Protein AF-0000000085036949 (afdb_homodimer)

Structure (mmCIF, N/CA/C/O backbone):
data_AF-0000000085036949-model_v1
#
loop_
_entity.id
_entity.type
_entity.pdbx_description
1 polymer 'Farnesyl diphosphate synthase'
#
loop_
_atom_site.group_PDB
_atom_site.id
_atom_site.type_symbol
_atom_site.label_atom_id
_atom_site.label_alt_id
_atom_site.label_comp_id
_atom_site.label_asym_id
_atom_site.label_entity_id
_atom_site.label_seq_id
_atom_site.pdbx_PDB_ins_code
_atom_site.Cartn_x
_atom_site.Cartn_y
_atom_site.Cartn_z
_atom_site.occupancy
_atom_site.B_iso_or_equiv
_atom_site.auth_seq_id
_atom_site.auth_comp_id
_atom_site.auth_asym_id
_atom_site.auth_atom_id
_atom_site.pdbx_PDB_model_num
ATOM 1 N N . MET A 1 1 ? 15.297 -38.469 -2.959 1 65.06 1 MET A N 1
ATOM 2 C CA . MET A 1 1 ? 14 -38.188 -2.348 1 65.06 1 MET A CA 1
ATOM 3 C C . MET A 1 1 ? 12.961 -37.844 -3.408 1 65.06 1 MET A C 1
ATOM 5 O O . MET A 1 1 ? 13.273 -37.156 -4.383 1 65.06 1 MET A O 1
ATOM 9 N N . PRO A 1 2 ? 11.773 -38.469 -3.27 1 75 2 PRO A N 1
ATOM 10 C CA . PRO A 1 2 ? 10.734 -38.062 -4.219 1 75 2 PRO A CA 1
ATOM 11 C C . PRO A 1 2 ? 10.453 -36.562 -4.18 1 75 2 PRO A C 1
ATOM 13 O O . PRO A 1 2 ? 10.586 -35.938 -3.125 1 75 2 PRO A O 1
ATOM 16 N N . ILE A 1 3 ? 10.234 -36.062 -5.277 1 79.31 3 ILE A N 1
ATOM 17 C CA . ILE A 1 3 ? 10.102 -34.625 -5.449 1 79.31 3 ILE A CA 1
ATOM 18 C C . ILE A 1 3 ? 9.047 -34.062 -4.496 1 79.31 3 ILE A C 1
ATOM 20 O O . ILE A 1 3 ? 9.195 -32.969 -3.945 1 79.31 3 ILE A O 1
ATOM 24 N N . ASN A 1 4 ? 8.07 -34.844 -4.258 1 82.75 4 ASN A N 1
ATOM 25 C CA . ASN A 1 4 ? 7.016 -34.406 -3.34 1 82.75 4 ASN A CA 1
ATOM 26 C C . ASN A 1 4 ? 7.512 -34.375 -1.898 1 82.75 4 ASN A C 1
ATOM 28 O O . ASN A 1 4 ? 7.133 -33.469 -1.136 1 82.75 4 ASN A O 1
ATOM 32 N N . ALA A 1 5 ? 8.344 -35.25 -1.597 1 88.38 5 ALA A N 1
ATOM 33 C CA . ALA A 1 5 ? 8.906 -35.281 -0.248 1 88.38 5 ALA A CA 1
ATOM 34 C C . ALA A 1 5 ? 9.82 -34.094 0.008 1 88.38 5 ALA A C 1
ATOM 36 O O . ALA A 1 5 ? 9.922 -33.625 1.138 1 88.38 5 ALA A O 1
ATOM 37 N N . ARG A 1 6 ? 10.383 -33.656 -1.022 1 92.06 6 ARG A N 1
ATOM 38 C CA . ARG A 1 6 ? 11.297 -32.5 -0.9 1 92.06 6 ARG A CA 1
ATOM 39 C C . ARG A 1 6 ? 10.547 -31.234 -0.545 1 92.06 6 ARG A C 1
ATOM 41 O O . ARG A 1 6 ? 10.977 -30.469 0.322 1 92.06 6 ARG A O 1
ATOM 48 N N . LEU A 1 7 ? 9.438 -30.984 -1.176 1 94.56 7 LEU A N 1
ATOM 49 C CA . LEU A 1 7 ? 8.641 -29.812 -0.872 1 94.56 7 LEU A CA 1
ATOM 50 C C . LEU A 1 7 ? 8.102 -29.859 0.552 1 94.56 7 LEU A C 1
ATOM 52 O O . LEU A 1 7 ? 8.125 -28.859 1.273 1 94.56 7 LEU A O 1
ATOM 56 N N . ILE A 1 8 ? 7.656 -31.047 0.959 1 95.06 8 ILE A N 1
ATOM 57 C CA . ILE A 1 8 ? 7.105 -31.219 2.297 1 95.06 8 ILE A CA 1
ATOM 58 C C . ILE A 1 8 ? 8.18 -30.938 3.344 1 95.06 8 ILE A C 1
ATOM 60 O O . ILE A 1 8 ? 7.926 -30.25 4.332 1 95.06 8 ILE A O 1
ATOM 64 N N . ALA A 1 9 ? 9.367 -31.484 3.107 1 95.31 9 ALA A N 1
ATOM 65 C CA . ALA A 1 9 ? 10.477 -31.25 4.027 1 95.31 9 ALA A CA 1
ATOM 66 C C . ALA A 1 9 ? 10.836 -29.766 4.098 1 95.31 9 ALA A C 1
ATOM 68 O O . ALA A 1 9 ? 11.156 -29.25 5.168 1 95.31 9 ALA A O 1
ATOM 69 N N . PHE A 1 10 ? 10.805 -29.172 2.932 1 95.75 10 PHE A N 1
ATOM 70 C CA . PHE A 1 10 ? 11.086 -27.75 2.861 1 95.75 10 PHE A CA 1
ATOM 71 C C . PHE A 1 10 ? 10.055 -26.953 3.646 1 95.75 10 PHE A C 1
ATOM 73 O O . PHE A 1 10 ? 10.406 -26.062 4.426 1 95.75 10 PHE A O 1
ATOM 80 N N . GLU A 1 11 ? 8.82 -27.234 3.477 1 96.56 11 GLU A N 1
ATOM 81 C CA . GLU A 1 11 ? 7.727 -26.594 4.199 1 96.56 11 GLU A CA 1
ATOM 82 C C . GLU A 1 11 ? 7.855 -26.812 5.703 1 96.56 11 GLU A C 1
ATOM 84 O O . GLU A 1 11 ? 7.688 -25.875 6.488 1 96.56 11 GLU A O 1
ATOM 89 N N . ASP A 1 12 ? 8.117 -28.016 6.066 1 96.5 12 ASP A N 1
ATOM 90 C CA . ASP A 1 12 ? 8.234 -28.375 7.477 1 96.5 12 ASP A CA 1
ATOM 91 C C . ASP A 1 12 ? 9.336 -27.578 8.156 1 96.5 12 ASP A C 1
ATOM 93 O O . ASP A 1 12 ? 9.234 -27.234 9.344 1 96.5 12 ASP A O 1
ATOM 97 N N . GLN A 1 13 ? 10.336 -27.297 7.406 1 95.88 13 GLN A N 1
ATOM 98 C CA . GLN A 1 13 ? 11.477 -26.562 7.953 1 95.88 13 GLN A CA 1
ATOM 99 C C . GLN A 1 13 ? 11.18 -25.062 8.016 1 95.88 13 GLN A C 1
ATOM 101 O O . GLN A 1 13 ? 11.414 -24.438 9.039 1 95.88 13 GLN A O 1
ATOM 106 N N . TRP A 1 14 ? 10.625 -24.547 7.004 1 96.88 14 TRP A N 1
ATOM 107 C CA . TRP A 1 14 ? 10.688 -23.094 6.836 1 96.88 14 TRP A CA 1
ATOM 108 C C . TRP A 1 14 ? 9.375 -22.453 7.273 1 96.88 14 TRP A C 1
ATOM 110 O O . TRP A 1 14 ? 9.375 -21.297 7.73 1 96.88 14 TRP A O 1
ATOM 120 N N . VAL A 1 15 ? 8.227 -23.109 7.148 1 97.56 15 VAL A N 1
ATOM 121 C CA . VAL A 1 15 ? 6.949 -22.484 7.453 1 97.56 15 VAL A CA 1
ATOM 122 C C . VAL A 1 15 ? 6.906 -22.078 8.922 1 97.56 15 VAL A C 1
ATOM 124 O O . VAL A 1 15 ? 6.609 -20.922 9.25 1 97.56 15 VAL A O 1
ATOM 127 N N . PRO A 1 16 ? 7.258 -23.031 9.867 1 97.19 16 PRO A N 1
ATOM 128 C CA . PRO A 1 16 ? 7.25 -22.609 11.273 1 97.19 16 PRO A CA 1
ATOM 129 C C . PRO A 1 16 ? 8.234 -21.484 11.555 1 97.19 16 PRO A C 1
ATOM 131 O O . PRO A 1 16 ? 7.926 -20.562 12.32 1 97.19 16 PRO A O 1
ATOM 134 N N . ALA A 1 17 ? 9.391 -21.531 10.938 1 96.94 17 ALA A N 1
ATOM 135 C CA . ALA A 1 17 ? 10.422 -20.516 11.156 1 96.94 17 ALA A CA 1
ATOM 136 C C . ALA A 1 17 ? 9.961 -19.156 10.648 1 96.94 17 ALA A C 1
ATOM 138 O O . ALA A 1 17 ? 10.25 -18.125 11.273 1 96.94 17 ALA A O 1
ATOM 139 N N . LEU A 1 18 ? 9.281 -19.125 9.555 1 97.75 18 LEU A N 1
ATOM 140 C CA . LEU A 1 18 ? 8.797 -17.875 8.961 1 97.75 18 LEU A CA 1
ATOM 141 C C . LEU A 1 18 ? 7.598 -17.344 9.734 1 97.75 18 LEU A C 1
ATOM 143 O O . LEU A 1 18 ? 7.426 -16.125 9.844 1 97.75 18 LEU A O 1
ATOM 147 N N . ASN A 1 19 ? 6.773 -18.203 10.312 1 97.69 19 ASN A N 1
ATOM 148 C CA . ASN A 1 19 ? 5.539 -17.812 10.984 1 97.69 19 ASN A CA 1
ATOM 149 C C . ASN A 1 19 ? 5.809 -17.312 12.406 1 97.69 19 ASN A C 1
ATOM 151 O O . ASN A 1 19 ? 5.07 -16.469 12.922 1 97.69 19 ASN A O 1
ATOM 155 N N . ALA A 1 20 ? 6.809 -17.812 12.992 1 97 20 ALA A N 1
ATOM 156 C CA . ALA A 1 20 ? 7.043 -17.641 14.422 1 97 20 ALA A CA 1
ATOM 157 C C . ALA A 1 20 ? 7.074 -16.172 14.805 1 97 20 ALA A C 1
ATOM 159 O O . ALA A 1 20 ? 6.41 -15.758 15.758 1 97 20 ALA A O 1
ATOM 160 N N . PRO A 1 21 ? 7.738 -15.32 14.078 1 97.56 21 PRO A N 1
ATOM 161 C CA . PRO A 1 21 ? 7.836 -13.93 14.523 1 97.56 21 PRO A CA 1
ATOM 162 C C . PRO A 1 21 ? 6.66 -13.07 14.055 1 97.56 21 PRO A C 1
ATOM 164 O O . PRO A 1 21 ? 6.562 -11.898 14.422 1 97.56 21 PRO A O 1
ATOM 167 N N . LEU A 1 22 ? 5.812 -13.578 13.25 1 97.19 22 LEU A N 1
ATOM 168 C CA . LEU A 1 22 ? 4.871 -12.805 12.445 1 97.19 22 LEU A CA 1
ATOM 169 C C . LEU A 1 22 ? 3.953 -11.977 13.336 1 97.19 22 LEU A C 1
ATOM 171 O O . LEU A 1 22 ? 3.852 -10.758 13.172 1 97.19 22 LEU A O 1
ATOM 175 N N . LYS A 1 23 ? 3.312 -12.633 14.297 1 96.31 23 LYS A N 1
ATOM 176 C CA . LYS A 1 23 ? 2.352 -11.953 15.156 1 96.31 23 LYS A CA 1
ATOM 177 C C . LYS A 1 23 ? 3.012 -10.805 15.914 1 96.31 23 LYS A C 1
ATOM 179 O O . LYS A 1 23 ? 2.525 -9.672 15.883 1 96.31 23 LYS A O 1
ATOM 184 N N . GLN A 1 24 ? 4.102 -11.055 16.531 1 97.81 24 GLN A N 1
ATOM 185 C CA . GLN A 1 24 ? 4.789 -10.055 17.328 1 97.81 24 GLN A CA 1
ATOM 186 C C . GLN A 1 24 ? 5.301 -8.906 16.469 1 97.81 24 GLN A C 1
ATOM 188 O O . GLN A 1 24 ? 5.285 -7.746 16.891 1 97.81 24 GLN A O 1
ATOM 193 N N . ALA A 1 25 ? 5.758 -9.234 15.328 1 98.06 25 ALA A N 1
ATOM 194 C CA . ALA A 1 25 ? 6.297 -8.219 14.43 1 98.06 25 ALA A CA 1
ATOM 195 C C . ALA A 1 25 ? 5.199 -7.262 13.969 1 98.06 25 ALA A C 1
ATOM 197 O O . ALA A 1 25 ? 5.414 -6.051 13.898 1 98.06 25 ALA A O 1
ATOM 198 N N . ILE A 1 26 ? 4.012 -7.785 13.641 1 98.44 26 ILE A N 1
ATOM 199 C CA . ILE A 1 26 ? 2.896 -6.953 13.211 1 98.44 26 ILE A CA 1
ATOM 200 C C . ILE A 1 26 ? 2.426 -6.078 14.367 1 98.44 26 ILE A C 1
ATOM 202 O O . ILE A 1 26 ? 2.182 -4.883 14.188 1 98.44 26 ILE A O 1
ATOM 206 N N . LEU A 1 27 ? 2.324 -6.637 15.547 1 97.94 27 LEU A N 1
ATOM 207 C CA . LEU A 1 27 ? 1.902 -5.891 16.734 1 97.94 27 LEU A CA 1
ATOM 208 C C . LEU A 1 27 ? 2.865 -4.746 17.031 1 97.94 27 LEU A C 1
ATOM 210 O O . LEU A 1 27 ? 2.438 -3.646 17.391 1 97.94 27 LEU A O 1
ATOM 214 N N . ALA A 1 28 ? 4.145 -5.008 16.812 1 97.69 28 ALA A N 1
ATOM 215 C CA . ALA A 1 28 ? 5.176 -4.02 17.125 1 97.69 28 ALA A CA 1
ATOM 216 C C . ALA A 1 28 ? 5.074 -2.812 16.203 1 97.69 28 ALA A C 1
ATOM 218 O O . ALA A 1 28 ? 5.48 -1.707 16.562 1 97.69 28 ALA A O 1
ATOM 219 N N . ASP A 1 29 ? 4.48 -3.021 15.039 1 97.81 29 ASP A N 1
ATOM 220 C CA . ASP A 1 29 ? 4.402 -1.956 14.047 1 97.81 29 ASP A CA 1
ATOM 221 C C . ASP A 1 29 ? 2.975 -1.429 13.922 1 97.81 29 ASP A C 1
ATOM 223 O O . ASP A 1 29 ? 2.611 -0.843 12.898 1 97.81 29 ASP A O 1
ATOM 227 N N . SER A 1 30 ? 2.143 -1.69 14.93 1 97.81 30 SER A N 1
ATOM 228 C CA . SER A 1 30 ? 0.748 -1.263 14.906 1 97.81 30 SER A CA 1
ATOM 229 C C . SER A 1 30 ? 0.392 -0.471 16.156 1 97.81 30 SER A C 1
ATOM 231 O O . SER A 1 30 ? 0.687 -0.902 17.281 1 97.81 30 SER A O 1
ATOM 233 N N . HIS A 1 31 ? -0.265 0.685 16.016 1 97 31 HIS A N 1
ATOM 234 C CA . HIS A 1 31 ? -0.547 1.559 17.141 1 97 31 HIS A CA 1
ATOM 235 C C . HIS A 1 31 ? -2.006 1.449 17.578 1 97 31 HIS A C 1
ATOM 237 O O . HIS A 1 31 ? -2.459 2.195 18.453 1 97 31 HIS A O 1
ATOM 243 N N . ASP A 1 32 ? -2.803 0.604 16.969 1 97.38 32 ASP A N 1
ATOM 244 C CA . ASP A 1 32 ? -4.191 0.357 17.344 1 97.38 32 ASP A CA 1
ATOM 245 C C . ASP A 1 32 ? -4.457 -1.138 17.516 1 97.38 32 ASP A C 1
ATOM 247 O O . ASP A 1 32 ? -4.191 -1.927 16.594 1 97.38 32 ASP A O 1
ATOM 251 N N . ALA A 1 33 ? -4.969 -1.496 18.609 1 97.31 33 ALA A N 1
ATOM 252 C CA . ALA A 1 33 ? -5.102 -2.9 18.984 1 97.31 33 ALA A CA 1
ATOM 253 C C . ALA A 1 33 ? -6.102 -3.619 18.094 1 97.31 33 ALA A C 1
ATOM 255 O O . ALA A 1 33 ? -5.898 -4.777 17.719 1 97.31 33 ALA A O 1
ATOM 256 N N . GLN A 1 34 ? -7.199 -2.975 17.781 1 98 34 GLN A N 1
ATOM 257 C CA . GLN A 1 34 ? -8.211 -3.617 16.938 1 98 34 GLN A CA 1
ATOM 258 C C . GLN A 1 34 ? -7.707 -3.799 15.508 1 98 34 GLN A C 1
ATOM 260 O O . GLN A 1 34 ? -7.965 -4.828 14.883 1 98 34 GLN A O 1
ATOM 265 N N . LEU A 1 35 ? -7.035 -2.783 15.016 1 98.62 35 LEU A N 1
ATOM 266 C CA . LEU A 1 35 ? -6.422 -2.896 13.703 1 98.62 35 LEU A CA 1
ATOM 267 C C . LEU A 1 35 ? -5.406 -4.031 13.664 1 98.62 35 LEU A C 1
ATOM 269 O O . LEU A 1 35 ? -5.391 -4.832 12.727 1 98.62 35 LEU A O 1
ATOM 273 N N . ALA A 1 36 ? -4.578 -4.133 14.703 1 98.75 36 ALA A N 1
ATOM 274 C CA . ALA A 1 36 ? -3.58 -5.195 14.797 1 98.75 36 ALA A CA 1
ATOM 275 C C . ALA A 1 36 ? -4.242 -6.57 14.828 1 98.75 36 ALA A C 1
ATOM 277 O O . ALA A 1 36 ? -3.758 -7.512 14.195 1 98.75 36 ALA A O 1
ATOM 278 N N . ALA A 1 37 ? -5.309 -6.637 15.523 1 98.62 37 ALA A N 1
ATOM 279 C CA . ALA A 1 37 ? -6.039 -7.895 15.625 1 98.62 37 ALA A CA 1
ATOM 280 C C . ALA A 1 37 ? -6.602 -8.312 14.266 1 98.62 37 ALA A C 1
ATOM 282 O O . ALA A 1 37 ? -6.52 -9.484 13.883 1 98.62 37 ALA A O 1
ATOM 283 N N . ALA A 1 38 ? -7.164 -7.367 13.578 1 98.75 38 ALA A N 1
ATOM 284 C CA . ALA A 1 38 ? -7.73 -7.648 12.266 1 98.75 38 ALA A CA 1
ATOM 285 C C . ALA A 1 38 ? -6.648 -8.086 11.281 1 98.75 38 ALA A C 1
ATOM 287 O O . ALA A 1 38 ? -6.84 -9.031 10.516 1 98.75 38 ALA A O 1
ATOM 288 N N . MET A 1 39 ? -5.504 -7.391 11.328 1 98.81 39 MET A N 1
ATOM 289 C CA . MET A 1 39 ? -4.391 -7.719 10.445 1 98.81 39 MET A CA 1
ATOM 290 C C . MET A 1 39 ? -3.83 -9.102 10.766 1 98.81 39 MET A C 1
ATOM 292 O O . MET A 1 39 ? -3.691 -9.938 9.875 1 98.81 39 MET A O 1
ATOM 296 N N . THR A 1 40 ? -3.586 -9.375 12.023 1 98.5 40 THR A N 1
ATOM 297 C CA . THR A 1 40 ? -2.965 -10.633 12.422 1 98.5 40 THR A CA 1
ATOM 298 C C . THR A 1 40 ? -3.918 -11.805 12.203 1 98.5 40 THR A C 1
ATOM 300 O O . THR A 1 40 ? -3.482 -12.914 11.883 1 98.5 40 THR A O 1
ATOM 303 N N . TYR A 1 41 ? -5.215 -11.547 12.367 1 98.44 41 TYR A N 1
ATOM 304 C CA . TYR A 1 41 ? -6.223 -12.586 12.18 1 98.44 41 TYR A CA 1
ATOM 305 C C . TYR A 1 41 ? -6.082 -13.234 10.812 1 98.44 41 TYR A C 1
ATOM 307 O O . TYR A 1 41 ? -5.98 -14.461 10.703 1 98.44 41 TYR A O 1
ATOM 315 N N . SER A 1 42 ? -5.988 -12.438 9.789 1 98.12 42 SER A N 1
ATOM 316 C CA . SER A 1 42 ? -5.941 -12.961 8.43 1 98.12 42 SER A CA 1
ATOM 317 C C . SER A 1 42 ? -4.562 -13.516 8.094 1 98.12 42 SER A C 1
ATOM 319 O O . SER A 1 42 ? -4.445 -14.531 7.402 1 98.12 42 SER A O 1
ATOM 321 N N . VAL A 1 43 ? -3.506 -12.867 8.594 1 98.06 43 VAL A N 1
ATOM 322 C CA . VAL A 1 43 ? -2.145 -13.289 8.281 1 98.06 43 VAL A CA 1
ATOM 323 C C . VAL A 1 43 ? -1.867 -14.656 8.898 1 98.06 43 VAL A C 1
ATOM 325 O O . VAL A 1 43 ? -1.167 -15.484 8.305 1 98.06 43 VAL A O 1
ATOM 328 N N . LEU A 1 44 ? -2.453 -14.914 10.055 1 96.75 44 LEU A N 1
ATOM 329 C CA . LEU A 1 44 ? -2.143 -16.125 10.812 1 96.75 44 LEU A CA 1
ATOM 330 C C . LEU A 1 44 ? -3.174 -17.219 10.539 1 96.75 44 LEU A C 1
ATOM 332 O O . LEU A 1 44 ? -3.082 -18.312 11.094 1 96.75 44 LEU A O 1
ATOM 336 N N . ALA A 1 45 ? -4.199 -16.938 9.719 1 92.56 45 ALA A N 1
ATOM 337 C CA . ALA A 1 45 ? -5.273 -17.891 9.43 1 92.56 45 ALA A CA 1
ATOM 338 C C . ALA A 1 45 ? -4.77 -19.062 8.594 1 92.56 45 ALA A C 1
ATOM 340 O O . ALA A 1 45 ? -5.562 -19.875 8.125 1 92.56 45 ALA A O 1
ATOM 341 N N . GLY A 1 46 ? -3.449 -19.172 8.453 1 87.69 46 GLY A N 1
ATOM 342 C CA . GLY A 1 46 ? -2.906 -20.312 7.719 1 87.69 46 GLY A CA 1
ATOM 343 C C . GLY A 1 46 ? -2.395 -19.938 6.34 1 87.69 46 GLY A C 1
ATOM 344 O O . GLY A 1 46 ? -1.879 -18.828 6.141 1 87.69 46 GLY A O 1
ATOM 345 N N . GLY A 1 47 ? -2.482 -20.906 5.492 1 87 47 GLY A N 1
ATOM 346 C CA . GLY A 1 47 ? -1.907 -20.766 4.164 1 87 47 GLY A CA 1
ATOM 347 C C . GLY A 1 47 ? -0.605 -21.516 3.99 1 87 47 GLY A C 1
ATOM 348 O O . GLY A 1 47 ? 0.14 -21.719 4.953 1 87 47 GLY A O 1
ATOM 349 N N . LYS A 1 48 ? -0.356 -21.844 2.828 1 88.62 48 LYS A N 1
ATOM 350 C CA . LYS A 1 48 ? 0.768 -22.734 2.518 1 88.62 48 LYS A CA 1
ATOM 351 C C . LYS A 1 48 ? 2.076 -21.953 2.455 1 88.62 48 LYS A C 1
ATOM 353 O O . LYS A 1 48 ? 3.16 -22.531 2.467 1 88.62 48 LYS A O 1
ATOM 358 N N . ARG A 1 49 ? 2.035 -20.641 2.502 1 96.94 49 ARG A N 1
ATOM 359 C CA . ARG A 1 49 ? 3.197 -19.766 2.488 1 96.94 49 ARG A CA 1
ATOM 360 C C . ARG A 1 49 ? 4.078 -20.031 1.273 1 96.94 49 ARG A C 1
ATOM 362 O O . ARG A 1 49 ? 5.305 -20 1.37 1 96.94 49 ARG A O 1
ATOM 369 N N . LEU A 1 50 ? 3.469 -20.359 0.154 1 97.06 50 LEU A N 1
ATOM 370 C CA . LEU A 1 50 ? 4.215 -20.719 -1.046 1 97.06 50 LEU A CA 1
ATOM 371 C C . LEU A 1 50 ? 5.078 -19.562 -1.52 1 97.06 50 LEU A C 1
ATOM 373 O O . LEU A 1 50 ? 6.219 -19.766 -1.949 1 97.06 50 LEU A O 1
ATOM 377 N N . ARG A 1 51 ? 4.586 -18.375 -1.376 1 98.25 51 ARG A N 1
ATOM 378 C CA . ARG A 1 51 ? 5.281 -17.219 -1.915 1 98.25 51 ARG A CA 1
ATOM 379 C C . ARG A 1 51 ? 6.562 -16.938 -1.141 1 98.25 51 ARG A C 1
ATOM 381 O O . ARG A 1 51 ? 7.652 -16.922 -1.717 1 98.25 51 ARG A O 1
ATOM 388 N N . PRO A 1 52 ? 6.527 -16.797 0.172 1 98.5 52 PRO A N 1
ATOM 389 C CA . PRO A 1 52 ? 7.805 -16.625 0.869 1 98.5 52 PRO A CA 1
ATOM 390 C C . PRO A 1 52 ? 8.711 -17.844 0.754 1 98.5 52 PRO A C 1
ATOM 392 O O . PRO A 1 52 ? 9.938 -17.703 0.724 1 98.5 52 PRO A O 1
ATOM 395 N N . LEU A 1 53 ? 8.156 -19.047 0.682 1 98.31 53 LEU A N 1
ATOM 396 C CA . LEU A 1 53 ? 8.961 -20.25 0.511 1 98.31 53 LEU A CA 1
ATOM 397 C C . LEU A 1 53 ? 9.711 -20.219 -0.813 1 98.31 53 LEU A C 1
ATOM 399 O O . LEU A 1 53 ? 10.875 -20.641 -0.881 1 98.31 53 LEU A O 1
ATOM 403 N N . LEU A 1 54 ? 9.055 -19.75 -1.86 1 98.56 54 LEU A N 1
ATOM 404 C CA . LEU A 1 54 ? 9.719 -19.609 -3.154 1 98.56 54 LEU A CA 1
ATOM 405 C C . LEU A 1 54 ? 10.898 -18.656 -3.066 1 98.56 54 LEU A C 1
ATOM 407 O O . LEU A 1 54 ? 11.945 -18.891 -3.674 1 98.56 54 LEU A O 1
ATOM 411 N N . THR A 1 55 ? 10.719 -17.531 -2.348 1 98.75 55 THR A N 1
ATOM 412 C CA . THR A 1 55 ? 11.797 -16.578 -2.168 1 98.75 55 THR A CA 1
ATOM 413 C C . THR A 1 55 ? 12.992 -17.234 -1.474 1 98.75 55 THR A C 1
ATOM 415 O O . THR A 1 55 ? 14.125 -17.109 -1.94 1 98.75 55 THR A O 1
ATOM 418 N N . VAL A 1 56 ? 12.727 -17.969 -0.394 1 98.31 56 VAL A N 1
ATOM 419 C CA . VAL A 1 56 ? 13.781 -18.625 0.375 1 98.31 56 VAL A CA 1
ATOM 420 C C . VAL A 1 56 ? 14.469 -19.672 -0.489 1 98.31 56 VAL A C 1
ATOM 422 O O . VAL A 1 56 ? 15.703 -19.766 -0.506 1 98.31 56 VAL A O 1
ATOM 425 N N . ALA A 1 57 ? 13.664 -20.484 -1.188 1 97.81 57 ALA A N 1
ATOM 426 C CA . ALA A 1 57 ? 14.219 -21.531 -2.035 1 97.81 57 ALA A CA 1
ATOM 427 C C . ALA A 1 57 ? 15.125 -20.938 -3.117 1 97.81 57 ALA A C 1
ATOM 429 O O . ALA A 1 57 ? 16.172 -21.5 -3.434 1 97.81 57 ALA A O 1
ATOM 430 N N . THR A 1 58 ? 14.68 -19.828 -3.699 1 98.19 58 THR A N 1
ATOM 431 C CA . THR A 1 58 ? 15.492 -19.172 -4.719 1 98.19 58 THR A CA 1
ATOM 432 C C . THR A 1 58 ? 16.812 -18.672 -4.129 1 98.19 58 THR A C 1
ATOM 434 O O . THR A 1 58 ? 17.875 -18.906 -4.703 1 98.19 58 THR A O 1
ATOM 437 N N . MET A 1 59 ? 16.781 -18.047 -2.975 1 97.69 59 MET A N 1
ATOM 438 C CA . MET A 1 59 ? 18 -17.609 -2.287 1 97.69 59 MET A CA 1
ATOM 439 C C . MET A 1 59 ? 18.953 -18.781 -2.047 1 97.69 59 MET A C 1
ATOM 441 O O . MET A 1 59 ? 20.141 -18.688 -2.334 1 97.69 59 MET A O 1
ATOM 445 N N . ARG A 1 60 ? 18.391 -19.828 -1.599 1 96.19 60 ARG A N 1
ATOM 446 C CA . ARG A 1 60 ? 19.188 -21 -1.266 1 96.19 60 ARG A CA 1
ATOM 447 C C . ARG A 1 60 ? 19.828 -21.594 -2.516 1 96.19 60 ARG A C 1
ATOM 449 O O . ARG A 1 60 ? 20.969 -22.062 -2.475 1 96.19 60 ARG A O 1
ATOM 456 N N . SER A 1 61 ? 19.094 -21.625 -3.562 1 96.12 61 SER A N 1
ATOM 457 C CA . SER A 1 61 ? 19.609 -22.172 -4.812 1 96.12 61 SER A CA 1
ATOM 458 C C . SER A 1 61 ? 20.797 -21.359 -5.316 1 96.12 61 SER A C 1
ATOM 460 O O . SER A 1 61 ? 21.594 -21.844 -6.129 1 96.12 61 SER A O 1
ATOM 462 N N . LEU A 1 62 ? 20.922 -20.125 -4.824 1 95.94 62 LEU A N 1
ATOM 463 C CA . LEU A 1 62 ? 22.016 -19.25 -5.203 1 95.94 62 LEU A CA 1
ATOM 464 C C . LEU A 1 62 ? 23.156 -19.328 -4.195 1 95.94 62 LEU A C 1
ATOM 466 O O . LEU A 1 62 ? 24.141 -18.594 -4.289 1 95.94 62 LEU A O 1
ATOM 470 N N . GLY A 1 63 ? 22.969 -20.125 -3.182 1 94.56 63 GLY A N 1
ATOM 471 C CA . GLY A 1 63 ? 24.016 -20.328 -2.189 1 94.56 63 GLY A CA 1
ATOM 472 C C . GLY A 1 63 ? 23.953 -19.344 -1.045 1 94.56 63 GLY A C 1
ATOM 473 O O . GLY A 1 63 ? 24.891 -19.234 -0.253 1 94.56 63 GLY A O 1
ATOM 474 N N . VAL A 1 64 ? 22.875 -18.656 -0.918 1 95.06 64 VAL A N 1
ATOM 475 C CA . VAL A 1 64 ? 22.734 -17.641 0.128 1 95.06 64 VAL A CA 1
ATOM 476 C C . VAL A 1 64 ? 22.219 -18.297 1.409 1 95.06 64 VAL A C 1
ATOM 478 O O . VAL A 1 64 ? 21.25 -19.047 1.381 1 95.06 64 VAL A O 1
ATOM 481 N N . THR A 1 65 ? 22.875 -18.031 2.473 1 95.44 65 THR A N 1
ATOM 482 C CA . THR A 1 65 ? 22.406 -18.453 3.783 1 95.44 65 THR A CA 1
ATOM 483 C C . THR A 1 65 ? 21.344 -17.5 4.324 1 95.44 65 THR A C 1
ATOM 485 O O . THR A 1 65 ? 21.562 -16.281 4.344 1 95.44 65 THR A O 1
ATOM 488 N N . PHE A 1 66 ? 20.297 -18.078 4.723 1 96.44 66 PHE A N 1
ATOM 489 C CA . PHE A 1 66 ? 19.203 -17.281 5.293 1 96.44 66 PHE A CA 1
ATOM 490 C C . PHE A 1 66 ? 19.578 -16.781 6.684 1 96.44 66 PHE A C 1
ATOM 492 O O . PHE A 1 66 ? 19.844 -17.578 7.586 1 96.44 66 PHE A O 1
ATOM 499 N N . VAL A 1 67 ? 19.672 -15.539 6.859 1 96.88 67 VAL A N 1
ATOM 500 C CA . VAL A 1 67 ? 19.891 -14.883 8.141 1 96.88 67 VAL A CA 1
ATOM 501 C C . VAL A 1 67 ? 18.609 -14.203 8.609 1 96.88 67 VAL A C 1
ATOM 503 O O . VAL A 1 67 ? 18.203 -13.18 8.062 1 96.88 67 VAL A O 1
ATOM 506 N N . PRO A 1 68 ? 17.953 -14.742 9.602 1 95.94 68 PRO A N 1
ATOM 507 C CA . PRO A 1 68 ? 16.625 -14.273 10 1 95.94 68 PRO A CA 1
ATOM 508 C C . PRO A 1 68 ? 16.594 -12.766 10.234 1 95.94 68 PRO A C 1
ATOM 510 O O . PRO A 1 68 ? 15.688 -12.078 9.734 1 95.94 68 PRO A O 1
ATOM 513 N N . GLU A 1 69 ? 17.562 -12.164 10.93 1 94 69 GLU A N 1
ATOM 514 C CA . GLU A 1 69 ? 17.578 -10.742 11.281 1 94 69 GLU A CA 1
ATOM 515 C C . GLU A 1 69 ? 17.594 -9.867 10.031 1 94 69 GLU A C 1
ATOM 517 O O . GLU A 1 69 ? 17.094 -8.742 10.055 1 94 69 GLU A O 1
ATOM 522 N N . ARG A 1 70 ? 18.094 -10.477 8.977 1 95.31 70 ARG A N 1
ATOM 523 C CA . ARG A 1 70 ? 18.312 -9.727 7.746 1 95.31 70 ARG A CA 1
ATOM 524 C C . ARG A 1 70 ? 17.25 -10.047 6.707 1 95.31 70 ARG A C 1
ATOM 526 O O . ARG A 1 70 ? 16.781 -9.156 5.988 1 95.31 70 ARG A O 1
ATOM 533 N N . HIS A 1 71 ? 16.844 -11.289 6.645 1 98 71 HIS A N 1
ATOM 534 C CA . HIS A 1 71 ? 16.125 -11.75 5.469 1 98 71 HIS A CA 1
ATOM 535 C C . HIS A 1 71 ? 14.641 -11.945 5.781 1 98 71 HIS A C 1
ATOM 537 O O . HIS A 1 71 ? 13.805 -11.953 4.875 1 98 71 HIS A O 1
ATOM 543 N N . TRP A 1 72 ? 14.281 -12.078 7.09 1 98.5 72 TRP A N 1
ATOM 544 C CA . TRP A 1 72 ? 12.93 -12.5 7.434 1 98.5 72 TRP A CA 1
ATOM 545 C C . TRP A 1 72 ? 11.906 -11.445 7.004 1 98.5 72 TRP A C 1
ATOM 547 O O . TRP A 1 72 ? 10.93 -11.766 6.316 1 98.5 72 TRP A O 1
ATOM 557 N N . ARG A 1 73 ? 12.164 -10.18 7.305 1 98.25 73 ARG A N 1
ATOM 558 C CA . ARG A 1 73 ? 11.18 -9.141 7.016 1 98.25 73 ARG A CA 1
ATOM 559 C C . ARG A 1 73 ? 10.992 -8.977 5.512 1 98.25 73 ARG A C 1
ATOM 561 O O . ARG A 1 73 ? 9.859 -8.992 5.02 1 98.25 73 ARG A O 1
ATOM 568 N N . PRO A 1 74 ? 12.094 -8.859 4.75 1 98.5 74 PRO A N 1
ATOM 569 C CA . PRO A 1 74 ? 11.906 -8.727 3.303 1 98.5 74 PRO A CA 1
ATOM 570 C C . PRO A 1 74 ? 11.203 -9.93 2.684 1 98.5 74 PRO A C 1
ATOM 572 O O . PRO A 1 74 ? 10.422 -9.773 1.74 1 98.5 74 PRO A O 1
ATOM 575 N N . VAL A 1 75 ? 11.438 -11.102 3.193 1 98.62 75 VAL A N 1
ATOM 576 C CA . VAL A 1 75 ? 10.828 -12.32 2.672 1 98.62 75 VAL A CA 1
ATOM 577 C C . VAL A 1 75 ? 9.344 -12.352 3.021 1 98.62 75 VAL A C 1
ATOM 579 O O . VAL A 1 75 ? 8.508 -12.664 2.176 1 98.62 75 VAL A O 1
ATOM 582 N N . MET A 1 76 ? 9.016 -11.891 4.246 1 98.56 76 MET A N 1
ATOM 583 C CA . MET A 1 76 ? 7.641 -12.023 4.734 1 98.56 76 MET A CA 1
ATOM 584 C C . MET A 1 76 ? 6.805 -10.812 4.328 1 98.56 76 MET A C 1
ATOM 586 O O . MET A 1 76 ? 5.578 -10.844 4.418 1 98.56 76 MET A O 1
ATOM 590 N N . ALA A 1 77 ? 7.453 -9.75 3.838 1 98.81 77 ALA A N 1
ATOM 591 C CA . ALA A 1 77 ? 6.723 -8.609 3.299 1 98.81 77 ALA A CA 1
ATOM 592 C C . ALA A 1 77 ? 5.734 -9.047 2.223 1 98.81 77 ALA A C 1
ATOM 594 O O . ALA A 1 77 ? 4.617 -8.531 2.146 1 98.81 77 ALA A O 1
ATOM 595 N N . LEU A 1 78 ? 6.109 -9.984 1.464 1 98.5 78 LEU A N 1
ATOM 596 C CA . LEU A 1 78 ? 5.273 -10.516 0.391 1 98.5 78 LEU A CA 1
ATOM 597 C C . LEU A 1 78 ? 4.008 -11.156 0.953 1 98.5 78 LEU A C 1
ATOM 599 O O . LEU A 1 78 ? 2.934 -11.047 0.361 1 98.5 78 LEU A O 1
ATOM 603 N N . GLU A 1 79 ? 4.145 -11.82 2.057 1 98.25 79 GLU A N 1
ATOM 604 C CA . GLU A 1 79 ? 2.986 -12.461 2.68 1 98.25 79 GLU A CA 1
ATOM 605 C C . GLU A 1 79 ? 1.997 -11.422 3.201 1 98.25 79 GLU A C 1
ATOM 607 O O . GLU A 1 79 ? 0.784 -11.633 3.152 1 98.25 79 GLU A O 1
ATOM 612 N N . LEU A 1 80 ? 2.527 -10.336 3.758 1 98.75 80 LEU A N 1
ATOM 613 C CA . LEU A 1 80 ? 1.64 -9.25 4.168 1 98.75 80 LEU A CA 1
ATOM 614 C C . LEU A 1 80 ? 0.836 -8.727 2.98 1 98.75 80 LEU A C 1
ATOM 616 O O . LEU A 1 80 ? -0.38 -8.555 3.078 1 98.75 80 LEU A O 1
ATOM 620 N N . LEU A 1 81 ? 1.542 -8.508 1.898 1 98.75 81 LEU A N 1
ATOM 621 C CA . LEU A 1 81 ? 0.905 -7.969 0.701 1 98.75 81 LEU A CA 1
ATOM 622 C C . LEU A 1 81 ? -0.106 -8.953 0.132 1 98.75 81 LEU A C 1
ATOM 624 O O . LEU A 1 81 ? -1.213 -8.57 -0.249 1 98.75 81 LEU A O 1
ATOM 628 N N . HIS A 1 82 ? 0.275 -10.211 0.074 1 98.31 82 HIS A N 1
ATOM 629 C CA . HIS A 1 82 ? -0.657 -11.234 -0.398 1 98.31 82 HIS A CA 1
ATOM 630 C C . HIS A 1 82 ? -1.907 -11.281 0.474 1 98.31 82 HIS A C 1
ATOM 632 O O . HIS A 1 82 ? -3.023 -11.391 -0.04 1 98.31 82 HIS A O 1
ATOM 638 N N . THR A 1 83 ? -1.752 -11.234 1.776 1 98.5 83 THR A N 1
ATOM 639 C CA . THR A 1 83 ? -2.865 -11.32 2.715 1 98.5 83 THR A CA 1
ATOM 640 C C . THR A 1 83 ? -3.807 -10.133 2.547 1 98.5 83 THR A C 1
ATOM 642 O O . THR A 1 83 ? -5.027 -10.289 2.59 1 98.5 83 THR A O 1
ATOM 645 N N . TYR A 1 84 ? -3.225 -8.945 2.342 1 98.75 84 TYR A N 1
ATOM 646 C CA . TYR A 1 84 ? -4.105 -7.809 2.111 1 98.75 84 TYR A CA 1
ATOM 647 C C . TYR A 1 84 ? -5 -8.055 0.9 1 98.75 84 TYR A C 1
ATOM 649 O O . TYR A 1 84 ? -6.18 -7.688 0.909 1 98.75 84 TYR A O 1
ATOM 657 N N . SER A 1 85 ? -4.402 -8.586 -0.187 1 98.5 85 SER A N 1
ATOM 658 C CA . SER A 1 85 ? -5.176 -8.805 -1.405 1 98.5 85 SER A CA 1
ATOM 659 C C . SER A 1 85 ? -6.336 -9.758 -1.157 1 98.5 85 SER A C 1
ATOM 661 O O . SER A 1 85 ? -7.422 -9.586 -1.72 1 98.5 85 SER A O 1
ATOM 663 N N . LEU A 1 86 ? -6.172 -10.781 -0.251 1 97.5 86 LEU A N 1
ATOM 664 C CA . LEU A 1 86 ? -7.242 -11.711 0.102 1 97.5 86 LEU A CA 1
ATOM 665 C C . LEU A 1 86 ? -8.336 -11 0.894 1 97.5 86 LEU A C 1
ATOM 667 O O . LEU A 1 86 ? -9.523 -11.211 0.641 1 97.5 86 LEU A O 1
ATOM 671 N N . ILE A 1 87 ? -7.934 -10.164 1.832 1 98.56 87 ILE A N 1
ATOM 672 C CA . ILE A 1 87 ? -8.891 -9.438 2.662 1 98.56 87 ILE A CA 1
ATOM 673 C C . ILE A 1 87 ? -9.773 -8.555 1.782 1 98.56 87 ILE A C 1
ATOM 675 O O . ILE A 1 87 ? -11 -8.586 1.893 1 98.56 87 ILE A O 1
ATOM 679 N N . HIS A 1 88 ? -9.133 -7.777 0.901 1 98.62 88 HIS A N 1
ATOM 680 C CA . HIS A 1 88 ? -9.883 -6.852 0.061 1 98.62 88 HIS A CA 1
ATOM 681 C C . HIS A 1 88 ? -10.727 -7.602 -0.964 1 98.62 88 HIS A C 1
ATOM 683 O O . HIS A 1 88 ? -11.844 -7.184 -1.279 1 98.62 88 HIS A O 1
ATOM 689 N N . ASP A 1 89 ? -10.234 -8.727 -1.448 1 96.5 89 ASP A N 1
ATOM 690 C CA . ASP A 1 89 ? -10.969 -9.539 -2.41 1 96.5 89 ASP A CA 1
ATOM 691 C C . ASP A 1 89 ? -12.234 -10.125 -1.777 1 96.5 89 ASP A C 1
ATOM 693 O O . ASP A 1 89 ? -13.227 -10.367 -2.469 1 96.5 89 ASP A O 1
ATOM 697 N N . ASP A 1 90 ? -12.227 -10.32 -0.476 1 96.62 90 ASP A N 1
ATOM 698 C CA . ASP A 1 90 ? -13.336 -10.945 0.239 1 96.62 90 ASP A CA 1
ATOM 699 C C . ASP A 1 90 ? -14.391 -9.914 0.636 1 96.62 90 ASP A C 1
ATOM 701 O O . ASP A 1 90 ? -15.469 -10.266 1.107 1 96.62 90 ASP A O 1
ATOM 705 N N . LEU A 1 91 ? -14.148 -8.609 0.449 1 97.88 91 LEU A N 1
ATOM 706 C CA . LEU A 1 91 ? -15.062 -7.562 0.883 1 97.88 91 LEU A CA 1
ATOM 707 C C . LEU A 1 91 ? -16.406 -7.695 0.183 1 97.88 91 LEU A C 1
ATOM 709 O O . LEU A 1 91 ? -16.5 -8.258 -0.913 1 97.88 91 LEU A O 1
ATOM 713 N N . PRO A 1 92 ? -17.531 -7.09 0.74 1 96.69 92 PRO A N 1
ATOM 714 C CA . PRO A 1 92 ? -18.875 -7.168 0.145 1 96.69 92 PRO A CA 1
ATOM 715 C C . PRO A 1 92 ? -18.922 -6.582 -1.265 1 96.69 92 PRO A C 1
ATOM 717 O O . PRO A 1 92 ? -19.703 -7.043 -2.1 1 96.69 92 PRO A O 1
ATOM 720 N N . ALA A 1 93 ? -18.094 -5.641 -1.54 1 94.62 93 ALA A N 1
ATOM 721 C CA . ALA A 1 93 ? -18.094 -4.977 -2.842 1 94.62 93 ALA A CA 1
ATOM 722 C C . ALA A 1 93 ? -17.312 -5.797 -3.869 1 94.62 93 ALA A C 1
ATOM 724 O O . ALA A 1 93 ? -17.266 -5.445 -5.051 1 94.62 93 ALA A O 1
ATOM 725 N N . MET A 1 94 ? -16.719 -6.938 -3.436 1 94.5 94 MET A N 1
ATOM 726 C CA . MET A 1 94 ? -15.938 -7.824 -4.285 1 94.5 94 MET A CA 1
ATOM 727 C C . MET A 1 94 ? -16.531 -9.227 -4.305 1 94.5 94 MET A C 1
ATOM 729 O O . MET A 1 94 ? -17.672 -9.414 -4.727 1 94.5 94 MET A O 1
ATOM 733 N N . ASP A 1 95 ? -15.828 -10.203 -3.773 1 90.69 95 ASP A N 1
ATOM 734 C CA . ASP A 1 95 ? -16.328 -11.57 -3.814 1 90.69 95 ASP A CA 1
ATOM 735 C C . ASP A 1 95 ? -17.344 -11.82 -2.697 1 90.69 95 ASP A C 1
ATOM 737 O O . ASP A 1 95 ? -18.156 -12.75 -2.775 1 90.69 95 ASP A O 1
ATOM 741 N N . ASN A 1 96 ? -17.328 -11.023 -1.708 1 93.75 96 ASN A N 1
ATOM 742 C CA . ASN A 1 96 ? -18.188 -11.141 -0.537 1 93.75 96 ASN A CA 1
ATOM 743 C C . ASN A 1 96 ? -18.172 -12.547 0.042 1 93.75 96 ASN A C 1
ATOM 745 O O . ASN A 1 96 ? -19.203 -13.094 0.419 1 93.75 96 ASN A O 1
ATOM 749 N N . ASP A 1 97 ? -17.016 -13.164 0.053 1 91.81 97 ASP A N 1
ATOM 750 C CA . ASP A 1 97 ? -16.875 -14.508 0.602 1 91.81 97 ASP A CA 1
ATOM 751 C C . ASP A 1 97 ? -16.969 -14.492 2.125 1 91.81 97 ASP A C 1
ATOM 753 O O . ASP A 1 97 ? -16.375 -13.633 2.781 1 91.81 97 ASP A O 1
ATOM 757 N N . ALA A 1 98 ? -17.625 -15.477 2.705 1 93.25 98 ALA A N 1
ATOM 758 C CA . ALA A 1 98 ? -17.828 -15.523 4.152 1 93.25 98 ALA A CA 1
ATOM 759 C C . ALA A 1 98 ? -16.703 -16.312 4.836 1 93.25 98 ALA A C 1
ATOM 761 O O . ALA A 1 98 ? -16.453 -16.125 6.031 1 93.25 98 ALA A O 1
ATOM 762 N N . LEU A 1 99 ? -16 -17.188 3.998 1 91.5 99 LEU A N 1
ATOM 763 C CA . LEU A 1 99 ? -14.961 -18.031 4.559 1 91.5 99 LEU A CA 1
ATOM 764 C C . LEU A 1 99 ? -13.68 -17.953 3.734 1 91.5 99 LEU A C 1
ATOM 766 O O . LEU A 1 99 ? -13.734 -17.844 2.508 1 91.5 99 LEU A O 1
ATOM 770 N N . ARG A 1 100 ? -12.594 -18 4.414 1 90.5 100 ARG A N 1
ATOM 771 C CA . ARG A 1 100 ? -11.242 -18.094 3.855 1 90.5 100 ARG A CA 1
ATOM 772 C C . ARG A 1 100 ? -10.336 -18.922 4.754 1 90.5 100 ARG A C 1
ATOM 774 O O . ARG A 1 100 ? -10.203 -18.641 5.945 1 90.5 100 ARG A O 1
ATOM 781 N N . ARG A 1 101 ? -9.789 -19.969 4.172 1 90.44 101 ARG A N 1
ATOM 782 C CA . ARG A 1 101 ? -8.906 -20.875 4.898 1 90.44 101 ARG A CA 1
ATOM 783 C C . ARG A 1 101 ? -9.617 -21.484 6.098 1 90.44 101 ARG A C 1
ATOM 785 O O . ARG A 1 101 ? -9.039 -21.609 7.18 1 90.44 101 ARG A O 1
ATOM 792 N N . GLY A 1 102 ? -10.891 -21.688 5.93 1 89.25 102 GLY A N 1
ATOM 793 C CA . GLY A 1 102 ? -11.688 -22.359 6.938 1 89.25 102 GLY A CA 1
ATOM 794 C C . GLY A 1 102 ? -12.141 -21.438 8.062 1 89.25 102 GLY A C 1
ATOM 795 O O . GLY A 1 102 ? -12.812 -21.875 8.992 1 89.25 102 GLY A O 1
ATOM 796 N N . GLU A 1 103 ? -11.781 -20.141 7.984 1 93.69 103 GLU A N 1
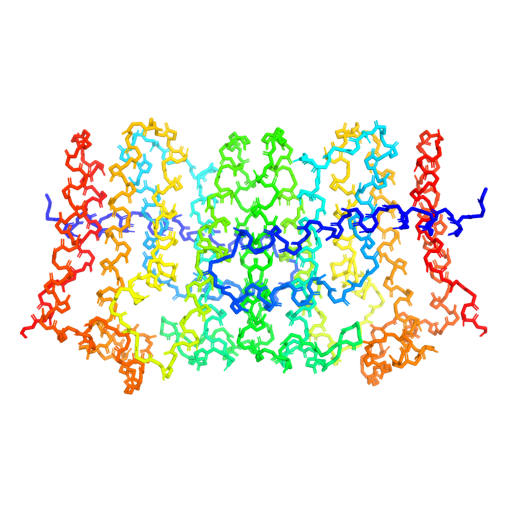ATOM 797 C CA . GLU A 1 103 ? -12.141 -19.141 9 1 93.69 103 GLU A CA 1
ATOM 798 C C . GLU A 1 103 ? -13.039 -18.062 8.414 1 93.69 103 GLU A C 1
ATOM 800 O O . GLU A 1 103 ? -13.016 -17.812 7.207 1 93.69 103 GLU A O 1
ATOM 805 N N . PRO A 1 104 ? -13.898 -17.484 9.258 1 96.81 104 PRO A N 1
ATOM 806 C CA . PRO A 1 104 ? -14.617 -16.312 8.742 1 96.81 104 PRO A CA 1
ATOM 807 C C . PRO A 1 104 ? -13.688 -15.266 8.141 1 96.81 104 PRO A C 1
ATOM 809 O O . PRO A 1 104 ? -12.594 -15.023 8.664 1 96.81 104 PRO A O 1
ATOM 812 N N . THR A 1 105 ? -14.109 -14.711 7.055 1 97.62 105 THR A N 1
ATOM 813 C CA . THR A 1 105 ? -13.305 -13.664 6.43 1 97.62 105 THR A CA 1
ATOM 814 C C . THR A 1 105 ? -13.211 -12.438 7.336 1 97.62 105 THR A C 1
ATOM 816 O O . THR A 1 105 ? -13.977 -12.305 8.289 1 97.62 105 THR A O 1
ATOM 819 N N . ASN A 1 106 ? -12.281 -11.648 7.059 1 98.56 106 ASN A N 1
ATOM 820 C CA . ASN A 1 106 ? -11.992 -10.5 7.91 1 98.56 106 ASN A CA 1
ATOM 821 C C . ASN A 1 106 ? -13.211 -9.602 8.07 1 98.56 106 ASN A C 1
ATOM 823 O O . ASN A 1 106 ? -13.539 -9.188 9.18 1 98.56 106 ASN A O 1
ATOM 827 N N . HIS A 1 107 ? -13.953 -9.336 6.918 1 98.38 107 HIS A N 1
ATOM 828 C CA . HIS A 1 107 ? -15.094 -8.43 6.98 1 98.38 107 HIS A CA 1
ATOM 829 C C . HIS A 1 107 ? -16.25 -9.039 7.77 1 98.38 107 HIS A C 1
ATOM 831 O O . HIS A 1 107 ? -17.047 -8.32 8.375 1 98.38 107 HIS A O 1
ATOM 837 N N . VAL A 1 108 ? -16.406 -10.359 7.727 1 98.12 108 VAL A N 1
ATOM 838 C CA . VAL A 1 108 ? -17.422 -11.047 8.516 1 98.12 108 VAL A CA 1
ATOM 839 C C . VAL A 1 108 ? -17.094 -10.914 10 1 98.12 108 VAL A C 1
ATOM 841 O O . VAL A 1 108 ? -17.984 -10.688 10.82 1 98.12 108 VAL A O 1
ATOM 844 N N . LYS A 1 109 ? -15.875 -11.016 10.32 1 98.19 109 LYS A N 1
ATOM 845 C CA . LYS A 1 109 ? -15.461 -11.023 11.719 1 98.19 109 LYS A CA 1
ATOM 846 C C . LYS A 1 109 ? -15.367 -9.602 12.281 1 98.19 109 LYS A C 1
ATOM 848 O O . LYS A 1 109 ? -15.773 -9.352 13.414 1 98.19 109 LYS A O 1
ATOM 853 N N . PHE A 1 110 ? -14.836 -8.656 11.516 1 98.25 110 PHE A N 1
ATOM 854 C CA . PHE A 1 110 ? -14.477 -7.359 12.078 1 98.25 110 PHE A CA 1
ATOM 855 C C . PHE A 1 110 ? -15.305 -6.246 11.453 1 98.25 110 PHE A C 1
ATOM 857 O O . PHE A 1 110 ? -15.234 -5.094 11.883 1 98.25 110 PHE A O 1
ATOM 864 N N . GLY A 1 111 ? -16.141 -6.578 10.461 1 97.75 111 GLY A N 1
ATOM 865 C CA . GLY A 1 111 ? -16.859 -5.566 9.703 1 97.75 111 GLY A CA 1
ATOM 866 C C . GLY A 1 111 ? -16.094 -5.102 8.469 1 97.75 111 GLY A C 1
ATOM 867 O O . GLY A 1 111 ? -14.859 -5.145 8.445 1 97.75 111 GLY A O 1
ATOM 868 N N . ALA A 1 112 ? -16.797 -4.605 7.477 1 98 112 ALA A N 1
ATOM 869 C CA . ALA A 1 112 ? -16.219 -4.25 6.184 1 98 112 ALA A CA 1
ATOM 870 C C . ALA A 1 112 ? -15.258 -3.066 6.316 1 98 112 ALA A C 1
ATOM 872 O O . ALA A 1 112 ? -14.25 -2.994 5.609 1 98 112 ALA A O 1
ATOM 873 N N . GLY A 1 113 ? -15.57 -2.094 7.156 1 97.75 113 GLY A N 1
ATOM 874 C CA . GLY A 1 113 ? -14.703 -0.946 7.367 1 97.75 113 GLY A CA 1
ATOM 875 C C . GLY A 1 113 ? -13.336 -1.322 7.918 1 97.75 113 GLY A C 1
ATOM 876 O O . GLY A 1 113 ? -12.312 -0.992 7.32 1 97.75 113 GLY A O 1
ATOM 877 N N . MET A 1 114 ? -13.328 -2.064 8.992 1 98.44 114 MET A N 1
ATOM 878 C CA . MET A 1 114 ? -12.078 -2.492 9.609 1 98.44 114 MET A CA 1
ATOM 879 C C . MET A 1 114 ? -11.305 -3.428 8.688 1 98.44 114 MET A C 1
ATOM 881 O O . MET A 1 114 ? -10.07 -3.391 8.648 1 98.44 114 MET A O 1
ATOM 885 N N . ALA A 1 115 ? -12.039 -4.297 7.941 1 98.75 115 ALA A N 1
ATOM 886 C CA . ALA A 1 115 ? -11.383 -5.176 6.977 1 98.75 115 ALA A CA 1
ATOM 887 C C . ALA A 1 115 ? -10.648 -4.371 5.91 1 98.75 115 ALA A C 1
ATOM 889 O O . ALA A 1 115 ? -9.531 -4.719 5.516 1 98.75 115 ALA A O 1
ATOM 890 N N . THR A 1 116 ? -11.305 -3.283 5.438 1 98.81 116 THR A N 1
ATOM 891 C CA . THR A 1 116 ? -10.664 -2.398 4.473 1 98.81 116 THR A CA 1
ATOM 892 C C . THR A 1 116 ? -9.367 -1.83 5.043 1 98.81 116 THR A C 1
ATOM 894 O O . THR A 1 116 ? -8.32 -1.859 4.383 1 98.81 116 THR A O 1
ATOM 897 N N . LEU A 1 117 ? -9.383 -1.414 6.285 1 98.88 117 LEU A N 1
ATOM 898 C CA . LEU A 1 117 ? -8.227 -0.81 6.93 1 98.88 117 LEU A CA 1
ATOM 899 C C . LEU A 1 117 ? -7.148 -1.856 7.207 1 98.88 117 LEU A C 1
ATOM 901 O O . LEU A 1 117 ? -5.953 -1.56 7.137 1 98.88 117 LEU A O 1
ATOM 905 N N . ALA A 1 118 ? -7.578 -3.051 7.578 1 98.88 118 ALA A N 1
ATOM 906 C CA . ALA A 1 118 ? -6.617 -4.133 7.777 1 98.88 118 ALA A CA 1
ATOM 907 C C . ALA A 1 118 ? -5.824 -4.402 6.5 1 98.88 118 ALA A C 1
ATOM 909 O O . ALA A 1 118 ? -4.605 -4.582 6.547 1 98.88 118 ALA A O 1
ATOM 910 N N . GLY A 1 119 ? -6.555 -4.453 5.391 1 98.88 119 GLY A N 1
ATOM 911 C CA . GLY A 1 119 ? -5.875 -4.594 4.113 1 98.88 119 GLY A CA 1
ATOM 912 C C . GLY A 1 119 ? -4.93 -3.445 3.811 1 98.88 119 GLY A C 1
ATOM 913 O O . GLY A 1 119 ? -3.777 -3.666 3.43 1 98.88 119 GLY A O 1
ATOM 914 N N . ASP A 1 120 ? -5.406 -2.193 4.02 1 98.88 120 ASP A N 1
ATOM 915 C CA . ASP A 1 120 ? -4.566 -1.016 3.809 1 98.88 120 ASP A CA 1
ATOM 916 C C . ASP A 1 120 ? -3.311 -1.072 4.676 1 98.88 120 ASP A C 1
ATOM 918 O O . ASP A 1 120 ? -2.223 -0.71 4.223 1 98.88 120 ASP A O 1
ATOM 922 N N . GLY A 1 121 ? -3.512 -1.471 5.926 1 98.94 121 GLY A N 1
ATOM 923 C CA . GLY A 1 121 ? -2.398 -1.573 6.859 1 98.94 121 GLY A CA 1
ATOM 924 C C . GLY A 1 121 ? -1.354 -2.586 6.43 1 98.94 121 GLY A C 1
ATOM 925 O O . GLY A 1 121 ? -0.156 -2.291 6.438 1 98.94 121 GLY A O 1
ATOM 926 N N . LEU A 1 122 ? -1.795 -3.771 6.062 1 98.94 122 LEU A N 1
ATOM 927 C CA . LEU A 1 122 ? -0.884 -4.84 5.664 1 98.94 122 LEU A CA 1
ATOM 928 C C . LEU A 1 122 ? -0.131 -4.465 4.391 1 98.94 122 LEU A C 1
ATOM 930 O O . LEU A 1 122 ? 1.074 -4.703 4.285 1 98.94 122 LEU A O 1
ATOM 934 N N . LEU A 1 123 ? -0.849 -3.869 3.395 1 98.94 123 LEU A N 1
ATOM 935 C CA . LEU A 1 123 ? -0.223 -3.432 2.15 1 98.94 123 LEU A CA 1
ATOM 936 C C . LEU A 1 123 ? 0.897 -2.436 2.428 1 98.94 123 LEU A C 1
ATOM 938 O O . LEU A 1 123 ? 2.006 -2.582 1.907 1 98.94 123 LEU A O 1
ATOM 942 N N . THR A 1 124 ? 0.642 -1.473 3.25 1 98.94 124 THR A N 1
ATOM 943 C CA . THR A 1 124 ? 1.606 -0.422 3.557 1 98.94 124 THR A CA 1
ATOM 944 C C . THR A 1 124 ? 2.76 -0.974 4.391 1 98.94 124 THR A C 1
ATOM 946 O O . THR A 1 124 ? 3.92 -0.627 4.16 1 98.94 124 THR A O 1
ATOM 949 N N . LEU A 1 125 ? 2.434 -1.835 5.312 1 98.94 125 LEU A N 1
ATOM 950 C CA . LEU A 1 125 ? 3.432 -2.436 6.191 1 98.94 125 LEU A CA 1
ATOM 951 C C . LEU A 1 125 ? 4.426 -3.271 5.395 1 98.94 125 LEU A C 1
ATOM 953 O O . LEU A 1 125 ? 5.609 -3.33 5.738 1 98.94 125 LEU A O 1
ATOM 957 N N . ALA A 1 126 ? 3.939 -3.92 4.363 1 98.94 126 ALA A N 1
ATOM 958 C CA . ALA A 1 126 ? 4.832 -4.695 3.504 1 98.94 126 ALA A CA 1
ATOM 959 C C . ALA A 1 126 ? 6 -3.846 3.016 1 98.94 126 ALA A C 1
ATOM 961 O O . ALA A 1 126 ? 7.152 -4.285 3.053 1 98.94 126 ALA A O 1
ATOM 962 N N . PHE A 1 127 ? 5.723 -2.629 2.621 1 98.94 127 PHE A N 1
ATOM 963 C CA . PHE A 1 127 ? 6.777 -1.768 2.098 1 98.94 127 PHE A CA 1
ATOM 964 C C . PHE A 1 127 ? 7.676 -1.267 3.223 1 98.94 127 PHE A C 1
ATOM 966 O O . PHE A 1 127 ? 8.875 -1.076 3.025 1 98.94 127 PHE A O 1
ATOM 973 N N . GLN A 1 128 ? 7.105 -1.057 4.418 1 98.88 128 GLN A N 1
ATOM 974 C CA . GLN A 1 128 ? 7.934 -0.733 5.574 1 98.88 128 GLN A CA 1
ATOM 975 C C . GLN A 1 128 ? 8.945 -1.84 5.852 1 98.88 128 GLN A C 1
ATOM 977 O O . GLN A 1 128 ? 10.125 -1.563 6.105 1 98.88 128 GLN A O 1
ATOM 982 N N . TRP A 1 129 ? 8.492 -3.051 5.77 1 98.81 129 TRP A N 1
ATOM 983 C CA . TRP A 1 129 ? 9.336 -4.188 6.129 1 98.81 129 TRP A CA 1
ATOM 984 C C . TRP A 1 129 ? 10.469 -4.363 5.121 1 98.81 129 TRP A C 1
ATOM 986 O O . TRP A 1 129 ? 11.539 -4.871 5.469 1 98.81 129 TRP A O 1
ATOM 996 N N . LEU A 1 130 ? 10.297 -3.947 3.865 1 98.88 130 LEU A N 1
ATOM 997 C CA . LEU A 1 130 ? 11.328 -4.066 2.846 1 98.88 130 LEU A CA 1
ATOM 998 C C . LEU A 1 130 ? 12.477 -3.105 3.123 1 98.88 130 LEU A C 1
ATOM 1000 O O . LEU A 1 130 ? 13.578 -3.273 2.588 1 98.88 130 LEU A O 1
ATOM 1004 N N . THR A 1 131 ? 12.203 -2.07 3.963 1 98.25 131 THR A N 1
ATOM 1005 C CA . THR A 1 131 ? 13.234 -1.06 4.199 1 98.25 131 THR A CA 1
ATOM 1006 C C . THR A 1 131 ? 13.68 -1.08 5.66 1 98.25 131 THR A C 1
ATOM 1008 O O . THR A 1 131 ? 14.688 -0.463 6.012 1 98.25 131 THR A O 1
ATOM 1011 N N . ALA A 1 132 ? 12.93 -1.742 6.512 1 96 132 ALA A N 1
ATOM 1012 C CA . ALA A 1 132 ? 13.312 -1.9 7.91 1 96 132 ALA A CA 1
ATOM 1013 C C . ALA A 1 132 ? 14.273 -3.068 8.086 1 96 132 ALA A C 1
ATOM 1015 O O . ALA A 1 132 ? 13.984 -4.02 8.82 1 96 132 ALA A O 1
ATOM 1016 N N . THR A 1 133 ? 15.336 -3.051 7.496 1 96 133 THR A N 1
ATOM 1017 C CA . THR A 1 133 ? 16.344 -4.105 7.441 1 96 133 THR A CA 1
ATOM 1018 C C . THR A 1 133 ? 17.734 -3.518 7.309 1 96 133 THR A C 1
ATOM 1020 O O . THR A 1 133 ? 17.891 -2.311 7.105 1 96 133 THR A O 1
ATOM 1023 N N . ASP A 1 134 ? 18.75 -4.312 7.52 1 96.38 134 ASP A N 1
ATOM 1024 C CA . ASP A 1 134 ? 20.125 -3.85 7.359 1 96.38 134 ASP A CA 1
ATOM 1025 C C . ASP A 1 134 ? 20.672 -4.191 5.973 1 96.38 134 ASP A C 1
ATOM 1027 O O . ASP A 1 134 ? 21.875 -4.137 5.734 1 96.38 134 ASP A O 1
ATOM 1031 N N . LEU A 1 135 ? 19.781 -4.586 5.07 1 97.81 135 LEU A N 1
ATOM 1032 C CA . LEU A 1 135 ? 20.172 -4.805 3.686 1 97.81 135 LEU A CA 1
ATOM 1033 C C . LEU A 1 135 ? 20.719 -3.518 3.066 1 97.8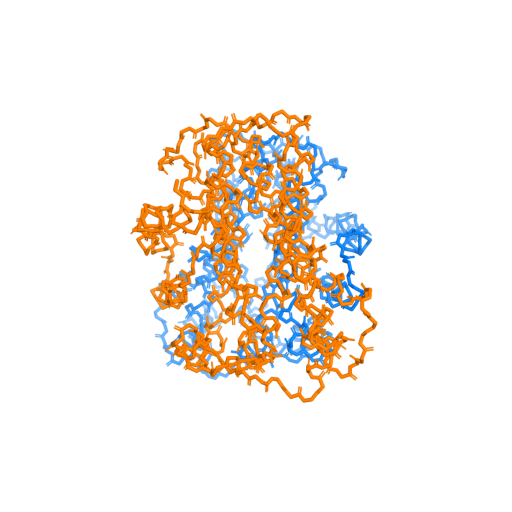1 135 LEU A C 1
ATOM 1035 O O . LEU A 1 135 ? 20.328 -2.42 3.471 1 97.81 135 LEU A O 1
ATOM 1039 N N . PRO A 1 136 ? 21.656 -3.676 2.082 1 98 136 PRO A N 1
ATOM 1040 C CA . PRO A 1 136 ? 22.062 -2.48 1.338 1 98 136 PRO A CA 1
ATOM 1041 C C . PRO A 1 136 ? 20.859 -1.729 0.746 1 98 136 PRO A C 1
ATOM 1043 O O . PRO A 1 136 ? 19.906 -2.352 0.284 1 98 136 PRO A O 1
ATOM 1046 N N . ALA A 1 137 ? 20.969 -0.396 0.708 1 98.38 137 ALA A N 1
ATOM 1047 C CA . ALA A 1 137 ? 19.875 0.443 0.229 1 98.38 137 ALA A CA 1
ATOM 1048 C C . ALA A 1 137 ? 19.5 0.096 -1.21 1 98.38 137 ALA A C 1
ATOM 1050 O O . ALA A 1 137 ? 18.328 0.169 -1.593 1 98.38 137 ALA A O 1
ATOM 1051 N N . THR A 1 138 ? 20.5 -0.322 -1.982 1 98.31 138 THR A N 1
ATOM 1052 C CA . THR A 1 138 ? 20.25 -0.682 -3.373 1 98.31 138 THR A CA 1
ATOM 1053 C C . THR A 1 138 ? 19.328 -1.894 -3.459 1 98.31 138 THR A C 1
ATOM 1055 O O . THR A 1 138 ? 18.453 -1.951 -4.324 1 98.31 138 THR A O 1
ATOM 1058 N N . MET A 1 139 ? 19.484 -2.83 -2.553 1 98.44 139 MET A N 1
ATOM 1059 C CA . MET A 1 139 ? 18.641 -4.016 -2.514 1 98.44 139 MET A CA 1
ATOM 1060 C C . MET A 1 139 ? 17.234 -3.664 -2.025 1 98.44 139 MET A C 1
ATOM 1062 O O . MET A 1 139 ? 16.25 -4.168 -2.557 1 98.44 139 MET A O 1
ATOM 1066 N N . GLN A 1 140 ? 17.219 -2.812 -0.993 1 98.75 140 GLN A N 1
ATOM 1067 C CA . GLN A 1 140 ? 15.922 -2.373 -0.484 1 98.75 140 GLN A CA 1
ATOM 1068 C C . GLN A 1 140 ? 15.102 -1.697 -1.579 1 98.75 140 GLN A C 1
ATOM 1070 O O . GLN A 1 140 ? 13.938 -2.043 -1.793 1 98.75 140 GLN A O 1
ATOM 1075 N N . ALA A 1 141 ? 15.727 -0.78 -2.279 1 98.75 141 ALA A N 1
ATOM 1076 C CA . ALA A 1 141 ? 15.047 -0.038 -3.34 1 98.75 141 ALA A CA 1
ATOM 1077 C C . ALA A 1 141 ? 14.602 -0.969 -4.461 1 98.75 141 ALA A C 1
ATOM 1079 O O . ALA A 1 141 ? 13.508 -0.812 -5.008 1 98.75 141 ALA A O 1
ATOM 1080 N N . ALA A 1 142 ? 15.422 -1.945 -4.781 1 98.75 142 ALA A N 1
ATOM 1081 C CA . ALA A 1 142 ? 15.094 -2.895 -5.844 1 98.75 142 ALA A CA 1
ATOM 1082 C C . ALA A 1 142 ? 13.891 -3.756 -5.453 1 98.75 142 ALA A C 1
ATOM 1084 O O . ALA A 1 142 ? 13.023 -4.027 -6.285 1 98.75 142 ALA A O 1
ATOM 1085 N N . LEU A 1 143 ? 13.883 -4.191 -4.199 1 98.94 143 LEU A N 1
ATOM 1086 C CA . LEU A 1 143 ? 12.766 -4.992 -3.713 1 98.94 143 LEU A CA 1
ATOM 1087 C C . LEU A 1 143 ? 11.469 -4.188 -3.736 1 98.94 143 LEU A C 1
ATOM 1089 O O . LEU A 1 143 ? 10.43 -4.695 -4.16 1 98.94 143 LEU A O 1
ATOM 1093 N N . VAL A 1 144 ? 11.547 -2.926 -3.303 1 98.94 144 VAL A N 1
ATOM 1094 C CA . VAL A 1 144 ? 10.375 -2.061 -3.277 1 98.94 144 VAL A CA 1
ATOM 1095 C C . VAL A 1 144 ? 9.852 -1.854 -4.699 1 98.94 144 VAL A C 1
ATOM 1097 O O . VAL A 1 144 ? 8.656 -1.987 -4.953 1 98.94 144 VAL A O 1
ATOM 1100 N N . GLN A 1 145 ? 10.703 -1.557 -5.609 1 98.75 145 GLN A N 1
ATOM 1101 C CA . GLN A 1 145 ? 10.32 -1.323 -6.996 1 98.75 145 GLN A CA 1
ATOM 1102 C C . GLN A 1 145 ? 9.664 -2.562 -7.598 1 98.75 145 GLN A C 1
ATOM 1104 O O . GLN A 1 145 ? 8.617 -2.465 -8.25 1 98.75 145 GLN A O 1
ATOM 1109 N N . ALA A 1 146 ? 10.289 -3.664 -7.379 1 98.81 146 ALA A N 1
ATOM 1110 C CA . ALA A 1 146 ? 9.789 -4.914 -7.949 1 98.81 146 ALA A CA 1
ATOM 1111 C C . ALA A 1 146 ? 8.43 -5.277 -7.371 1 98.81 146 ALA A C 1
ATOM 1113 O O . ALA A 1 146 ? 7.512 -5.645 -8.109 1 98.81 146 ALA A O 1
ATOM 1114 N N . LEU A 1 147 ? 8.297 -5.164 -6.023 1 98.94 147 LEU A N 1
ATOM 1115 C CA . LEU A 1 147 ? 7.035 -5.527 -5.387 1 98.94 147 LEU A CA 1
ATOM 1116 C C . LEU A 1 147 ? 5.926 -4.566 -5.797 1 98.94 147 LEU A C 1
ATOM 1118 O O . LEU A 1 147 ? 4.805 -4.992 -6.078 1 98.94 147 LEU A O 1
ATOM 1122 N N . ALA A 1 148 ? 6.227 -3.283 -5.812 1 98.94 148 ALA A N 1
ATOM 1123 C CA . ALA A 1 148 ? 5.23 -2.283 -6.18 1 98.94 148 ALA A CA 1
ATOM 1124 C C . ALA A 1 148 ? 4.754 -2.482 -7.617 1 98.94 148 ALA A C 1
ATOM 1126 O O . ALA A 1 148 ? 3.562 -2.35 -7.906 1 98.94 148 ALA A O 1
ATOM 1127 N N . THR A 1 149 ? 5.648 -2.793 -8.5 1 98.69 149 THR A N 1
ATOM 1128 C CA . THR A 1 149 ? 5.285 -3.035 -9.891 1 98.69 149 THR A CA 1
ATOM 1129 C C . THR A 1 149 ? 4.422 -4.285 -10.016 1 98.69 149 THR A C 1
ATOM 1131 O O . THR A 1 149 ? 3.395 -4.273 -10.695 1 98.69 149 THR A O 1
ATOM 1134 N N . ALA A 1 150 ? 4.824 -5.328 -9.352 1 98.75 150 ALA A N 1
ATOM 1135 C CA . ALA A 1 150 ? 4.109 -6.598 -9.43 1 98.75 150 ALA A CA 1
ATOM 1136 C C . ALA A 1 150 ? 2.717 -6.484 -8.82 1 98.75 150 ALA A C 1
ATOM 1138 O O . ALA A 1 150 ? 1.758 -7.066 -9.328 1 98.75 150 ALA A O 1
ATOM 1139 N N . ALA A 1 151 ? 2.605 -5.75 -7.754 1 98.81 151 ALA A N 1
ATOM 1140 C CA . ALA A 1 151 ? 1.371 -5.719 -6.977 1 98.81 151 ALA A CA 1
ATOM 1141 C C . ALA A 1 151 ? 0.479 -4.559 -7.406 1 98.81 151 ALA A C 1
ATOM 1143 O O . ALA A 1 151 ? -0.708 -4.52 -7.07 1 98.81 151 ALA A O 1
ATOM 1144 N N . GLY A 1 152 ? 1.02 -3.604 -8.133 1 98.69 152 GLY A N 1
ATOM 1145 C CA . GLY A 1 152 ? 0.358 -2.332 -8.375 1 98.69 152 GLY A CA 1
ATOM 1146 C C . GLY A 1 152 ? -0.542 -2.354 -9.602 1 98.69 152 GLY A C 1
ATOM 1147 O O . GLY A 1 152 ? -1.035 -3.41 -9.992 1 98.69 152 GLY A O 1
ATOM 1148 N N . PRO A 1 153 ? -0.82 -1.137 -10.18 1 98.75 153 PRO A N 1
ATOM 1149 C CA . PRO A 1 153 ? -1.783 -0.994 -11.273 1 98.75 153 PRO A CA 1
ATOM 1150 C C . PRO A 1 153 ? -1.265 -1.56 -12.594 1 98.75 153 PRO A C 1
ATOM 1152 O O . PRO A 1 153 ? -2.018 -1.653 -13.562 1 98.75 153 PRO A O 1
ATOM 1155 N N . SER A 1 154 ? -0.035 -2.016 -12.617 1 98.12 154 SER A N 1
ATOM 1156 C CA . SER A 1 154 ? 0.49 -2.705 -13.797 1 98.12 154 SER A CA 1
ATOM 1157 C C . SER A 1 154 ? 0.606 -4.207 -13.547 1 98.12 154 SER A C 1
ATOM 1159 O O . SER A 1 154 ? 1.14 -4.938 -14.383 1 98.12 154 SER A O 1
ATOM 1161 N N . GLY A 1 155 ? 0.2 -4.648 -12.406 1 98.38 155 GLY A N 1
ATOM 1162 C CA . GLY A 1 155 ? 0.302 -6.043 -12.008 1 98.38 155 GLY A CA 1
ATOM 1163 C C . GLY A 1 155 ? -0.97 -6.578 -11.383 1 98.38 155 GLY A C 1
ATOM 1164 O O . GLY A 1 155 ? -2.035 -6.551 -12 1 98.38 155 GLY A O 1
ATOM 1165 N N . MET A 1 156 ? -0.871 -6.957 -10.148 1 98.62 156 MET A N 1
ATOM 1166 C CA . MET A 1 156 ? -1.917 -7.699 -9.445 1 98.62 156 MET A CA 1
ATOM 1167 C C . MET A 1 156 ? -3.217 -6.902 -9.406 1 98.62 156 MET A C 1
ATOM 1169 O O . MET A 1 156 ? -4.293 -7.449 -9.656 1 98.62 156 MET A O 1
ATOM 1173 N N . VAL A 1 157 ? -3.148 -5.605 -9.094 1 98.81 157 VAL A N 1
ATOM 1174 C CA . VAL A 1 157 ? -4.355 -4.797 -8.992 1 98.81 157 VAL A CA 1
ATOM 1175 C C . VAL A 1 157 ? -5.031 -4.699 -10.359 1 98.81 157 VAL A C 1
ATOM 1177 O O . VAL A 1 157 ? -6.258 -4.738 -10.453 1 98.81 157 VAL A O 1
ATOM 1180 N N . ALA A 1 158 ? -4.254 -4.539 -11.414 1 98.5 158 ALA A N 1
ATOM 1181 C CA . ALA A 1 158 ? -4.809 -4.527 -12.766 1 98.5 158 ALA A CA 1
ATOM 1182 C C . ALA A 1 158 ? -5.504 -5.848 -13.078 1 98.5 158 ALA A C 1
ATOM 1184 O O . ALA A 1 158 ? -6.574 -5.859 -13.695 1 98.5 158 ALA A O 1
ATOM 1185 N N . GLY A 1 159 ? -4.844 -6.965 -12.734 1 97.5 159 GLY A N 1
ATOM 1186 C CA . GLY A 1 159 ? -5.469 -8.266 -12.922 1 97.5 159 GLY A CA 1
ATOM 1187 C C . GLY A 1 159 ? -6.812 -8.383 -12.227 1 97.5 159 GLY A C 1
ATOM 1188 O O . GLY A 1 159 ? -7.77 -8.914 -12.797 1 97.5 159 GLY A O 1
ATOM 1189 N N . GLN A 1 160 ? -6.918 -7.922 -11 1 96.94 160 GLN A N 1
ATOM 1190 C CA . GLN A 1 160 ? -8.172 -7.957 -10.258 1 96.94 160 GLN A CA 1
ATOM 1191 C C . GLN A 1 160 ? -9.219 -7.055 -10.898 1 96.94 160 GLN A C 1
ATOM 1193 O O . GLN A 1 160 ? -10.406 -7.391 -10.922 1 96.94 160 GLN A O 1
ATOM 1198 N N . ALA A 1 161 ? -8.797 -5.863 -11.359 1 97.69 161 ALA A N 1
ATOM 1199 C CA . ALA A 1 161 ? -9.703 -4.961 -12.055 1 97.69 161 ALA A CA 1
ATOM 1200 C C . ALA A 1 161 ? -10.297 -5.629 -13.297 1 97.69 161 ALA A C 1
ATOM 1202 O O . ALA A 1 161 ? -11.5 -5.531 -13.547 1 97.69 161 ALA A O 1
ATOM 1203 N N . LYS A 1 162 ? -9.43 -6.297 -14.102 1 96.31 162 LYS A N 1
ATOM 1204 C CA . LYS A 1 162 ? -9.898 -7.039 -15.266 1 96.31 162 LYS A CA 1
ATOM 1205 C C . LYS A 1 162 ? -10.883 -8.133 -14.867 1 96.31 162 LYS A C 1
ATOM 1207 O O . LYS A 1 162 ? -11.867 -8.383 -15.57 1 96.31 162 LYS A O 1
ATOM 1212 N N . ASP A 1 163 ? -10.57 -8.773 -13.742 1 93.44 163 ASP A N 1
ATOM 1213 C CA . ASP A 1 163 ? -11.422 -9.852 -13.242 1 93.44 163 ASP A CA 1
ATOM 1214 C C . ASP A 1 163 ? -12.828 -9.344 -12.93 1 93.44 163 ASP A C 1
ATOM 1216 O O . ASP A 1 163 ? -13.812 -9.961 -13.328 1 93.44 163 ASP A O 1
ATOM 1220 N N . ILE A 1 164 ? -12.961 -8.227 -12.266 1 92 164 ILE A N 1
ATOM 1221 C CA . ILE A 1 164 ? -14.25 -7.66 -11.898 1 92 164 ILE A CA 1
ATOM 1222 C C . ILE A 1 164 ? -15.016 -7.258 -13.156 1 92 164 ILE A C 1
ATOM 1224 O O . ILE A 1 164 ? -16.234 -7.418 -13.219 1 92 164 ILE A O 1
ATOM 1228 N N . GLN A 1 165 ? -14.32 -6.781 -14.125 1 93.25 165 GLN A N 1
ATOM 1229 C CA . GLN A 1 165 ? -14.938 -6.301 -15.359 1 93.25 165 GLN A CA 1
ATOM 1230 C C . GLN A 1 165 ? -15.406 -7.465 -16.234 1 93.25 165 GLN A C 1
ATOM 1232 O O . GLN A 1 165 ? -16.266 -7.293 -17.109 1 93.25 165 GLN A O 1
ATOM 1237 N N . SER A 1 166 ? -14.883 -8.625 -16.016 1 91.06 166 SER A N 1
ATOM 1238 C CA . SER A 1 166 ? -15.125 -9.742 -16.922 1 91.06 166 SER A CA 1
ATOM 1239 C C . SER A 1 166 ? -16.141 -10.719 -16.344 1 91.06 166 SER A C 1
ATOM 1241 O O . SER A 1 166 ? -16.391 -11.781 -16.906 1 91.06 166 SER A O 1
ATOM 1243 N N . GLU A 1 167 ? -16.688 -10.445 -15.203 1 84.69 167 GLU A N 1
ATOM 1244 C CA . GLU A 1 167 ? -17.609 -11.344 -14.523 1 84.69 167 GLU A CA 1
ATOM 1245 C C . GLU A 1 167 ? -18.734 -11.789 -15.445 1 84.69 167 GLU A C 1
ATOM 1247 O O . GLU A 1 167 ? -19.203 -12.93 -15.375 1 84.69 167 GLU A O 1
ATOM 1252 N N . HIS A 1 168 ? -19.141 -10.969 -16.391 1 84.88 168 HIS A N 1
ATOM 1253 C CA . HIS A 1 168 ? -20.25 -11.328 -17.266 1 84.88 168 HIS A CA 1
ATOM 1254 C C . HIS A 1 168 ? -19.828 -11.32 -18.734 1 84.88 168 HIS A C 1
ATOM 1256 O O . HIS A 1 168 ? -20.672 -11.188 -19.625 1 84.88 168 HIS A O 1
ATOM 1262 N N . VAL A 1 169 ? -18.562 -11.5 -18.891 1 89.06 169 VAL A N 1
ATOM 1263 C CA . VAL A 1 169 ? -18.016 -11.492 -20.234 1 89.06 169 VAL A CA 1
ATOM 1264 C C . VAL A 1 169 ? -17.203 -12.766 -20.469 1 89.06 169 VAL A C 1
ATOM 1266 O O . VAL A 1 169 ? -16.375 -13.141 -19.641 1 89.06 169 VAL A O 1
ATOM 1269 N N . ASN A 1 170 ? -17.469 -13.438 -21.516 1 91.12 170 ASN A N 1
ATOM 1270 C CA . ASN A 1 170 ? -16.688 -14.602 -21.891 1 91.12 170 ASN A CA 1
ATOM 1271 C C . ASN A 1 170 ? -15.352 -14.203 -22.516 1 91.12 170 ASN A C 1
ATOM 1273 O O . ASN A 1 170 ? -15.297 -13.82 -23.688 1 91.12 170 ASN A O 1
ATOM 1277 N N . LEU A 1 171 ? -14.297 -14.352 -21.766 1 93.06 171 LEU A N 1
ATOM 1278 C CA . LEU A 1 171 ? -12.977 -13.922 -22.219 1 93.06 171 LEU A CA 1
ATOM 1279 C C . LEU A 1 171 ? -12.352 -14.961 -23.141 1 93.06 171 LEU A C 1
ATOM 1281 O O . LEU A 1 171 ? -12.445 -16.172 -22.891 1 93.06 171 LEU A O 1
ATOM 1285 N N . PRO A 1 172 ? -11.773 -14.453 -24.234 1 93.94 172 PRO A N 1
ATOM 1286 C CA . PRO A 1 172 ? -10.898 -15.391 -24.953 1 93.94 172 PRO A CA 1
ATOM 1287 C C . PRO A 1 172 ? -9.758 -15.906 -24.078 1 93.94 172 PRO A C 1
ATOM 1289 O O . PRO A 1 172 ? -9.344 -15.227 -23.141 1 93.94 172 PRO A O 1
ATOM 1292 N N . LEU A 1 173 ? -9.258 -17.047 -24.406 1 93 173 LEU A N 1
ATOM 1293 C CA . LEU A 1 173 ? -8.219 -17.703 -23.609 1 93 173 LEU A CA 1
ATOM 1294 C C . LEU A 1 173 ? -6.988 -16.812 -23.484 1 93 173 LEU A C 1
ATOM 1296 O O . LEU A 1 173 ? -6.34 -16.781 -22.438 1 93 173 LEU A O 1
ATOM 1300 N N . SER A 1 174 ? -6.656 -16.062 -24.516 1 94.06 174 SER A N 1
ATOM 1301 C CA . SER A 1 174 ? -5.496 -15.18 -24.5 1 94.06 174 SER A CA 1
ATOM 1302 C C . SER A 1 174 ? -5.652 -14.086 -23.453 1 94.06 174 SER A C 1
ATOM 1304 O O . SER A 1 174 ? -4.691 -13.734 -22.766 1 94.06 174 SER A O 1
ATOM 1306 N N . GLN A 1 175 ? -6.852 -13.555 -23.297 1 93.75 175 GLN A N 1
ATOM 1307 C CA . GLN A 1 175 ? -7.121 -12.516 -22.312 1 93.75 175 GLN A CA 1
ATOM 1308 C C . GLN A 1 175 ? -7.18 -13.094 -20.906 1 93.75 175 GLN A C 1
ATOM 1310 O O . GLN A 1 175 ? -6.781 -12.438 -19.938 1 93.75 175 GLN A O 1
ATOM 1315 N N . LEU A 1 176 ? -7.68 -14.312 -20.844 1 93.94 176 LEU A N 1
ATOM 1316 C CA . LEU A 1 176 ? -7.703 -15 -19.562 1 93.94 176 LEU A CA 1
ATOM 1317 C C . LEU A 1 176 ? -6.289 -15.227 -19.047 1 93.94 176 LEU A C 1
ATOM 1319 O O . LEU A 1 176 ? -6.031 -15.07 -17.844 1 93.94 176 LEU A O 1
ATOM 1323 N N . ARG A 1 177 ? -5.426 -15.555 -19.922 1 94 177 ARG A N 1
ATOM 1324 C CA . ARG A 1 177 ? -4.031 -15.766 -19.562 1 94 177 ARG A CA 1
ATOM 1325 C C . ARG A 1 177 ? -3.402 -14.484 -19.016 1 94 177 ARG A C 1
ATOM 1327 O O . ARG A 1 177 ? -2.637 -14.523 -18.062 1 94 177 ARG A O 1
ATOM 1334 N N . VAL A 1 178 ? -3.703 -13.375 -19.625 1 94.25 178 VAL A N 1
ATOM 1335 C CA . VAL A 1 178 ? -3.191 -12.086 -19.172 1 94.25 178 VAL A CA 1
ATOM 1336 C C . VAL A 1 178 ? -3.734 -11.773 -17.781 1 94.25 178 VAL A C 1
ATOM 1338 O O . VAL A 1 178 ? -2.988 -11.336 -16.906 1 94.25 178 VAL A O 1
ATOM 1341 N N . LEU A 1 179 ? -4.992 -12.031 -17.625 1 94.56 179 LEU A N 1
ATOM 1342 C CA . LEU A 1 179 ? -5.641 -11.82 -16.344 1 94.56 179 LEU A CA 1
ATOM 1343 C C . LEU A 1 179 ? -4.969 -12.641 -15.25 1 94.56 179 LEU A C 1
ATOM 1345 O O . LEU A 1 179 ? -4.602 -12.109 -14.203 1 94.56 179 LEU A O 1
ATOM 1349 N N . HIS A 1 180 ? -4.688 -13.859 -15.531 1 94.19 180 HIS A N 1
ATOM 1350 C CA . HIS A 1 180 ? -4.098 -14.766 -14.555 1 94.19 180 HIS A CA 1
ATOM 1351 C C . HIS A 1 180 ? -2.643 -14.406 -14.281 1 94.19 180 HIS A C 1
ATOM 1353 O O . HIS A 1 180 ? -2.18 -14.508 -13.141 1 94.19 180 HIS A O 1
ATOM 1359 N N . LYS A 1 181 ? -1.946 -13.992 -15.336 1 95.75 181 LYS A N 1
ATOM 1360 C CA . LYS A 1 181 ? -0.562 -13.555 -15.188 1 95.75 181 LYS A CA 1
ATOM 1361 C C . LYS A 1 181 ? -0.458 -12.367 -14.242 1 95.75 181 LYS A C 1
ATOM 1363 O O . LYS A 1 181 ? 0.481 -12.273 -13.445 1 95.75 181 LYS A O 1
ATOM 1368 N N . GLU A 1 182 ? -1.415 -11.516 -14.328 1 96.56 182 GLU A N 1
ATOM 1369 C CA . GLU A 1 182 ? -1.41 -10.32 -13.492 1 96.56 182 GLU A CA 1
ATOM 1370 C C . GLU A 1 182 ? -1.969 -10.617 -12.102 1 96.56 182 GLU A C 1
ATOM 1372 O O . GLU A 1 182 ? -1.269 -10.461 -11.094 1 96.56 182 GLU A O 1
ATOM 1377 N N . LYS A 1 183 ? -3.146 -11.18 -12.016 1 95.44 183 LYS A N 1
ATOM 1378 C CA . LYS A 1 183 ? -3.863 -11.359 -10.758 1 95.44 183 LYS A CA 1
ATOM 1379 C C . LYS A 1 183 ? -3.117 -12.312 -9.828 1 95.44 183 LYS A C 1
ATOM 1381 O O . LYS A 1 183 ? -2.975 -12.039 -8.633 1 95.44 183 LYS A O 1
ATOM 1386 N N . THR A 1 184 ? -2.582 -13.383 -10.344 1 95.06 184 THR A N 1
ATOM 1387 C CA . THR A 1 184 ? -1.957 -14.422 -9.539 1 95.06 184 THR A CA 1
ATOM 1388 C C . THR A 1 184 ? -0.466 -14.531 -9.844 1 95.06 184 THR A C 1
ATOM 1390 O O . THR A 1 184 ? 0.362 -14.562 -8.93 1 95.06 184 THR A O 1
ATOM 1393 N N . GLY A 1 185 ? -0.137 -14.477 -11.055 1 97.5 185 GLY A N 1
ATOM 1394 C CA . GLY A 1 185 ? 1.223 -14.727 -11.508 1 97.5 185 GLY A CA 1
ATOM 1395 C C . GLY A 1 185 ? 2.203 -13.656 -11.078 1 97.5 185 GLY A C 1
ATOM 1396 O O . GLY A 1 185 ? 3.373 -13.945 -10.812 1 97.5 185 GLY A O 1
ATOM 1397 N N . ALA A 1 186 ? 1.744 -12.445 -10.984 1 98.38 186 ALA A N 1
ATOM 1398 C CA . ALA A 1 186 ? 2.629 -11.312 -10.719 1 98.38 186 ALA A CA 1
ATOM 1399 C C . ALA A 1 186 ? 3.326 -11.461 -9.367 1 98.38 186 ALA A C 1
ATOM 1401 O O . ALA A 1 186 ? 4.531 -11.227 -9.258 1 98.38 186 ALA A O 1
ATOM 1402 N N . LEU A 1 187 ? 2.611 -11.875 -8.352 1 98.62 187 LEU A N 1
ATOM 1403 C CA . LEU A 1 187 ? 3.209 -11.984 -7.023 1 98.62 187 LEU A CA 1
ATOM 1404 C C . LEU A 1 187 ? 4.098 -13.219 -6.93 1 98.62 187 LEU A C 1
ATOM 1406 O O . LEU A 1 187 ? 5.086 -13.227 -6.195 1 98.62 187 LEU A O 1
ATOM 1410 N N . LEU A 1 188 ? 3.754 -14.273 -7.648 1 98.5 188 LEU A N 1
ATOM 1411 C CA . LEU A 1 188 ? 4.613 -15.445 -7.676 1 98.5 188 LEU A CA 1
ATOM 1412 C C . LEU A 1 188 ? 5.91 -15.156 -8.43 1 98.5 188 LEU A C 1
ATOM 1414 O O . LEU A 1 188 ? 6.98 -15.625 -8.039 1 98.5 188 LEU A O 1
ATOM 1418 N N . HIS A 1 189 ? 5.75 -14.398 -9.523 1 98.69 189 HIS A N 1
ATOM 1419 C CA . HIS A 1 189 ? 6.93 -13.906 -10.227 1 98.69 189 HIS A CA 1
ATOM 1420 C C . HIS A 1 189 ? 7.824 -13.094 -9.297 1 98.69 189 HIS A C 1
ATOM 1422 O O . HIS A 1 189 ? 9.039 -13.297 -9.266 1 98.69 189 HIS A O 1
ATOM 1428 N N . TYR A 1 190 ? 7.23 -12.227 -8.547 1 98.88 190 TYR A N 1
ATOM 1429 C CA . TYR A 1 190 ? 7.988 -11.414 -7.605 1 98.88 190 TYR A CA 1
ATOM 1430 C C . TYR A 1 190 ? 8.68 -12.281 -6.566 1 98.88 190 TYR A C 1
ATOM 1432 O O . TYR A 1 190 ? 9.805 -11.992 -6.156 1 98.88 190 TYR A O 1
ATOM 1440 N N . ALA A 1 191 ? 8.008 -13.266 -6.066 1 98.88 191 ALA A N 1
ATOM 1441 C CA . ALA A 1 191 ? 8.586 -14.125 -5.039 1 98.88 191 ALA A CA 1
ATOM 1442 C C . ALA A 1 191 ? 9.961 -14.641 -5.465 1 98.88 191 ALA A C 1
ATOM 1444 O O . ALA A 1 191 ? 10.914 -14.609 -4.68 1 98.88 191 ALA A O 1
ATOM 1445 N N . VAL A 1 192 ? 10.062 -15.078 -6.668 1 98.81 192 VAL A N 1
ATOM 1446 C CA . VAL A 1 192 ? 11.328 -15.578 -7.191 1 98.81 192 VAL A CA 1
ATOM 1447 C C . VAL A 1 192 ? 12.281 -14.414 -7.449 1 98.81 192 VAL A C 1
ATOM 1449 O O . VAL A 1 192 ? 13.469 -14.484 -7.113 1 98.81 192 VAL A O 1
ATOM 1452 N N . GLN A 1 193 ? 11.734 -13.328 -8 1 98.81 193 GLN A N 1
ATOM 1453 C CA . GLN A 1 193 ? 12.539 -12.141 -8.266 1 98.81 193 GLN A CA 1
ATOM 1454 C C . GLN A 1 193 ? 13.164 -11.602 -6.977 1 98.81 193 GLN A C 1
ATOM 1456 O O . GLN A 1 193 ? 14.32 -11.18 -6.973 1 98.81 193 GLN A O 1
ATOM 1461 N N . ALA A 1 194 ? 12.391 -11.594 -5.949 1 98.88 194 ALA A N 1
ATOM 1462 C CA . ALA A 1 194 ? 12.898 -11.148 -4.656 1 98.88 194 ALA A CA 1
ATOM 1463 C C . ALA A 1 194 ? 14.086 -12 -4.211 1 98.88 194 ALA A C 1
ATOM 1465 O O . ALA A 1 194 ? 15.078 -11.477 -3.691 1 98.88 194 ALA A O 1
ATOM 1466 N N . GLY A 1 195 ? 13.984 -13.328 -4.434 1 98.69 195 GLY A N 1
ATOM 1467 C CA . GLY A 1 195 ? 15.109 -14.203 -4.129 1 98.69 195 GLY A CA 1
ATOM 1468 C C . GLY A 1 195 ? 16.359 -13.883 -4.934 1 98.69 195 GLY A C 1
ATOM 1469 O O . GLY A 1 195 ? 17.469 -13.945 -4.414 1 98.69 195 GLY A O 1
ATOM 1470 N N . LEU A 1 196 ? 16.156 -13.516 -6.176 1 98.69 196 LEU A N 1
ATOM 1471 C CA . LEU A 1 196 ? 17.281 -13.156 -7.043 1 98.69 196 LEU A CA 1
ATOM 1472 C C . LEU A 1 196 ? 17.938 -11.867 -6.574 1 98.69 196 LEU A C 1
ATOM 1474 O O . LEU A 1 196 ? 19.156 -11.734 -6.605 1 98.69 196 LEU A O 1
ATOM 1478 N N . ILE A 1 197 ? 17.125 -10.898 -6.133 1 98.75 197 ILE A N 1
ATOM 1479 C CA . ILE A 1 197 ? 17.641 -9.633 -5.621 1 98.75 197 ILE A CA 1
ATOM 1480 C C . ILE A 1 197 ? 18.406 -9.875 -4.324 1 98.75 197 ILE A C 1
ATOM 1482 O O . ILE A 1 197 ? 19.562 -9.445 -4.188 1 98.75 197 ILE A O 1
ATOM 1486 N N . LEU A 1 198 ? 17.812 -10.625 -3.424 1 98.44 198 LEU A N 1
ATOM 1487 C CA . LEU A 1 198 ? 18.406 -10.898 -2.119 1 98.44 198 LEU A CA 1
ATOM 1488 C C . LEU A 1 198 ? 19.672 -11.727 -2.262 1 98.44 198 LEU A C 1
ATOM 1490 O O . LEU A 1 198 ? 20.609 -11.594 -1.465 1 98.44 198 LEU A O 1
ATOM 1494 N N . GLY A 1 199 ? 19.656 -12.562 -3.289 1 97.31 199 GLY A N 1
ATOM 1495 C CA . GLY A 1 199 ? 20.812 -13.422 -3.516 1 97.31 199 GLY A CA 1
ATOM 1496 C C . GLY A 1 199 ? 21.859 -12.781 -4.41 1 97.31 199 GLY A C 1
ATOM 1497 O O . GLY A 1 199 ? 22.922 -13.367 -4.641 1 97.31 199 GLY A O 1
ATOM 1498 N N . GLN A 1 200 ? 21.531 -11.594 -4.918 1 97 200 GLN A N 1
ATOM 1499 C CA . GLN A 1 200 ? 22.422 -10.891 -5.84 1 97 200 GLN A CA 1
ATOM 1500 C C . GLN A 1 200 ? 22.844 -11.797 -6.992 1 97 200 GLN A C 1
ATOM 1502 O O . GLN A 1 200 ? 24.031 -11.922 -7.289 1 97 200 GLN A O 1
ATOM 1507 N N . ALA A 1 201 ? 21.891 -12.438 -7.527 1 96.31 201 ALA A N 1
ATOM 1508 C CA . ALA A 1 201 ? 22.141 -13.359 -8.625 1 96.31 201 ALA A CA 1
ATOM 1509 C C . ALA A 1 201 ? 22.734 -12.633 -9.828 1 96.31 201 ALA A C 1
ATOM 1511 O O . ALA A 1 201 ? 22.328 -11.516 -10.156 1 96.31 201 ALA A O 1
ATOM 1512 N N . PRO A 1 202 ? 23.688 -13.273 -10.547 1 95.56 202 PRO A N 1
ATOM 1513 C CA . PRO A 1 202 ? 24.156 -12.695 -11.805 1 95.56 202 PRO A CA 1
ATOM 1514 C C . PRO A 1 202 ? 23.031 -12.531 -12.836 1 95.56 202 PRO A C 1
ATOM 1516 O O . PRO A 1 202 ? 22.172 -13.406 -12.945 1 95.56 202 PRO A O 1
ATOM 1519 N N . GLU A 1 203 ? 23.094 -11.484 -13.5 1 95.44 203 GLU A N 1
ATOM 1520 C CA . GLU A 1 203 ? 22.047 -11.141 -14.461 1 95.44 203 GLU A CA 1
ATOM 1521 C C . GLU A 1 203 ? 21.828 -12.273 -15.469 1 95.44 203 GLU A C 1
ATOM 1523 O O . GLU A 1 203 ? 20.703 -12.5 -15.922 1 95.44 203 GLU A O 1
ATOM 1528 N N . ALA A 1 204 ? 22.828 -12.969 -15.766 1 95.31 204 ALA A N 1
ATOM 1529 C CA . ALA A 1 204 ? 22.781 -14.016 -16.781 1 95.31 204 ALA A CA 1
ATOM 1530 C C . ALA A 1 204 ? 21.891 -15.172 -16.328 1 95.31 204 ALA A C 1
ATOM 1532 O O . ALA A 1 204 ? 21.375 -15.922 -17.156 1 95.31 204 ALA A O 1
ATOM 1533 N N . GLN A 1 205 ? 21.656 -15.273 -15.07 1 95.69 205 GLN A N 1
ATOM 1534 C CA . GLN A 1 205 ? 20.875 -16.391 -14.555 1 95.69 205 GLN A CA 1
ATOM 1535 C C . GLN A 1 205 ? 19.406 -16.031 -14.406 1 95.69 205 GLN A C 1
ATOM 1537 O O . GLN A 1 205 ? 18.562 -16.906 -14.234 1 95.69 205 GLN A O 1
ATOM 1542 N N . TRP A 1 206 ? 19.094 -14.781 -14.453 1 97.88 206 TRP A N 1
ATOM 1543 C CA . TRP A 1 206 ? 17.75 -14.289 -14.133 1 97.88 206 TRP A CA 1
ATOM 1544 C C . TRP A 1 206 ? 16.703 -14.914 -15.062 1 97.88 206 TRP A C 1
ATOM 1546 O O . TRP A 1 206 ? 15.656 -15.367 -14.609 1 97.88 206 TRP A O 1
ATOM 1556 N N . PRO A 1 207 ? 17 -15.055 -16.359 1 97.75 207 PRO A N 1
ATOM 1557 C CA . PRO A 1 207 ? 15.953 -15.531 -17.281 1 97.75 207 PRO A CA 1
ATOM 1558 C C . PRO A 1 207 ? 15.453 -16.922 -16.922 1 97.75 207 PRO A C 1
ATOM 1560 O O . PRO A 1 207 ? 14.242 -17.188 -16.953 1 97.75 207 PRO A O 1
ATOM 1563 N N . ALA A 1 208 ? 16.312 -17.781 -16.531 1 97.56 208 ALA A N 1
ATOM 1564 C CA . ALA A 1 208 ? 15.914 -19.156 -16.188 1 97.56 208 ALA A CA 1
ATOM 1565 C C . ALA A 1 208 ? 15.008 -19.156 -14.953 1 97.56 208 ALA A C 1
ATOM 1567 O O . ALA A 1 208 ? 13.984 -19.844 -14.945 1 97.56 208 ALA A O 1
ATOM 1568 N N . TYR A 1 209 ? 15.398 -18.406 -13.922 1 98.19 209 TYR A N 1
ATOM 1569 C CA . TYR A 1 209 ? 14.609 -18.328 -12.695 1 98.19 209 TYR A CA 1
ATOM 1570 C C . TYR A 1 209 ? 13.25 -17.688 -12.961 1 98.19 209 TYR A C 1
ATOM 1572 O O . TYR A 1 209 ? 12.234 -18.141 -12.445 1 98.19 209 TYR A O 1
ATOM 1580 N N . LEU A 1 210 ? 13.25 -16.656 -13.773 1 98.38 210 LEU A N 1
ATOM 1581 C CA . LEU A 1 210 ? 12.008 -15.914 -14 1 98.38 210 LEU A CA 1
ATOM 1582 C C . LEU A 1 210 ? 11.078 -16.703 -14.922 1 98.38 210 LEU A C 1
ATOM 1584 O O . LEU A 1 210 ? 9.852 -16.625 -14.773 1 98.38 210 LEU A O 1
ATOM 1588 N N . GLN A 1 211 ? 11.594 -17.484 -15.836 1 97.88 211 GLN A N 1
ATOM 1589 C CA . GLN A 1 211 ? 10.766 -18.391 -16.641 1 97.88 211 GLN A CA 1
ATOM 1590 C C . GLN A 1 211 ? 10.117 -19.453 -15.758 1 97.88 211 GLN A C 1
ATOM 1592 O O . GLN A 1 211 ? 8.953 -19.797 -15.953 1 97.88 211 GLN A O 1
ATOM 1597 N N . PHE A 1 212 ? 10.906 -19.984 -14.852 1 98.12 212 PHE A N 1
ATOM 1598 C CA . PHE A 1 212 ? 10.359 -20.906 -13.852 1 98.12 212 PHE A CA 1
ATOM 1599 C C . PHE A 1 212 ? 9.219 -20.25 -13.086 1 98.12 212 PHE A C 1
ATOM 1601 O O . PHE A 1 212 ? 8.156 -20.844 -12.914 1 98.12 212 PHE A O 1
ATOM 1608 N N . ALA A 1 213 ? 9.43 -19.031 -12.617 1 98.56 213 ALA A N 1
ATOM 1609 C CA . ALA A 1 213 ? 8.43 -18.297 -11.828 1 98.56 213 ALA A CA 1
ATOM 1610 C C . ALA A 1 213 ? 7.137 -18.125 -12.617 1 98.56 213 ALA A C 1
ATOM 1612 O O . ALA A 1 213 ? 6.047 -18.344 -12.086 1 98.56 213 ALA A O 1
ATOM 1613 N N . ASP A 1 214 ? 7.273 -17.734 -13.898 1 98.12 214 ASP A N 1
ATOM 1614 C CA . ASP A 1 214 ? 6.109 -17.516 -14.75 1 98.12 214 ASP A CA 1
ATOM 1615 C C . ASP A 1 214 ? 5.336 -18.812 -14.977 1 98.12 214 ASP A C 1
ATOM 1617 O O . ASP A 1 214 ? 4.105 -18.828 -14.938 1 98.12 214 ASP A O 1
ATOM 1621 N N . ALA A 1 215 ? 6.043 -19.875 -15.211 1 97.75 215 ALA A N 1
ATOM 1622 C CA . ALA A 1 215 ? 5.402 -21.188 -15.383 1 97.75 215 ALA A CA 1
ATOM 1623 C C . ALA A 1 215 ? 4.695 -21.625 -14.102 1 97.75 215 ALA A C 1
ATOM 1625 O O . ALA A 1 215 ? 3.572 -22.125 -14.148 1 97.75 215 ALA A O 1
ATOM 1626 N N . PHE A 1 216 ? 5.363 -21.453 -12.992 1 98.12 216 PHE A N 1
ATOM 1627 C CA . PHE A 1 216 ? 4.773 -21.828 -11.711 1 98.12 216 PHE A CA 1
ATOM 1628 C C . PHE A 1 216 ? 3.492 -21.047 -11.453 1 98.12 216 PHE A C 1
ATOM 1630 O O . PHE A 1 216 ? 2.488 -21.609 -11.016 1 98.12 216 PHE A O 1
ATOM 1637 N N . GLY A 1 217 ? 3.551 -19.75 -11.688 1 97.94 217 GLY A N 1
ATOM 1638 C CA . GLY A 1 217 ? 2.371 -18.922 -11.508 1 97.94 217 GLY A CA 1
ATOM 1639 C C . GLY A 1 217 ? 1.2 -19.359 -12.367 1 97.94 217 GLY A C 1
ATOM 1640 O O . GLY A 1 217 ? 0.063 -19.422 -11.898 1 97.94 217 GLY A O 1
ATOM 1641 N N . LEU A 1 218 ? 1.462 -19.672 -13.617 1 96.94 218 LEU A N 1
ATOM 1642 C CA . LEU A 1 218 ? 0.415 -20.141 -14.516 1 96.94 218 LEU A CA 1
ATOM 1643 C C . LEU A 1 218 ? -0.127 -21.484 -14.07 1 96.94 218 LEU A C 1
ATOM 1645 O O . LEU A 1 218 ? -1.342 -21.703 -14.062 1 96.94 218 LEU A O 1
ATOM 1649 N N . ALA A 1 219 ? 0.791 -22.359 -13.711 1 97.56 219 ALA A N 1
ATOM 1650 C CA . ALA A 1 219 ? 0.384 -23.672 -13.227 1 97.56 219 ALA A CA 1
ATOM 1651 C C . ALA A 1 219 ? -0.51 -23.547 -11.992 1 97.56 219 ALA A C 1
ATOM 1653 O O . ALA A 1 219 ? -1.49 -24.281 -11.852 1 97.56 219 ALA A O 1
ATOM 1654 N N . PHE A 1 220 ? -0.149 -22.672 -11.148 1 97.5 220 PHE A N 1
ATOM 1655 C CA . PHE A 1 220 ? -0.921 -22.453 -9.93 1 97.5 220 PHE A CA 1
ATOM 1656 C C . PHE A 1 220 ? -2.357 -22.062 -10.266 1 97.5 220 PHE A C 1
ATOM 1658 O O . PHE A 1 220 ? -3.301 -22.578 -9.672 1 97.5 220 PHE A O 1
ATOM 1665 N N . GLN A 1 221 ? -2.498 -21.172 -11.172 1 95.19 221 GLN A N 1
ATOM 1666 C CA . GLN A 1 221 ? -3.834 -20.719 -11.531 1 95.19 221 GLN A CA 1
ATOM 1667 C C . GLN A 1 221 ? -4.645 -21.828 -12.188 1 95.19 221 GLN A C 1
ATOM 1669 O O . GLN A 1 221 ? -5.82 -22.016 -11.859 1 95.19 221 GLN A O 1
ATOM 1674 N N . ILE A 1 222 ? -4.035 -22.562 -13.133 1 95.75 222 ILE A N 1
ATOM 1675 C CA . ILE A 1 222 ? -4.719 -23.656 -13.797 1 95.75 222 ILE A CA 1
ATOM 1676 C C . ILE A 1 222 ? -5.168 -24.688 -12.766 1 95.75 222 ILE A C 1
ATOM 1678 O O . ILE A 1 222 ? -6.309 -25.156 -12.797 1 95.75 222 ILE A O 1
ATOM 1682 N N . TYR A 1 223 ? -4.277 -24.938 -11.883 1 96.06 223 TYR A N 1
ATOM 1683 C CA . TYR A 1 223 ? -4.562 -25.938 -10.852 1 96.06 223 TYR A CA 1
ATOM 1684 C C . TYR A 1 223 ? -5.699 -25.469 -9.945 1 96.06 223 TYR A C 1
ATOM 1686 O O . TYR A 1 223 ? -6.594 -26.25 -9.617 1 96.06 223 TYR A O 1
ATOM 1694 N N . ASP A 1 224 ? -5.617 -24.234 -9.539 1 92.88 224 ASP A N 1
ATOM 1695 C CA . ASP A 1 224 ? -6.688 -23.672 -8.719 1 92.88 224 ASP A CA 1
ATOM 1696 C C . ASP A 1 224 ? -8.031 -23.766 -9.43 1 92.88 224 ASP A C 1
ATOM 1698 O O . ASP A 1 224 ? -9.055 -24.078 -8.805 1 92.88 224 ASP A O 1
ATOM 1702 N N . ASP A 1 225 ? -8.102 -23.484 -10.695 1 92.62 225 ASP A N 1
ATOM 1703 C CA . ASP A 1 225 ? -9.32 -23.594 -11.5 1 92.62 225 ASP A CA 1
ATOM 1704 C C . ASP A 1 225 ? -9.836 -25.031 -11.523 1 92.62 225 ASP A C 1
ATOM 1706 O O . ASP A 1 225 ? -11.047 -25.266 -11.453 1 92.62 225 ASP A O 1
ATOM 1710 N N . ILE A 1 226 ? -8.914 -25.938 -11.695 1 94.25 226 ILE A N 1
ATOM 1711 C CA . ILE A 1 226 ? -9.273 -27.344 -11.734 1 94.25 226 ILE A CA 1
ATOM 1712 C C . ILE A 1 226 ? -9.859 -27.766 -10.391 1 94.25 226 ILE A C 1
ATOM 1714 O O . ILE A 1 226 ? -10.914 -28.406 -10.336 1 94.25 226 ILE A O 1
ATOM 1718 N N . LEU A 1 227 ? -9.195 -27.375 -9.289 1 92.69 227 LEU A N 1
ATOM 1719 C CA . LEU A 1 227 ? -9.648 -27.734 -7.949 1 92.69 227 LEU A CA 1
ATOM 1720 C C . LEU A 1 227 ? -11.047 -27.172 -7.68 1 92.69 227 LEU A C 1
ATOM 1722 O O . LEU A 1 227 ? -11.852 -27.797 -6.988 1 92.69 227 LEU A O 1
ATOM 1726 N N . ASP A 1 228 ? -11.289 -26.031 -8.211 1 89.94 228 ASP A N 1
ATOM 1727 C CA . ASP A 1 228 ? -12.586 -25.391 -8.023 1 89.94 228 ASP A CA 1
ATOM 1728 C C . ASP A 1 228 ? -13.703 -26.25 -8.609 1 89.94 228 ASP A C 1
ATOM 1730 O O . ASP A 1 228 ? -14.852 -26.172 -8.164 1 89.94 228 ASP A O 1
ATOM 1734 N N . VAL A 1 229 ? -13.414 -27 -9.57 1 89.81 229 VAL A N 1
ATOM 1735 C CA . VAL A 1 229 ? -14.391 -27.844 -10.25 1 89.81 229 VAL A CA 1
ATOM 1736 C C . VAL A 1 229 ? -14.484 -29.203 -9.555 1 89.81 229 VAL A C 1
ATOM 1738 O O . VAL A 1 229 ? -15.578 -29.734 -9.344 1 89.81 229 VAL A O 1
ATOM 1741 N N . VAL A 1 230 ? -13.398 -29.734 -9.102 1 91.44 230 VAL A N 1
ATOM 1742 C CA . VAL A 1 230 ? -13.383 -31.156 -8.727 1 91.44 230 VAL A CA 1
ATOM 1743 C C . VAL A 1 230 ? -13.422 -31.281 -7.207 1 91.44 230 VAL A C 1
ATOM 1745 O O . VAL A 1 230 ? -13.664 -32.375 -6.68 1 91.44 230 VAL A O 1
ATOM 1748 N N . SER A 1 231 ? -13.117 -30.234 -6.469 1 88.31 231 SER A N 1
ATOM 1749 C CA . SER A 1 231 ? -13.008 -30.328 -5.02 1 88.31 231 SER A CA 1
ATOM 1750 C C . SER A 1 231 ? -14.281 -29.828 -4.336 1 88.31 231 SER A C 1
ATOM 1752 O O . SER A 1 231 ? -15.039 -29.062 -4.922 1 88.31 231 SER A O 1
ATOM 1754 N N . SER A 1 232 ? -14.492 -30.312 -3.043 1 85.19 232 SER A N 1
ATOM 1755 C CA . SER A 1 232 ? -15.562 -29.797 -2.197 1 85.19 232 SER A CA 1
ATOM 1756 C C . SER A 1 232 ? -15.148 -28.516 -1.493 1 85.19 232 SER A C 1
ATOM 1758 O O . SER A 1 232 ? -13.953 -28.234 -1.35 1 85.19 232 SER A O 1
ATOM 1760 N N . PRO A 1 233 ? -16.156 -27.719 -1.104 1 81.19 233 PRO A N 1
ATOM 1761 C CA . PRO A 1 233 ? -15.828 -26.531 -0.321 1 81.19 233 PRO A CA 1
ATOM 1762 C C . PRO A 1 233 ? -15.008 -26.844 0.928 1 81.19 233 PRO A C 1
ATOM 1764 O O . PRO A 1 233 ? -14.117 -26.078 1.292 1 81.19 233 PRO A O 1
ATOM 1767 N N . ALA A 1 234 ? -15.273 -27.938 1.494 1 82.44 234 ALA A N 1
ATOM 1768 C CA . ALA A 1 234 ? -14.547 -28.344 2.695 1 82.44 234 ALA A CA 1
ATOM 1769 C C . ALA A 1 234 ? -13.078 -28.594 2.389 1 82.44 234 ALA A C 1
ATOM 1771 O O . ALA A 1 234 ? -12.203 -28.25 3.182 1 82.44 234 ALA A O 1
ATOM 1772 N N . GLU A 1 235 ? -12.852 -29.078 1.266 1 81.81 235 GLU A N 1
ATOM 1773 C CA . GLU A 1 235 ? -11.477 -29.359 0.843 1 81.81 235 GLU A CA 1
ATOM 1774 C C . GLU A 1 235 ? -10.734 -28.078 0.491 1 81.81 235 GLU A C 1
ATOM 1776 O O . GLU A 1 235 ? -9.539 -27.953 0.779 1 81.81 235 GLU A O 1
ATOM 1781 N N . MET A 1 236 ? -11.477 -27.172 0.002 1 82.69 236 MET A N 1
ATOM 1782 C CA . MET A 1 236 ? -10.828 -25.969 -0.5 1 82.69 236 MET A CA 1
ATOM 1783 C C . MET A 1 236 ? -10.781 -24.875 0.574 1 82.69 236 MET A C 1
ATOM 1785 O O . MET A 1 236 ? -9.969 -23.953 0.494 1 82.69 236 MET A O 1
ATOM 1789 N N . GLY A 1 237 ? -11.711 -25.016 1.594 1 76.69 237 GLY A N 1
ATOM 1790 C CA . GLY A 1 237 ? -11.758 -24 2.643 1 76.69 237 GLY A CA 1
ATOM 1791 C C . GLY A 1 237 ? -12.391 -22.703 2.189 1 76.69 237 GLY A C 1
ATOM 1792 O O . GLY A 1 237 ? -12.211 -21.672 2.836 1 76.69 237 GLY A O 1
ATOM 1793 N N . LYS A 1 238 ? -12.867 -22.734 1.001 1 76.38 238 LYS A N 1
ATOM 1794 C CA . LYS A 1 238 ? -13.617 -21.625 0.403 1 76.38 238 LYS A CA 1
ATOM 1795 C C . LYS A 1 238 ? -14.75 -22.156 -0.472 1 76.38 238 LYS A C 1
ATOM 1797 O O . LYS A 1 238 ? -14.852 -23.359 -0.725 1 76.38 238 LYS A O 1
ATOM 1802 N N . ALA A 1 239 ? -15.812 -21.234 -0.853 1 78.19 239 ALA A N 1
ATOM 1803 C CA . ALA A 1 239 ? -16.891 -21.625 -1.749 1 78.19 239 ALA A CA 1
ATOM 1804 C C . ALA A 1 239 ? -16.359 -22.141 -3.078 1 78.19 239 ALA A C 1
ATOM 1806 O O . ALA A 1 239 ? -15.383 -21.594 -3.613 1 78.19 239 ALA A O 1
ATOM 1807 N N . THR A 1 240 ? -16.844 -23.234 -3.484 1 78.81 240 THR A N 1
ATOM 1808 C CA . THR A 1 240 ? -16.469 -23.812 -4.766 1 78.81 240 THR A CA 1
ATOM 1809 C C . THR A 1 240 ? -17.641 -23.781 -5.746 1 78.81 240 THR A C 1
ATOM 1811 O O . THR A 1 240 ? -18.734 -23.328 -5.398 1 78.81 240 THR A O 1
ATOM 1814 N N . GLN A 1 241 ? -17.219 -24.141 -6.93 1 73.62 241 GLN A N 1
ATOM 1815 C CA . GLN A 1 241 ? -18.219 -24.203 -7.984 1 73.62 241 GLN A CA 1
ATOM 1816 C C . GLN A 1 241 ? -18.812 -22.828 -8.266 1 73.62 241 GLN A C 1
ATOM 1818 O O . GLN A 1 241 ? -20 -22.609 -8.023 1 73.62 241 GLN A O 1
ATOM 1823 N N . LYS A 1 242 ? -18.062 -22.234 -8.945 1 70 242 LYS A N 1
ATOM 1824 C CA . LYS A 1 242 ? -18.453 -20.891 -9.398 1 70 242 LYS A CA 1
ATOM 1825 C C . LYS A 1 242 ? -19.75 -20.938 -10.203 1 70 242 LYS A C 1
ATOM 1827 O O . LYS A 1 242 ? -20.125 -21.984 -10.727 1 70 242 LYS A O 1
ATOM 1832 N N . ASP A 1 243 ? -20.453 -19.797 -10.148 1 73.44 243 ASP A N 1
ATOM 1833 C CA . ASP A 1 243 ? -21.625 -19.75 -11.023 1 73.44 243 ASP A CA 1
ATOM 1834 C C . ASP A 1 243 ? -21.219 -19.891 -12.484 1 73.44 243 ASP A C 1
ATOM 1836 O O . ASP A 1 243 ? -20.031 -19.969 -12.805 1 73.44 243 ASP A O 1
ATOM 1840 N N . ALA A 1 244 ? -22.219 -20.094 -13.25 1 72.56 244 ALA A N 1
ATOM 1841 C CA . ALA A 1 244 ? -22 -20.422 -14.656 1 72.56 244 ALA A CA 1
ATOM 1842 C C . ALA A 1 244 ? -21.109 -19.359 -15.328 1 72.56 244 ALA A C 1
ATOM 1844 O O . ALA A 1 244 ? -20.219 -19.703 -16.109 1 72.56 244 ALA A O 1
ATOM 1845 N N . ASP A 1 245 ? -21.328 -18.141 -15.023 1 73.38 245 ASP A N 1
ATOM 1846 C CA . ASP A 1 245 ? -20.594 -17.062 -15.672 1 73.38 245 ASP A CA 1
ATOM 1847 C C . ASP A 1 245 ? -19.141 -17.047 -15.227 1 73.38 245 ASP A C 1
ATOM 1849 O O . ASP A 1 245 ? -18.234 -16.875 -16.047 1 73.38 245 ASP A O 1
ATOM 1853 N N . GLU A 1 246 ? -18.969 -17.297 -14.047 1 75.38 246 GLU A N 1
ATOM 1854 C CA . GLU A 1 246 ? -17.609 -17.344 -13.508 1 75.38 246 GLU A CA 1
ATOM 1855 C C . GLU A 1 246 ? -16.859 -18.562 -14.016 1 75.38 246 GLU A C 1
ATOM 1857 O O . GLU A 1 246 ? -15.648 -18.5 -14.266 1 75.38 246 GLU A O 1
ATOM 1862 N N . ALA A 1 247 ? -17.547 -19.578 -14.242 1 75.94 247 ALA A N 1
ATOM 1863 C CA . ALA A 1 247 ? -16.953 -20.844 -14.648 1 75.94 247 ALA A CA 1
ATOM 1864 C C . ALA A 1 247 ? -16.438 -20.766 -16.078 1 75.94 247 ALA A C 1
ATOM 1866 O O . ALA A 1 247 ? -15.461 -21.438 -16.438 1 75.94 247 ALA A O 1
ATOM 1867 N N . LYS A 1 248 ? -17.047 -19.938 -16.75 1 82.56 248 LYS A N 1
ATOM 1868 C CA . LYS A 1 248 ? -16.656 -19.812 -18.156 1 82.56 248 LYS A CA 1
ATOM 1869 C C . LYS A 1 248 ? -15.266 -19.203 -18.281 1 82.56 248 LYS A C 1
ATOM 1871 O O . LYS A 1 248 ? -14.547 -19.5 -19.25 1 82.56 248 LYS A O 1
ATOM 1876 N N . ASN A 1 249 ? -14.852 -18.422 -17.328 1 90.56 249 ASN A N 1
ATOM 1877 C CA . ASN A 1 249 ? -13.555 -17.734 -17.375 1 90.56 249 ASN A CA 1
ATOM 1878 C C . ASN A 1 249 ? -12.516 -18.453 -16.531 1 90.56 249 ASN A C 1
ATOM 1880 O O . ASN A 1 249 ? -11.852 -17.828 -15.695 1 90.56 249 ASN A O 1
ATOM 1884 N N . THR A 1 250 ? -12.477 -19.766 -16.766 1 93.06 250 THR A N 1
ATOM 1885 C CA . THR A 1 250 ? -11.469 -20.641 -16.172 1 93.06 250 THR A CA 1
ATOM 1886 C C . THR A 1 250 ? -10.898 -21.594 -17.203 1 93.06 250 THR A C 1
ATOM 1888 O O . THR A 1 250 ? -11.43 -21.719 -18.312 1 93.06 250 THR A O 1
ATOM 1891 N N . TYR A 1 251 ? -9.867 -22.203 -16.922 1 94.12 251 TYR A N 1
ATOM 1892 C CA . TYR A 1 251 ? -9.242 -23.125 -17.859 1 94.12 251 TYR A CA 1
ATOM 1893 C C . TYR A 1 251 ? -10.148 -24.312 -18.141 1 94.12 251 TYR A C 1
ATOM 1895 O O . TYR A 1 251 ? -10.328 -24.703 -19.297 1 94.12 251 TYR A O 1
ATOM 1903 N N . PRO A 1 252 ? -10.734 -24.875 -17.047 1 94.5 252 PRO A N 1
ATOM 1904 C CA . PRO A 1 252 ? -11.688 -25.938 -17.359 1 94.5 252 PRO A CA 1
ATOM 1905 C C . PRO A 1 252 ? -12.875 -25.453 -18.188 1 94.5 252 PRO A C 1
ATOM 1907 O O . PRO A 1 252 ? -13.406 -26.203 -19.016 1 94.5 252 PRO A O 1
ATOM 1910 N N . GLY A 1 253 ? -13.297 -24.25 -17.891 1 92.38 253 GLY A N 1
ATOM 1911 C CA . GLY A 1 253 ? -14.375 -23.672 -18.672 1 92.38 253 GLY A CA 1
ATOM 1912 C C . GLY A 1 253 ? -14.016 -23.484 -20.125 1 92.38 253 GLY A C 1
ATOM 1913 O O . GLY A 1 253 ? -14.859 -23.641 -21.016 1 92.38 253 GLY A O 1
ATOM 1914 N N . LYS A 1 254 ? -12.773 -23.219 -20.453 1 94.12 254 LYS A N 1
ATOM 1915 C CA . LYS A 1 254 ? -12.312 -22.922 -21.812 1 94.12 254 LYS A CA 1
ATOM 1916 C C . LYS A 1 254 ? -11.867 -24.203 -22.531 1 94.12 254 LYS A C 1
ATOM 1918 O O . LYS A 1 254 ? -12.047 -24.328 -23.75 1 94.12 254 LYS A O 1
ATOM 1923 N N . LEU A 1 255 ? -11.297 -25.156 -21.781 1 95.25 255 LEU A N 1
ATOM 1924 C CA . LEU A 1 255 ? -10.617 -26.266 -22.438 1 95.25 255 LEU A CA 1
ATOM 1925 C C . LEU A 1 255 ? -11.227 -27.594 -22.016 1 95.25 255 LEU A C 1
ATOM 1927 O O . LEU A 1 255 ? -10.844 -28.656 -22.531 1 95.25 255 LEU A O 1
ATOM 1931 N N . GLY A 1 256 ? -12.188 -27.547 -21.125 1 94.56 256 GLY A N 1
ATOM 1932 C CA . GLY A 1 256 ? -12.602 -28.781 -20.469 1 94.56 256 GLY A CA 1
ATOM 1933 C C . GLY A 1 256 ? -11.633 -29.234 -19.406 1 94.56 256 GLY A C 1
ATOM 1934 O O . GLY A 1 256 ? -10.477 -28.797 -19.375 1 94.56 256 GLY A O 1
ATOM 1935 N N . LEU A 1 257 ? -12.055 -30.125 -18.562 1 95.19 257 LEU A N 1
ATOM 1936 C CA . LEU A 1 257 ? -11.234 -30.594 -17.453 1 95.19 257 LEU A CA 1
ATOM 1937 C C . LEU A 1 257 ? -9.977 -31.297 -17.969 1 95.19 257 LEU A C 1
ATOM 1939 O O . LEU A 1 257 ? -8.883 -31.078 -17.453 1 95.19 257 LEU A O 1
ATOM 1943 N N . ILE A 1 258 ? -10.109 -32.094 -19 1 95.88 258 ILE A N 1
ATOM 1944 C CA . ILE A 1 258 ? -8.984 -32.844 -19.547 1 95.88 258 ILE A CA 1
ATOM 1945 C C . ILE A 1 258 ? -8 -31.891 -20.219 1 95.88 258 ILE A C 1
ATOM 1947 O O . ILE A 1 258 ? -6.789 -32 -20.031 1 95.88 258 ILE A O 1
ATOM 1951 N N . GLY A 1 259 ? -8.523 -30.984 -20.938 1 96.56 259 GLY A N 1
ATOM 1952 C CA . GLY A 1 259 ? -7.684 -29.984 -21.578 1 96.56 259 GLY A CA 1
ATOM 1953 C C . GLY A 1 259 ? -6.949 -29.109 -20.578 1 96.56 259 GLY A C 1
ATOM 1954 O O . GLY A 1 259 ? -5.781 -28.766 -20.797 1 96.56 259 GLY A O 1
ATOM 1955 N N . ALA A 1 260 ? -7.672 -28.703 -19.547 1 96.56 260 ALA A N 1
ATOM 1956 C CA . ALA A 1 260 ? -7.055 -27.906 -18.484 1 96.56 260 ALA A CA 1
ATOM 1957 C C . ALA A 1 260 ? -5.918 -28.672 -17.812 1 96.56 260 ALA A C 1
ATOM 1959 O O . ALA A 1 260 ? -4.859 -28.094 -17.531 1 96.56 260 ALA A O 1
ATOM 1960 N N . ASN A 1 261 ? -6.152 -29.953 -17.594 1 97.25 261 ASN A N 1
ATOM 1961 C CA . ASN A 1 261 ? -5.117 -30.766 -16.969 1 97.25 261 ASN A CA 1
ATOM 1962 C C . ASN A 1 261 ? -3.896 -30.922 -17.875 1 97.25 261 ASN A C 1
ATOM 1964 O O . ASN A 1 261 ? -2.762 -30.906 -17.391 1 97.25 261 ASN A O 1
ATOM 1968 N N . GLN A 1 262 ? -4.145 -31.078 -19.125 1 97.38 262 GLN A N 1
ATOM 1969 C CA . GLN A 1 262 ? -3.031 -31.156 -20.062 1 97.38 262 GLN A CA 1
ATOM 1970 C C . GLN A 1 262 ? -2.244 -29.844 -20.094 1 97.38 262 GLN A C 1
ATOM 1972 O O . GLN A 1 262 ? -1.014 -29.859 -20.156 1 97.38 262 GLN A O 1
ATOM 1977 N N . ALA A 1 263 ? -2.957 -28.75 -20.078 1 96.81 263 ALA A N 1
ATOM 1978 C CA . ALA A 1 263 ? -2.297 -27.453 -20.016 1 96.81 263 ALA A CA 1
ATOM 1979 C C . ALA A 1 263 ? -1.437 -27.328 -18.75 1 96.81 263 ALA A C 1
ATOM 1981 O O . ALA A 1 263 ? -0.338 -26.766 -18.797 1 96.81 263 ALA A O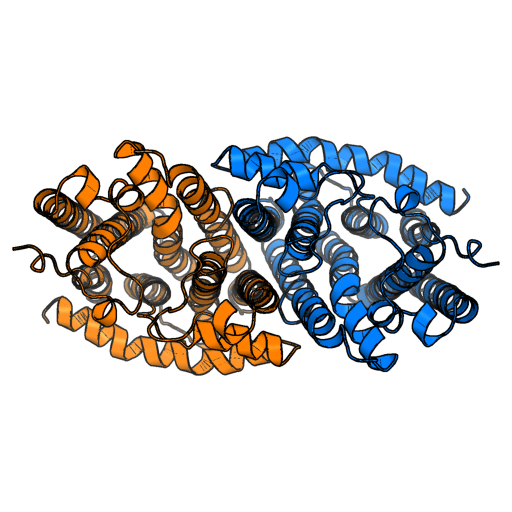 1
ATOM 1982 N N . LEU A 1 264 ? -1.944 -27.812 -17.641 1 97.56 264 LEU A N 1
ATOM 1983 C CA . LEU A 1 264 ? -1.204 -27.828 -16.391 1 97.56 264 LEU A CA 1
ATOM 1984 C C . LEU A 1 264 ? 0.092 -28.625 -16.531 1 97.56 264 LEU A C 1
ATOM 1986 O O . LEU A 1 264 ? 1.166 -28.125 -16.172 1 97.56 264 LEU A O 1
ATOM 1990 N N . ILE A 1 265 ? -0.006 -29.812 -17.109 1 97.75 265 ILE A N 1
ATOM 1991 C CA . ILE A 1 265 ? 1.135 -30.703 -17.281 1 97.75 265 ILE A CA 1
ATOM 1992 C C . ILE A 1 265 ? 2.178 -30.047 -18.188 1 97.75 265 ILE A C 1
ATOM 1994 O O . ILE A 1 265 ? 3.369 -30.031 -17.859 1 97.75 265 ILE A O 1
ATOM 1998 N N . ASP A 1 266 ? 1.701 -29.438 -19.281 1 97.94 266 ASP A N 1
ATOM 1999 C CA . ASP A 1 266 ? 2.6 -28.781 -20.219 1 97.94 266 ASP A CA 1
ATOM 2000 C C . ASP A 1 266 ? 3.309 -27.594 -19.562 1 97.94 266 ASP A C 1
ATOM 2002 O O . ASP A 1 266 ? 4.5 -27.375 -19.781 1 97.94 266 ASP A O 1
ATOM 2006 N N . THR A 1 267 ? 2.584 -26.828 -18.797 1 97.56 267 THR A N 1
ATOM 2007 C CA . THR A 1 267 ? 3.133 -25.656 -18.094 1 97.56 267 THR A CA 1
ATOM 2008 C C . THR A 1 267 ? 4.191 -26.078 -17.078 1 97.56 267 THR A C 1
ATOM 2010 O O . THR A 1 267 ? 5.254 -25.469 -17 1 97.56 267 THR A O 1
ATOM 2013 N N . ILE A 1 268 ? 3.93 -27.172 -16.328 1 97.31 268 ILE A N 1
ATOM 2014 C CA . ILE A 1 268 ? 4.875 -27.703 -15.352 1 97.31 268 ILE A CA 1
ATOM 2015 C C . ILE A 1 268 ? 6.168 -28.109 -16.062 1 97.31 268 ILE A C 1
ATOM 2017 O O . ILE A 1 268 ? 7.262 -27.766 -15.617 1 97.31 268 ILE A O 1
ATOM 2021 N N . HIS A 1 269 ? 6.059 -28.781 -17.203 1 97.38 269 HIS A N 1
ATOM 2022 C CA . HIS A 1 269 ? 7.215 -29.25 -17.969 1 97.38 269 HIS A CA 1
ATOM 2023 C C . HIS A 1 269 ? 8.055 -28.062 -18.453 1 97.38 269 HIS A C 1
ATOM 2025 O O . HIS A 1 269 ? 9.289 -28.125 -18.422 1 97.38 269 HIS A O 1
ATOM 2031 N N . SER A 1 270 ? 7.371 -27.062 -18.906 1 97 270 SER A N 1
ATOM 2032 C CA . SER A 1 270 ? 8.078 -25.875 -19.359 1 97 270 SER A CA 1
ATOM 2033 C C . SER A 1 270 ? 8.875 -25.219 -18.234 1 97 270 SER A C 1
ATOM 2035 O O . SER A 1 270 ? 10.016 -24.797 -18.438 1 97 270 SER A O 1
ATOM 2037 N N . GLY A 1 271 ? 8.289 -25.109 -17.031 1 96.81 271 GLY A N 1
ATOM 2038 C CA . GLY A 1 271 ? 8.969 -24.547 -15.883 1 96.81 271 GLY A CA 1
ATOM 2039 C C . GLY A 1 271 ? 10.156 -25.375 -15.422 1 96.81 271 GLY A C 1
ATOM 2040 O O . GLY A 1 271 ? 11.195 -24.828 -15.055 1 96.81 271 GLY A O 1
ATOM 2041 N N . GLN A 1 272 ? 10 -26.719 -15.453 1 95.31 272 GLN A N 1
ATOM 2042 C CA . GLN A 1 272 ? 11.094 -27.609 -15.102 1 95.31 272 GLN A CA 1
ATOM 2043 C C . GLN A 1 272 ? 12.258 -27.484 -16.078 1 95.31 272 GLN A C 1
ATOM 2045 O O . GLN A 1 272 ? 13.422 -27.469 -15.672 1 95.31 272 GLN A O 1
ATOM 2050 N N . ALA A 1 273 ? 11.922 -27.344 -17.344 1 96.25 273 ALA A N 1
ATOM 2051 C CA . ALA A 1 273 ? 12.93 -27.203 -18.375 1 96.25 273 ALA A CA 1
ATOM 2052 C C . ALA A 1 273 ? 13.727 -25.906 -18.203 1 96.25 273 ALA A C 1
ATOM 2054 O O . ALA A 1 273 ? 14.93 -25.859 -18.484 1 96.25 273 ALA A O 1
ATOM 2055 N N . ALA A 1 274 ? 13.086 -24.844 -17.75 1 96.25 274 ALA A N 1
ATOM 2056 C CA . ALA A 1 274 ? 13.734 -23.562 -17.547 1 96.25 274 ALA A CA 1
ATOM 2057 C C . ALA A 1 274 ? 14.852 -23.656 -16.516 1 96.25 274 ALA A C 1
ATOM 2059 O O . ALA A 1 274 ? 15.875 -22.984 -16.625 1 96.25 274 ALA A O 1
ATOM 2060 N N . LEU A 1 275 ? 14.695 -24.531 -15.516 1 95.25 275 LEU A N 1
ATOM 2061 C CA . LEU A 1 275 ? 15.664 -24.656 -14.438 1 95.25 275 LEU A CA 1
ATOM 2062 C C . LEU A 1 275 ? 16.859 -25.5 -14.859 1 95.25 275 LEU A C 1
ATOM 2064 O O . LEU A 1 275 ? 17.906 -25.484 -14.219 1 95.25 275 LEU A O 1
ATOM 2068 N N . GLN A 1 276 ? 16.703 -26.266 -15.93 1 91.94 276 GLN A N 1
ATOM 2069 C CA . GLN A 1 276 ? 17.766 -27.156 -16.391 1 91.94 276 GLN A CA 1
ATOM 2070 C C . GLN A 1 276 ? 18.969 -26.375 -16.891 1 91.94 276 GLN A C 1
ATOM 2072 O O . GLN A 1 276 ? 20.078 -26.891 -16.938 1 91.94 276 GLN A O 1
ATOM 2077 N N . GLY A 1 277 ? 18.719 -25.094 -17.219 1 85.62 277 GLY A N 1
ATOM 2078 C CA . GLY A 1 277 ? 19.797 -24.234 -17.672 1 85.62 277 GLY A CA 1
ATOM 2079 C C . GLY A 1 277 ? 20.672 -23.719 -16.547 1 85.62 277 GLY A C 1
ATOM 2080 O O . GLY A 1 277 ? 21.734 -23.141 -16.781 1 85.62 277 GLY A O 1
ATOM 2081 N N . LEU A 1 278 ? 20.312 -23.984 -15.312 1 91.25 278 LEU A N 1
ATOM 2082 C CA . LEU A 1 278 ? 21.047 -23.547 -14.141 1 91.25 278 LEU A CA 1
ATOM 2083 C C . LEU A 1 278 ? 21.969 -24.641 -13.625 1 91.25 278 LEU A C 1
ATOM 2085 O O . LEU A 1 278 ? 21.734 -25.828 -13.898 1 91.25 278 LEU A O 1
ATOM 2089 N N . PRO A 1 279 ? 23.031 -24.25 -12.945 1 88.12 279 PRO A N 1
ATOM 2090 C CA . PRO A 1 279 ? 23.906 -25.266 -12.359 1 88.12 279 PRO A CA 1
ATOM 2091 C C . PRO A 1 279 ? 23.141 -26.234 -11.445 1 88.12 279 PRO A C 1
ATOM 2093 O O . PRO A 1 279 ? 22.266 -25.812 -10.695 1 88.12 279 PRO A O 1
ATOM 2096 N N . THR A 1 280 ? 23.484 -27.484 -11.578 1 87.38 280 THR A N 1
ATOM 2097 C CA . THR A 1 280 ? 22.844 -28.5 -10.773 1 87.38 280 THR A CA 1
ATOM 2098 C C . THR A 1 280 ? 23.219 -28.359 -9.305 1 87.38 280 THR A C 1
ATOM 2100 O O . THR A 1 280 ? 24.375 -28.109 -8.977 1 87.38 280 THR A O 1
ATOM 2103 N N . SER A 1 281 ? 22.219 -28.453 -8.469 1 89 281 SER A N 1
ATOM 2104 C CA . SER A 1 281 ? 22.406 -28.438 -7.023 1 89 281 SER A CA 1
ATOM 2105 C C . SER A 1 281 ? 21.172 -28.969 -6.309 1 89 281 SER A C 1
ATOM 2107 O O . SER A 1 281 ? 20.078 -29 -6.887 1 89 281 SER A O 1
ATOM 2109 N N . THR A 1 282 ? 21.359 -29.438 -5.133 1 86.56 282 THR A N 1
ATOM 2110 C CA . THR A 1 282 ? 20.234 -29.891 -4.32 1 86.56 282 THR A CA 1
ATOM 2111 C C . THR A 1 282 ? 19.25 -28.75 -4.09 1 86.56 282 THR A C 1
ATOM 2113 O O . THR A 1 282 ? 18.047 -28.969 -4.035 1 86.56 282 THR A O 1
ATOM 2116 N N . GLN A 1 283 ? 19.844 -27.594 -4 1 87.88 283 GLN A N 1
ATOM 2117 C CA . GLN A 1 283 ? 19.016 -26.422 -3.746 1 87.88 283 GLN A CA 1
ATOM 2118 C C . GLN A 1 283 ? 18.172 -26.062 -4.973 1 87.88 283 GLN A C 1
ATOM 2120 O O . GLN A 1 283 ? 17.031 -25.641 -4.844 1 87.88 283 GLN A O 1
ATOM 2125 N N . ARG A 1 284 ? 18.734 -26.234 -6.109 1 88.75 284 ARG A N 1
ATOM 2126 C CA . ARG A 1 284 ? 17.953 -26.062 -7.328 1 88.75 284 ARG A CA 1
ATOM 2127 C C . ARG A 1 284 ? 16.828 -27.094 -7.41 1 88.75 284 ARG A C 1
ATOM 2129 O O . ARG A 1 284 ? 15.719 -26.766 -7.852 1 88.75 284 ARG A O 1
ATOM 2136 N N . ASP A 1 285 ? 17.094 -28.25 -6.949 1 90.44 285 ASP A N 1
ATOM 2137 C CA . ASP A 1 285 ? 16.078 -29.312 -6.934 1 90.44 285 ASP A CA 1
ATOM 2138 C C . ASP A 1 285 ? 14.93 -28.953 -5.988 1 90.44 285 ASP A C 1
ATOM 2140 O O . ASP A 1 285 ? 13.781 -29.328 -6.238 1 90.44 285 ASP A O 1
ATOM 2144 N N . ASP A 1 286 ? 15.273 -28.297 -4.926 1 90.94 286 ASP A N 1
ATOM 2145 C CA . ASP A 1 286 ? 14.227 -27.828 -4.02 1 90.94 286 ASP A CA 1
ATOM 2146 C C . ASP A 1 286 ? 13.273 -26.859 -4.73 1 90.94 286 ASP A C 1
ATOM 2148 O O . ASP A 1 286 ? 12.062 -26.922 -4.52 1 90.94 286 ASP A O 1
ATOM 2152 N N . LEU A 1 287 ? 13.859 -26.031 -5.547 1 92.31 287 LEU A N 1
ATOM 2153 C CA . LEU A 1 287 ? 13.047 -25.109 -6.316 1 92.31 287 LEU A CA 1
ATOM 2154 C C . LEU A 1 287 ? 12.148 -25.859 -7.305 1 92.31 287 LEU A C 1
ATOM 2156 O O . LEU A 1 287 ? 10.961 -25.562 -7.41 1 92.31 287 LEU A O 1
ATOM 2160 N N . ALA A 1 288 ? 12.695 -26.828 -7.945 1 93.31 288 ALA A N 1
ATOM 2161 C CA . ALA A 1 288 ? 11.945 -27.641 -8.906 1 93.31 288 ALA A CA 1
ATOM 2162 C C . ALA A 1 288 ? 10.844 -28.438 -8.203 1 93.31 288 ALA A C 1
ATOM 2164 O O . ALA A 1 288 ? 9.789 -28.688 -8.789 1 93.31 288 ALA A O 1
ATOM 2165 N N . ALA A 1 289 ? 11.055 -28.781 -6.949 1 95.38 289 ALA A N 1
ATOM 2166 C CA . ALA A 1 289 ? 10.133 -29.594 -6.172 1 95.38 289 ALA A CA 1
ATOM 2167 C C . ALA A 1 289 ? 8.82 -28.859 -5.926 1 95.38 289 ALA A C 1
ATOM 2169 O O . ALA A 1 289 ? 7.801 -29.469 -5.594 1 95.38 289 ALA A O 1
ATOM 2170 N N . PHE A 1 290 ? 8.805 -27.562 -6.105 1 97.19 290 PHE A N 1
ATOM 2171 C CA . PHE A 1 290 ? 7.582 -26.781 -5.902 1 97.19 290 PHE A CA 1
ATOM 2172 C C . PHE A 1 290 ? 6.492 -27.234 -6.875 1 97.19 290 PHE A C 1
ATOM 2174 O O . PHE A 1 290 ? 5.305 -27.141 -6.566 1 97.19 290 PHE A O 1
ATOM 2181 N N . PHE A 1 291 ? 6.863 -27.75 -8.039 1 96.75 291 PHE A N 1
ATOM 2182 C CA . PHE A 1 291 ? 5.879 -28.203 -9.023 1 96.75 291 PHE A CA 1
ATOM 2183 C C . PHE A 1 291 ? 5.109 -29.406 -8.508 1 96.75 291 PHE A C 1
ATOM 2185 O O . PHE A 1 291 ? 4.035 -29.734 -9.016 1 96.75 291 PHE A O 1
ATOM 2192 N N . SER A 1 292 ? 5.645 -30.109 -7.488 1 95.5 292 SER A N 1
ATOM 2193 C CA . SER A 1 292 ? 4.949 -31.25 -6.906 1 95.5 292 SER A CA 1
ATOM 2194 C C . SER A 1 292 ? 3.732 -30.812 -6.102 1 95.5 292 SER A C 1
ATOM 2196 O O . SER A 1 292 ? 2.91 -31.641 -5.699 1 95.5 292 SER A O 1
ATOM 2198 N N . TYR A 1 293 ? 3.617 -29.5 -5.875 1 94.38 293 TYR A N 1
ATOM 2199 C CA . TYR A 1 293 ? 2.418 -28.938 -5.262 1 94.38 293 TYR A CA 1
ATOM 2200 C C . TYR A 1 293 ? 1.178 -29.297 -6.074 1 94.38 293 TYR A C 1
ATOM 2202 O O . TYR A 1 293 ? 0.091 -29.469 -5.516 1 94.38 293 TYR A O 1
ATOM 2210 N N . PHE A 1 294 ? 1.343 -29.453 -7.367 1 95.19 294 PHE A N 1
ATOM 2211 C CA . PHE A 1 294 ? 0.224 -29.672 -8.273 1 95.19 294 PHE A CA 1
ATOM 2212 C C . PHE A 1 294 ? -0 -31.172 -8.492 1 95.19 294 PHE A C 1
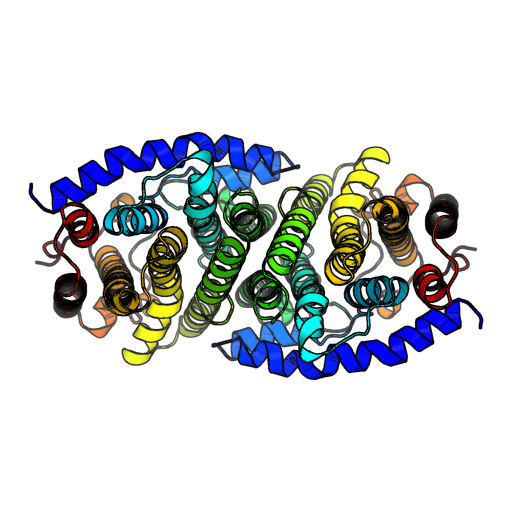ATOM 2214 O O . PHE A 1 294 ? 0.878 -31.859 -9.008 1 95.19 294 PHE A O 1
ATOM 2221 N N . ASP A 1 295 ? -1.115 -31.641 -8.094 1 92.5 295 ASP A N 1
ATOM 2222 C CA . ASP A 1 295 ? -1.498 -33.031 -8.336 1 92.5 295 ASP A CA 1
ATOM 2223 C C . ASP A 1 295 ? -2.166 -33.188 -9.695 1 92.5 295 ASP A C 1
ATOM 2225 O O . ASP A 1 295 ? -3.377 -33 -9.828 1 92.5 295 ASP A O 1
ATOM 2229 N N . THR A 1 296 ? -1.461 -33.656 -10.656 1 92.44 296 THR A N 1
ATOM 2230 C CA . THR A 1 296 ? -1.951 -33.75 -12.031 1 92.44 296 THR A CA 1
ATOM 2231 C C . THR A 1 296 ? -2.771 -35.031 -12.211 1 92.44 296 THR A C 1
ATOM 2233 O O . THR A 1 296 ? -3.311 -35.281 -13.297 1 92.44 296 THR A O 1
ATOM 2236 N N . GLU A 1 297 ? -2.91 -35.781 -11.172 1 89.75 297 GLU A N 1
ATOM 2237 C CA . GLU A 1 297 ? -3.648 -37.062 -11.266 1 89.75 297 GLU A CA 1
ATOM 2238 C C . GLU A 1 297 ? -5.074 -36.906 -10.742 1 89.75 297 GLU A C 1
ATOM 2240 O O . GLU A 1 297 ? -5.844 -37.844 -10.727 1 89.75 297 GLU A O 1
ATOM 2245 N N . ARG A 1 298 ? -5.395 -35.75 -10.312 1 82.19 298 ARG A N 1
ATOM 2246 C CA . ARG A 1 298 ? -6.719 -35.5 -9.758 1 82.19 298 ARG A CA 1
ATOM 2247 C C . ARG A 1 298 ? -7.793 -35.594 -10.836 1 82.19 298 ARG A C 1
ATOM 2249 O O . ARG A 1 298 ? -8.977 -35.75 -10.531 1 82.19 298 ARG A O 1
ATOM 2256 N N . VAL A 1 299 ? -7.379 -35.344 -12.07 1 80.06 299 VAL A N 1
ATOM 2257 C CA . VAL A 1 299 ? -8.328 -35.375 -13.188 1 80.06 299 VAL A CA 1
ATOM 2258 C C . VAL A 1 299 ? -8.266 -36.719 -13.898 1 80.06 299 VAL A C 1
ATOM 2260 O O . VAL A 1 299 ? -7.191 -37.156 -14.289 1 80.06 299 VAL A O 1
ATOM 2263 N N . ASN A 1 300 ? -9.258 -37.625 -13.602 1 64.25 300 ASN A N 1
ATOM 2264 C CA . ASN A 1 300 ? -9.391 -38.906 -14.289 1 64.25 300 ASN A CA 1
ATOM 2265 C C . ASN A 1 300 ? -10.172 -38.781 -15.594 1 64.25 300 ASN A C 1
ATOM 2267 O O . ASN A 1 300 ? -11.07 -37.938 -15.703 1 64.25 300 ASN A O 1
ATOM 2271 N N . MET B 1 1 ? 6.027 41.094 1.105 1 64 1 MET B N 1
ATOM 2272 C CA . MET B 1 1 ? 4.77 40.5 0.647 1 64 1 MET B CA 1
ATOM 2273 C C . MET B 1 1 ? 3.977 39.906 1.816 1 64 1 MET B C 1
ATOM 2275 O O . MET B 1 1 ? 4.555 39.344 2.734 1 64 1 MET B O 1
ATOM 2279 N N . PRO B 1 2 ? 2.67 40.219 1.834 1 74.5 2 PRO B N 1
ATOM 2280 C CA . PRO B 1 2 ? 1.88 39.594 2.893 1 74.5 2 PRO B CA 1
ATOM 2281 C C . PRO B 1 2 ? 1.963 38.062 2.859 1 74.5 2 PRO B C 1
ATOM 2283 O O . PRO B 1 2 ? 2.102 37.469 1.786 1 74.5 2 PRO B O 1
ATOM 2286 N N . ILE B 1 3 ? 2.008 37.531 3.963 1 78.81 3 ILE B N 1
ATOM 2287 C CA . ILE B 1 3 ? 2.248 36.125 4.125 1 78.81 3 ILE B CA 1
ATOM 2288 C C . ILE B 1 3 ? 1.236 35.312 3.299 1 78.81 3 ILE B C 1
ATOM 2290 O O . ILE B 1 3 ? 1.573 34.281 2.713 1 78.81 3 ILE B O 1
ATOM 2294 N N . ASN B 1 4 ? 0.096 35.844 3.205 1 82.44 4 ASN B N 1
ATOM 2295 C CA . ASN B 1 4 ? -0.932 35.156 2.418 1 82.44 4 ASN B CA 1
ATOM 2296 C C . ASN B 1 4 ? -0.619 35.219 0.925 1 82.44 4 ASN B C 1
ATOM 2298 O O . ASN B 1 4 ? -0.861 34.25 0.201 1 82.44 4 ASN B O 1
ATOM 2302 N N . ALA B 1 5 ? -0.06 36.281 0.531 1 88.19 5 ALA B N 1
ATOM 2303 C CA . ALA B 1 5 ? 0.302 36.438 -0.875 1 88.19 5 ALA B CA 1
ATOM 2304 C C . ALA B 1 5 ? 1.436 35.469 -1.26 1 88.19 5 ALA B C 1
ATOM 2306 O O . ALA B 1 5 ? 1.504 35 -2.4 1 88.19 5 ALA B O 1
ATOM 2307 N N . ARG B 1 6 ? 2.205 35.188 -0.32 1 92 6 ARG B N 1
ATOM 2308 C CA . ARG B 1 6 ? 3.338 34.281 -0.571 1 92 6 ARG B CA 1
ATOM 2309 C C . ARG B 1 6 ? 2.869 32.875 -0.851 1 92 6 ARG B C 1
ATOM 2311 O O . ARG B 1 6 ? 3.359 32.219 -1.776 1 92 6 ARG B O 1
ATOM 2318 N N . LEU B 1 7 ? 1.945 32.375 -0.095 1 94.5 7 LEU B N 1
ATOM 2319 C CA . LEU B 1 7 ? 1.417 31.031 -0.315 1 94.5 7 LEU B CA 1
ATOM 2320 C C . LEU B 1 7 ? 0.704 30.953 -1.66 1 94.5 7 LEU B C 1
ATOM 2322 O O . LEU B 1 7 ? 0.872 29.969 -2.393 1 94.5 7 LEU B O 1
ATOM 2326 N N . ILE B 1 8 ? -0.053 31.969 -1.981 1 95 8 ILE B N 1
ATOM 2327 C CA . ILE B 1 8 ? -0.796 32 -3.236 1 95 8 ILE B CA 1
ATOM 2328 C C . ILE B 1 8 ? 0.175 31.969 -4.414 1 95 8 ILE B C 1
ATOM 2330 O O . ILE B 1 8 ? -0.031 31.219 -5.371 1 95 8 ILE B O 1
ATOM 2334 N N . ALA B 1 9 ? 1.223 32.781 -4.32 1 95.31 9 ALA B N 1
ATOM 2335 C CA . ALA B 1 9 ? 2.232 32.781 -5.375 1 95.31 9 ALA B CA 1
ATOM 2336 C C . ALA B 1 9 ? 2.912 31.438 -5.508 1 95.31 9 ALA B C 1
ATOM 2338 O O . ALA B 1 9 ? 3.211 30.984 -6.621 1 95.31 9 ALA B O 1
ATOM 2339 N N . PHE B 1 10 ? 3.174 30.875 -4.359 1 95.69 10 PHE B N 1
ATOM 2340 C CA . PHE B 1 10 ? 3.793 29.547 -4.344 1 95.69 10 PHE B CA 1
ATOM 2341 C C . PHE B 1 10 ? 2.885 28.516 -5.008 1 95.69 10 PHE B C 1
ATOM 2343 O O . PHE B 1 10 ? 3.34 27.734 -5.836 1 95.69 10 PHE B O 1
ATOM 2350 N N . GLU B 1 11 ? 1.648 28.516 -4.684 1 96.5 11 GLU B N 1
ATOM 2351 C CA . GLU B 1 11 ? 0.659 27.625 -5.277 1 96.5 11 GLU B CA 1
ATOM 2352 C C . GLU B 1 11 ? 0.546 27.844 -6.781 1 96.5 11 GLU B C 1
ATOM 2354 O O . GLU B 1 11 ? 0.511 26.875 -7.555 1 96.5 11 GLU B O 1
ATOM 2359 N N . ASP B 1 12 ? 0.465 29.062 -7.156 1 96.44 12 ASP B N 1
ATOM 2360 C CA . ASP B 1 12 ? 0.317 29.422 -8.562 1 96.44 12 ASP B CA 1
ATOM 2361 C C . ASP B 1 12 ? 1.487 28.891 -9.391 1 96.44 12 ASP B C 1
ATOM 2363 O O . ASP B 1 12 ? 1.316 28.531 -10.555 1 96.44 12 ASP B O 1
ATOM 2367 N N . GLN B 1 13 ? 2.607 28.875 -8.766 1 95.88 13 GLN B N 1
ATOM 2368 C CA . GLN B 1 13 ? 3.809 28.406 -9.461 1 95.88 13 GLN B CA 1
ATOM 2369 C C . GLN B 1 13 ? 3.873 26.891 -9.508 1 95.88 13 GLN B C 1
ATOM 2371 O O . GLN B 1 13 ? 4.109 26.312 -10.57 1 95.88 13 GLN B O 1
ATOM 2376 N N . TRP B 1 14 ? 3.58 26.266 -8.445 1 96.88 14 TRP B N 1
ATOM 2377 C CA . TRP B 1 14 ? 3.998 24.875 -8.305 1 96.88 14 TRP B CA 1
ATOM 2378 C C . TRP B 1 14 ? 2.838 23.922 -8.586 1 96.88 14 TRP B C 1
ATOM 2380 O O . TRP B 1 14 ? 3.045 22.812 -9.055 1 96.88 14 TRP B O 1
ATOM 2390 N N . VAL B 1 15 ? 1.6 24.312 -8.312 1 97.56 15 VAL B N 1
ATOM 2391 C CA . VAL B 1 15 ? 0.473 23.391 -8.461 1 97.56 15 VAL B CA 1
ATOM 2392 C C . VAL B 1 15 ? 0.348 22.969 -9.922 1 97.56 15 VAL B C 1
ATOM 2394 O O . VAL B 1 15 ? 0.286 21.781 -10.227 1 97.56 15 VAL B O 1
ATOM 2397 N N . PRO B 1 16 ? 0.345 23.953 -10.891 1 97.19 16 PRO B N 1
ATOM 2398 C CA . PRO B 1 16 ? 0.263 23.531 -12.289 1 97.19 16 PRO B CA 1
ATOM 2399 C C . PRO B 1 16 ? 1.444 22.656 -12.711 1 97.19 16 PRO B C 1
ATOM 2401 O O . PRO B 1 16 ? 1.267 21.688 -13.438 1 97.19 16 PRO B O 1
ATOM 2404 N N . ALA B 1 17 ? 2.619 23 -12.234 1 97 17 ALA B N 1
ATOM 2405 C CA . ALA B 1 17 ? 3.822 22.25 -12.586 1 97 17 ALA B CA 1
ATOM 2406 C C . ALA B 1 17 ? 3.76 20.812 -12.055 1 97 17 ALA B C 1
ATOM 2408 O O . ALA B 1 17 ? 4.199 19.875 -12.719 1 97 17 ALA B O 1
ATOM 2409 N N . LEU B 1 18 ? 3.246 20.641 -10.891 1 97.75 18 LEU B N 1
ATOM 2410 C CA . LEU B 1 18 ? 3.143 19.328 -10.258 1 97.75 18 LEU B CA 1
ATOM 2411 C C . LEU B 1 18 ? 2.016 18.516 -10.883 1 97.75 18 LEU B C 1
ATOM 2413 O O . LEU B 1 18 ? 2.115 17.297 -10.992 1 97.75 18 LEU B O 1
ATOM 2417 N N . ASN B 1 19 ? 0.942 19.156 -11.344 1 97.69 19 ASN B N 1
ATOM 2418 C CA . ASN B 1 19 ? -0.239 18.484 -11.867 1 97.69 19 ASN B CA 1
ATOM 2419 C C . ASN B 1 19 ? -0.041 18.047 -13.312 1 97.69 19 ASN B C 1
ATOM 2421 O O . ASN B 1 19 ? -0.618 17.047 -13.75 1 97.69 19 ASN B O 1
ATOM 2425 N N . ALA B 1 20 ? 0.737 18.75 -14.016 1 97 20 ALA B N 1
ATOM 2426 C CA . ALA B 1 20 ? 0.825 18.625 -15.469 1 97 20 ALA B CA 1
ATOM 2427 C C . ALA B 1 20 ? 1.155 17.188 -15.867 1 97 20 ALA B C 1
ATOM 2429 O O . ALA B 1 20 ? 0.501 16.609 -16.75 1 97 20 ALA B O 1
ATOM 2430 N N . PRO B 1 21 ? 2.09 16.531 -15.242 1 97.56 21 PRO B N 1
ATOM 2431 C CA . PRO B 1 21 ? 2.459 15.188 -15.719 1 97.56 21 PRO B CA 1
ATOM 2432 C C . PRO B 1 21 ? 1.585 14.086 -15.117 1 97.56 21 PRO B C 1
ATOM 2434 O O . PRO B 1 21 ? 1.723 12.922 -15.484 1 97.56 21 PRO B O 1
ATOM 2437 N N . LEU B 1 22 ? 0.745 14.391 -14.203 1 97.25 22 LEU B N 1
ATOM 2438 C CA . LEU B 1 22 ? 0.116 13.43 -13.305 1 97.25 22 LEU B CA 1
ATOM 2439 C C . LEU B 1 22 ? -0.682 12.391 -14.094 1 97.25 22 LEU B C 1
ATOM 2441 O O . LEU B 1 22 ? -0.472 11.188 -13.93 1 97.25 22 LEU B O 1
ATOM 2445 N N . LYS B 1 23 ? -1.57 12.867 -14.953 1 96.44 23 LYS B N 1
ATOM 2446 C CA . LYS B 1 23 ? -2.441 11.969 -15.695 1 96.44 23 LYS B CA 1
ATOM 2447 C C . LYS B 1 23 ? -1.628 10.992 -16.547 1 96.44 23 LYS B C 1
ATOM 2449 O O . LYS B 1 23 ? -1.827 9.781 -16.469 1 96.44 23 LYS B O 1
ATOM 2454 N N . GLN B 1 24 ? -0.711 11.5 -17.281 1 97.81 24 GLN B N 1
ATOM 2455 C CA . GLN B 1 24 ? 0.086 10.68 -18.188 1 97.81 24 GLN B CA 1
ATOM 2456 C C . GLN B 1 24 ? 0.956 9.695 -17.406 1 97.81 24 GLN B C 1
ATOM 2458 O O . GLN B 1 24 ? 1.156 8.555 -17.844 1 97.81 24 GLN B O 1
ATOM 2463 N N . ALA B 1 25 ? 1.46 10.125 -16.328 1 98.12 25 ALA B N 1
ATOM 2464 C CA . ALA B 1 25 ? 2.326 9.273 -15.523 1 98.12 25 ALA B CA 1
ATOM 2465 C C . ALA B 1 25 ? 1.551 8.094 -14.945 1 98.12 25 ALA B C 1
ATOM 2467 O O . ALA B 1 25 ? 2.047 6.969 -14.922 1 98.12 25 ALA B O 1
ATOM 2468 N N . ILE B 1 26 ? 0.326 8.328 -14.461 1 98.5 26 ILE B N 1
ATOM 2469 C CA . ILE B 1 26 ? -0.502 7.266 -13.906 1 98.5 26 ILE B CA 1
ATOM 2470 C C . ILE B 1 26 ? -0.895 6.285 -15.016 1 98.5 26 ILE B C 1
ATOM 2472 O O . ILE B 1 26 ? -0.828 5.07 -14.828 1 98.5 26 ILE B O 1
ATOM 2476 N N . LEU B 1 27 ? -1.268 6.793 -16.156 1 97.94 27 LEU B N 1
ATOM 2477 C CA . LEU B 1 27 ? -1.646 5.953 -17.297 1 97.94 27 LEU B CA 1
ATOM 2478 C C . LEU B 1 27 ? -0.485 5.062 -17.719 1 97.94 27 LEU B C 1
ATOM 2480 O O . LEU B 1 27 ? -0.683 3.889 -18.047 1 97.94 27 LEU B O 1
ATOM 2484 N N . ALA B 1 28 ? 0.715 5.617 -17.672 1 97.69 28 ALA B N 1
ATOM 2485 C CA . ALA B 1 28 ? 1.904 4.895 -18.109 1 97.69 28 ALA B CA 1
ATOM 2486 C C . ALA B 1 28 ? 2.201 3.711 -17.203 1 97.69 28 ALA B C 1
ATOM 2488 O O . ALA B 1 28 ? 2.805 2.725 -17.625 1 97.69 28 ALA B O 1
ATOM 2489 N N . ASP B 1 29 ? 1.723 3.801 -15.969 1 97.88 29 ASP B N 1
ATOM 2490 C CA . ASP B 1 29 ? 2.018 2.762 -14.992 1 97.88 29 ASP B CA 1
ATOM 2491 C C . ASP B 1 29 ? 0.782 1.914 -14.695 1 97.88 29 ASP B C 1
ATOM 2493 O O . ASP B 1 29 ? 0.697 1.272 -13.648 1 97.88 29 ASP B O 1
ATOM 2497 N N . SER B 1 30 ? -0.207 1.959 -15.594 1 97.81 30 SER B N 1
ATOM 2498 C CA . SER B 1 30 ? -1.449 1.217 -15.406 1 97.81 30 SER B CA 1
ATOM 2499 C C . SER B 1 30 ? -1.764 0.347 -16.609 1 97.81 30 SER B C 1
ATOM 2501 O O . SER B 1 30 ? -1.729 0.822 -17.75 1 97.81 30 SER B O 1
ATOM 2503 N N . HIS B 1 31 ? -2.107 -0.924 -16.406 1 96.94 31 HIS B N 1
ATOM 2504 C CA . HIS B 1 31 ? -2.312 -1.855 -17.5 1 96.94 31 HIS B CA 1
ATOM 2505 C C . HIS B 1 31 ? -3.797 -2.096 -17.75 1 96.94 31 HIS B C 1
ATOM 2507 O O . HIS B 1 31 ? -4.164 -2.93 -18.578 1 96.94 31 HIS B O 1
ATOM 2513 N N . ASP B 1 32 ? -4.688 -1.466 -17.031 1 97.44 32 ASP B N 1
ATOM 2514 C CA . ASP B 1 32 ? -6.129 -1.558 -17.234 1 97.44 32 ASP B CA 1
ATOM 2515 C C . ASP B 1 32 ? -6.758 -0.17 -17.359 1 97.44 32 ASP B C 1
ATOM 2517 O O . ASP B 1 32 ? -6.574 0.673 -16.469 1 97.44 32 ASP B O 1
ATOM 2521 N N . ALA B 1 33 ? -7.469 0.049 -18.375 1 97.25 33 ALA B N 1
ATOM 2522 C CA . ALA B 1 33 ? -7.977 1.376 -18.703 1 97.25 33 ALA B CA 1
ATOM 2523 C C . ALA B 1 33 ? -9 1.852 -17.688 1 97.25 33 ALA B C 1
ATOM 2525 O O . ALA B 1 33 ? -9.031 3.033 -17.328 1 97.25 33 ALA B O 1
ATOM 2526 N N . GLN B 1 34 ? -9.867 0.97 -17.25 1 98 34 GLN B N 1
ATOM 2527 C CA . GLN B 1 34 ? -10.891 1.369 -16.281 1 98 34 GLN B CA 1
ATOM 2528 C C . GLN B 1 34 ? -10.266 1.686 -14.93 1 98 34 GLN B C 1
ATOM 2530 O O . GLN B 1 34 ? -10.68 2.635 -14.258 1 98 34 GLN B O 1
ATOM 2535 N N . LEU B 1 35 ? -9.32 0.862 -14.539 1 98.62 35 LEU B N 1
ATOM 2536 C CA . LEU B 1 35 ? -8.594 1.134 -13.305 1 98.62 35 LEU B CA 1
ATOM 2537 C C . LEU B 1 35 ? -7.875 2.479 -13.375 1 98.62 35 LEU B C 1
ATOM 2539 O O . LEU B 1 35 ? -7.93 3.271 -12.438 1 98.62 35 LEU B O 1
ATOM 2543 N N . ALA B 1 36 ? -7.234 2.76 -14.508 1 98.75 36 ALA B N 1
ATOM 2544 C CA . ALA B 1 36 ? -6.531 4.023 -14.703 1 98.75 36 ALA B CA 1
ATOM 2545 C C . ALA B 1 36 ? -7.496 5.203 -14.633 1 98.75 36 ALA B C 1
ATOM 2547 O O . ALA B 1 36 ? -7.172 6.246 -14.062 1 98.75 36 ALA B O 1
ATOM 2548 N N . ALA B 1 37 ? -8.625 5.012 -15.195 1 98.62 37 ALA B N 1
ATOM 2549 C CA . ALA B 1 37 ? -9.641 6.066 -15.18 1 98.62 37 ALA B CA 1
ATOM 2550 C C . ALA B 1 37 ? -10.109 6.355 -13.758 1 98.62 37 ALA B C 1
ATOM 2552 O O . ALA B 1 37 ? -10.266 7.516 -13.375 1 98.62 37 ALA B O 1
ATOM 2553 N N . ALA B 1 38 ? -10.344 5.312 -13.023 1 98.75 38 ALA B N 1
ATOM 2554 C CA . ALA B 1 38 ? -10.797 5.469 -11.641 1 98.75 38 ALA B CA 1
ATOM 2555 C C . ALA B 1 38 ? -9.734 6.16 -10.797 1 98.75 38 ALA B C 1
ATOM 2557 O O . ALA B 1 38 ? -10.047 7.043 -9.992 1 98.75 38 ALA B O 1
ATOM 2558 N N . MET B 1 39 ? -8.477 5.75 -11 1 98.81 39 MET B N 1
ATOM 2559 C CA . MET B 1 39 ? -7.371 6.344 -10.25 1 98.81 39 MET B CA 1
ATOM 2560 C C . MET B 1 39 ? -7.191 7.816 -10.617 1 98.81 39 MET B C 1
ATOM 2562 O O . MET B 1 39 ? -7.148 8.68 -9.742 1 98.81 39 MET B O 1
ATOM 2566 N N . THR B 1 40 ? -7.176 8.133 -11.883 1 98.5 40 THR B N 1
ATOM 2567 C CA . THR B 1 40 ? -6.922 9.492 -12.344 1 98.5 40 THR B CA 1
ATOM 2568 C C . THR B 1 40 ? -8.086 10.406 -11.992 1 98.5 40 THR B C 1
ATOM 2570 O O . THR B 1 40 ? -7.891 11.594 -11.703 1 98.5 40 THR B O 1
ATOM 2573 N N . TYR B 1 41 ? -9.297 9.852 -12 1 98.44 41 TYR B N 1
ATOM 2574 C CA . TYR B 1 41 ? -10.492 10.617 -11.672 1 98.44 41 TYR B CA 1
ATOM 2575 C C . TYR B 1 41 ? -10.344 11.305 -10.312 1 98.44 41 TYR B C 1
ATOM 2577 O O . TYR B 1 41 ? -10.516 12.523 -10.203 1 98.44 41 TYR B O 1
ATOM 2585 N N . SER B 1 42 ? -9.93 10.555 -9.336 1 98.12 42 SER B N 1
ATOM 2586 C CA . SER B 1 42 ? -9.844 11.094 -7.98 1 98.12 42 SER B CA 1
ATOM 2587 C C . SER B 1 42 ? -8.609 11.969 -7.812 1 98.12 42 SER B C 1
ATOM 2589 O O . SER B 1 42 ? -8.648 12.984 -7.113 1 98.12 42 SER B O 1
ATOM 2591 N N . VAL B 1 43 ? -7.5 11.586 -8.445 1 98.06 43 VAL B N 1
ATOM 2592 C CA . VAL B 1 43 ? -6.246 12.32 -8.297 1 98.06 43 VAL B CA 1
ATOM 2593 C C . VAL B 1 43 ? -6.383 13.703 -8.922 1 98.06 43 VAL B C 1
ATOM 2595 O O . VAL B 1 43 ? -5.828 14.68 -8.406 1 98.06 43 VAL B O 1
ATOM 2598 N N . LEU B 1 44 ? -7.152 13.805 -9.984 1 96.69 44 LEU B N 1
ATOM 2599 C CA . LEU B 1 44 ? -7.234 15.039 -10.758 1 96.69 44 LEU B CA 1
ATOM 2600 C C . LEU B 1 44 ? -8.453 15.859 -10.344 1 96.69 44 LEU B C 1
ATOM 2602 O O . LEU B 1 44 ? -8.695 16.938 -10.883 1 96.69 44 LEU B O 1
ATOM 2606 N N . ALA B 1 45 ? -9.273 15.359 -9.406 1 92.5 45 ALA B N 1
ATOM 2607 C CA . ALA B 1 45 ? -10.5 16.031 -8.977 1 92.5 45 ALA B CA 1
ATOM 2608 C C . ALA B 1 45 ? -10.188 17.297 -8.203 1 92.5 45 ALA B C 1
ATOM 2610 O O . ALA B 1 45 ? -11.094 17.938 -7.664 1 92.5 45 ALA B O 1
ATOM 2611 N N . GLY B 1 46 ? -8.914 17.719 -8.203 1 87.62 46 GLY B N 1
ATOM 2612 C CA . GLY B 1 46 ? -8.562 18.953 -7.527 1 87.62 46 GLY B CA 1
ATOM 2613 C C . GLY B 1 46 ? -7.809 18.734 -6.23 1 87.62 46 GLY B C 1
ATOM 2614 O O . GLY B 1 46 ? -7.027 17.797 -6.113 1 87.62 46 GLY B O 1
ATOM 2615 N N . GLY B 1 47 ? -8.016 19.672 -5.371 1 87 47 GLY B N 1
ATOM 2616 C CA . GLY B 1 47 ? -7.266 19.688 -4.129 1 87 47 GLY B CA 1
ATOM 2617 C C . GLY B 1 47 ? -6.164 20.734 -4.105 1 87 47 GLY B C 1
ATOM 2618 O O . GLY B 1 47 ? -5.613 21.078 -5.152 1 87 47 GLY B O 1
ATOM 2619 N N . LYS B 1 48 ? -5.863 21.141 -2.98 1 88.5 48 LYS B N 1
ATOM 2620 C CA . LYS B 1 48 ? -4.945 22.266 -2.795 1 88.5 48 LYS B CA 1
ATOM 2621 C C . LYS B 1 48 ? -3.494 21.812 -2.906 1 88.5 48 LYS B C 1
ATOM 2623 O O . LYS B 1 48 ? -2.59 22.641 -3.041 1 88.5 48 LYS B O 1
ATOM 2628 N N . ARG B 1 49 ? -3.221 20.516 -2.975 1 96.94 49 ARG B N 1
ATOM 2629 C CA . ARG B 1 49 ? -1.891 19.938 -3.115 1 96.94 49 ARG B CA 1
ATOM 2630 C C . ARG B 1 49 ? -0.958 20.438 -2.014 1 96.94 49 ARG B C 1
ATOM 2632 O O . ARG B 1 49 ? 0.223 20.688 -2.26 1 96.94 49 ARG B O 1
ATOM 2639 N N . LEU B 1 50 ? -1.488 20.625 -0.822 1 97.06 50 LEU B N 1
ATOM 2640 C CA . LEU B 1 50 ? -0.705 21.172 0.283 1 97.06 50 LEU B CA 1
ATOM 2641 C C . LEU B 1 50 ? 0.46 20.25 0.627 1 97.06 50 LEU B C 1
ATOM 2643 O O . LEU B 1 50 ? 1.564 20.719 0.914 1 97.06 50 LEU B O 1
ATOM 2647 N N . ARG B 1 51 ? 0.243 18.984 0.524 1 98.25 51 ARG B N 1
ATOM 2648 C CA . ARG B 1 51 ? 1.253 18.016 0.955 1 98.25 51 ARG B CA 1
ATOM 2649 C C . ARG B 1 51 ? 2.459 18.031 0.022 1 98.25 51 ARG B C 1
ATOM 2651 O O . ARG B 1 51 ? 3.586 18.281 0.459 1 98.25 51 ARG B O 1
ATOM 2658 N N . PRO B 1 52 ? 2.291 17.875 -1.278 1 98.5 52 PRO B N 1
ATOM 2659 C CA . PRO B 1 52 ? 3.477 18 -2.131 1 98.5 52 PRO B CA 1
ATOM 2660 C C . PRO B 1 52 ? 4.082 19.391 -2.109 1 98.5 52 PRO B C 1
ATOM 2662 O O . PRO B 1 52 ? 5.301 19.547 -2.234 1 98.5 52 PRO B O 1
ATOM 2665 N N . LEU B 1 53 ? 3.273 20.453 -1.945 1 98.31 53 LEU B N 1
ATOM 2666 C CA . LEU B 1 53 ? 3.787 21.812 -1.855 1 98.31 53 LEU B CA 1
ATOM 2667 C C . LEU B 1 53 ? 4.688 21.969 -0.636 1 98.31 53 LEU B C 1
ATOM 2669 O O . LEU B 1 53 ? 5.719 22.641 -0.706 1 98.31 53 LEU B O 1
ATOM 2673 N N . LEU B 1 54 ? 4.301 21.375 0.477 1 98.56 54 LEU B N 1
ATOM 2674 C CA . LEU B 1 54 ? 5.125 21.406 1.679 1 98.56 54 LEU B CA 1
ATOM 2675 C C . LEU B 1 54 ? 6.477 20.75 1.43 1 98.56 54 LEU B C 1
ATOM 2677 O O . LEU B 1 54 ? 7.508 21.234 1.907 1 98.56 54 LEU B O 1
ATOM 2681 N N . THR B 1 55 ? 6.477 19.609 0.713 1 98.75 55 THR B N 1
ATOM 2682 C CA . THR B 1 55 ? 7.727 18.922 0.385 1 98.75 55 THR B CA 1
ATOM 2683 C C . THR B 1 55 ? 8.633 19.828 -0.441 1 98.75 55 THR B C 1
ATOM 2685 O O . THR B 1 55 ? 9.812 20 -0.122 1 98.75 55 THR B O 1
ATOM 2688 N N . VAL B 1 56 ? 8.07 20.469 -1.462 1 98.31 56 VAL B N 1
ATOM 2689 C CA . VAL B 1 56 ? 8.836 21.344 -2.346 1 98.31 56 VAL B CA 1
ATOM 2690 C C . VAL B 1 56 ? 9.359 22.547 -1.558 1 98.31 56 VAL B C 1
ATOM 2692 O O . VAL B 1 56 ? 10.523 22.922 -1.693 1 98.31 56 VAL B O 1
ATOM 2695 N N . ALA B 1 57 ? 8.484 23.156 -0.749 1 97.81 57 ALA B N 1
ATOM 2696 C CA . ALA B 1 57 ? 8.875 24.312 0.039 1 97.81 57 ALA B CA 1
ATOM 2697 C C . ALA B 1 57 ? 10.023 23.969 0.99 1 97.81 57 ALA B C 1
ATOM 2699 O O . ALA B 1 57 ? 10.938 24.781 1.181 1 97.81 57 ALA B O 1
ATOM 2700 N N . THR B 1 58 ? 9.93 22.797 1.602 1 98.19 58 THR B N 1
ATOM 2701 C CA . THR B 1 58 ? 10.992 22.359 2.502 1 98.19 58 THR B CA 1
ATOM 2702 C C . THR B 1 58 ? 12.305 22.172 1.745 1 98.19 58 THR B C 1
ATOM 2704 O O . THR B 1 58 ? 13.352 22.656 2.186 1 98.19 58 THR B O 1
ATOM 2707 N N . MET B 1 59 ? 12.281 21.547 0.59 1 97.62 59 MET B N 1
ATOM 2708 C CA . MET B 1 59 ? 13.469 21.391 -0.25 1 97.62 59 MET B CA 1
ATOM 2709 C C . MET B 1 59 ? 14.078 22.75 -0.588 1 97.62 59 MET B C 1
ATOM 2711 O O . MET B 1 59 ? 15.289 22.938 -0.453 1 97.62 59 MET B O 1
ATOM 2715 N N . ARG B 1 60 ? 13.234 23.625 -0.95 1 96.12 60 ARG B N 1
ATOM 2716 C CA . ARG B 1 60 ? 13.695 24.953 -1.361 1 96.12 60 ARG B CA 1
ATOM 2717 C C . ARG B 1 60 ? 14.32 25.703 -0.191 1 96.12 60 ARG B C 1
ATOM 2719 O O . ARG B 1 60 ? 15.305 26.422 -0.365 1 96.12 60 ARG B O 1
ATOM 2726 N N . SER B 1 61 ? 13.734 25.578 0.942 1 96.06 61 SER B N 1
ATOM 2727 C CA . SER B 1 61 ? 14.266 26.234 2.127 1 96.06 61 SER B CA 1
ATOM 2728 C C . SER B 1 61 ? 15.664 25.734 2.469 1 96.06 61 SER B C 1
ATOM 2730 O O . SER B 1 61 ? 16.422 26.391 3.184 1 96.06 61 SER B O 1
ATOM 2732 N N . LEU B 1 62 ? 16 24.562 1.95 1 95.88 62 LEU B N 1
ATOM 2733 C CA . LEU B 1 62 ? 17.312 23.969 2.176 1 95.88 62 LEU B CA 1
ATOM 2734 C C . LEU B 1 62 ? 18.266 24.297 1.03 1 95.88 62 LEU B C 1
ATOM 2736 O O . LEU B 1 62 ? 19.391 23.812 0.994 1 95.88 62 LEU B O 1
ATOM 2740 N N . GLY B 1 63 ? 17.781 25 0.061 1 94.5 63 GLY B N 1
ATOM 2741 C CA . GLY B 1 63 ? 18.609 25.438 -1.053 1 94.5 63 GLY B CA 1
ATOM 2742 C C . GLY B 1 63 ? 18.656 24.438 -2.193 1 94.5 63 GLY B C 1
ATOM 2743 O O . GLY B 1 63 ? 19.484 24.547 -3.098 1 94.5 63 GLY B O 1
ATOM 2744 N N . VAL B 1 64 ? 17.75 23.516 -2.191 1 95 64 VAL B N 1
ATOM 2745 C CA . VAL B 1 64 ? 17.719 22.484 -3.227 1 95 64 VAL B CA 1
ATOM 2746 C C . VAL B 1 64 ? 16.922 22.984 -4.426 1 95 64 VAL B C 1
ATOM 2748 O O . VAL B 1 64 ? 15.797 23.469 -4.266 1 95 64 VAL B O 1
ATOM 2751 N N . THR B 1 65 ? 17.484 22.859 -5.559 1 95.38 65 THR B N 1
ATOM 2752 C CA . THR B 1 65 ? 16.766 23.156 -6.797 1 95.38 65 THR B CA 1
ATOM 2753 C C . THR B 1 65 ? 15.914 21.969 -7.219 1 95.38 65 THR B C 1
ATOM 2755 O O . THR B 1 65 ? 16.391 20.828 -7.285 1 95.38 65 THR B O 1
ATOM 2758 N N . PHE B 1 66 ? 14.703 22.266 -7.48 1 96.38 66 PHE B N 1
ATOM 2759 C CA . PHE B 1 66 ? 13.773 21.234 -7.926 1 96.38 66 PHE B CA 1
ATOM 2760 C C . PHE B 1 66 ? 14.078 20.812 -9.359 1 96.38 66 PHE B C 1
ATOM 2762 O O . PHE B 1 66 ? 14.031 21.641 -10.273 1 96.38 66 PHE B O 1
ATOM 2769 N N . VAL B 1 67 ? 14.422 19.641 -9.57 1 96.88 67 VAL B N 1
ATOM 2770 C CA . VAL B 1 67 ? 14.633 19.031 -10.883 1 96.88 67 VAL B CA 1
ATOM 2771 C C . VAL B 1 67 ? 13.5 18.062 -11.195 1 96.88 67 VAL B C 1
ATOM 2773 O O . VAL B 1 67 ? 13.422 16.969 -10.617 1 96.88 67 VAL B O 1
ATOM 2776 N N . PRO B 1 68 ? 12.625 18.422 -12.086 1 95.88 68 PRO B N 1
ATOM 2777 C CA . PRO B 1 68 ? 11.406 17.656 -12.32 1 95.88 68 PRO B CA 1
ATOM 2778 C C . PRO B 1 68 ? 11.688 16.172 -12.57 1 95.88 68 PRO B C 1
ATOM 2780 O O . PRO B 1 68 ? 11.031 15.312 -11.977 1 95.88 68 PRO B O 1
ATOM 2783 N N . GLU B 1 69 ? 12.672 15.805 -13.398 1 93.94 69 GLU B N 1
ATOM 2784 C CA . GLU B 1 69 ? 12.977 14.422 -13.766 1 93.94 69 GLU B CA 1
ATOM 2785 C C . GLU B 1 69 ? 13.352 13.594 -12.547 1 93.94 69 GLU B C 1
ATOM 2787 O O . GLU B 1 69 ? 13.141 12.383 -12.523 1 93.94 69 GLU B O 1
ATOM 2792 N N . ARG B 1 70 ? 13.82 14.328 -11.555 1 95.25 70 ARG B N 1
ATOM 2793 C CA . ARG B 1 70 ? 14.367 13.664 -10.375 1 95.25 70 ARG B CA 1
ATOM 2794 C C . ARG B 1 70 ? 13.398 13.742 -9.203 1 95.25 70 ARG B C 1
ATOM 2796 O O . ARG B 1 70 ? 13.25 12.781 -8.438 1 95.25 70 ARG B O 1
ATOM 2803 N N . HIS B 1 71 ? 12.742 14.852 -9.07 1 98 71 HIS B N 1
ATOM 2804 C CA . HIS B 1 71 ? 12.078 15.148 -7.805 1 98 71 HIS B CA 1
ATOM 2805 C C . HIS B 1 71 ? 10.562 14.984 -7.926 1 98 71 HIS B C 1
ATOM 2807 O O . HIS B 1 71 ? 9.875 14.805 -6.922 1 98 71 HIS B O 1
ATOM 2813 N N . TRP B 1 72 ? 10.023 15.016 -9.172 1 98.5 72 TRP B N 1
ATOM 2814 C CA . TRP B 1 72 ? 8.578 15.102 -9.336 1 98.5 72 TRP B CA 1
ATOM 2815 C C . TRP B 1 72 ? 7.891 13.844 -8.805 1 98.5 72 TRP B C 1
ATOM 2817 O O . TRP B 1 72 ? 6.961 13.938 -7.996 1 98.5 72 TRP B O 1
ATOM 2827 N N . ARG B 1 73 ? 8.398 12.656 -9.148 1 98.25 73 ARG B N 1
ATOM 2828 C CA . ARG B 1 73 ? 7.734 11.422 -8.75 1 98.25 73 ARG B CA 1
ATOM 2829 C C . ARG B 1 73 ? 7.773 11.242 -7.238 1 98.25 73 ARG B C 1
ATOM 2831 O O . ARG B 1 73 ? 6.738 11 -6.609 1 98.25 73 ARG B O 1
ATOM 2838 N N . PRO B 1 74 ? 8.953 11.406 -6.633 1 98.5 74 PRO B N 1
ATOM 2839 C CA . PRO B 1 74 ? 8.992 11.258 -5.176 1 98.5 74 PRO B CA 1
ATOM 2840 C C . PRO B 1 74 ? 8.102 12.266 -4.457 1 98.5 74 PRO B C 1
ATOM 2842 O O . PRO B 1 74 ? 7.508 11.953 -3.424 1 98.5 74 PRO B O 1
ATOM 2845 N N . VAL B 1 75 ? 7.992 13.461 -4.973 1 98.62 75 VAL B N 1
ATOM 2846 C CA . VAL B 1 75 ? 7.18 14.508 -4.359 1 98.62 75 VAL B CA 1
ATOM 2847 C C . VAL B 1 75 ? 5.699 14.18 -4.523 1 98.62 75 VAL B C 1
ATOM 2849 O O . VAL B 1 75 ? 4.922 14.297 -3.572 1 98.62 75 VAL B O 1
ATOM 2852 N N . MET B 1 76 ? 5.336 13.633 -5.703 1 98.56 76 MET B N 1
ATOM 2853 C CA . MET B 1 76 ? 3.926 13.43 -6.016 1 98.56 76 MET B CA 1
ATOM 2854 C C . MET B 1 76 ? 3.451 12.07 -5.523 1 98.56 76 MET B C 1
ATOM 2856 O O . MET B 1 76 ? 2.248 11.812 -5.461 1 98.56 76 MET B O 1
ATOM 2860 N N . ALA B 1 77 ? 4.387 11.195 -5.137 1 98.81 77 ALA B N 1
ATOM 2861 C CA . ALA B 1 77 ? 4.016 9.922 -4.527 1 98.81 77 ALA B CA 1
ATOM 2862 C C . ALA B 1 77 ? 3.09 10.133 -3.332 1 98.81 77 ALA B C 1
ATOM 2864 O O . ALA B 1 77 ? 2.143 9.367 -3.125 1 98.81 77 ALA B O 1
ATOM 2865 N N . LEU B 1 78 ? 3.328 11.141 -2.604 1 98.5 78 LEU B N 1
ATOM 2866 C CA . LEU B 1 78 ? 2.529 11.477 -1.429 1 98.5 78 LEU B CA 1
ATOM 2867 C C . LEU B 1 78 ? 1.092 11.797 -1.822 1 98.5 78 LEU B C 1
ATOM 2869 O O . LEU B 1 78 ? 0.153 11.445 -1.104 1 98.5 78 LEU B O 1
ATOM 2873 N N . GLU B 1 79 ? 0.93 12.453 -2.932 1 98.25 79 GLU B N 1
ATOM 2874 C CA . GLU B 1 79 ? -0.41 12.797 -3.398 1 98.25 79 GLU B CA 1
ATOM 2875 C C . GLU B 1 79 ? -1.187 11.547 -3.809 1 98.25 79 GLU B C 1
ATOM 2877 O O . GLU B 1 79 ? -2.4 11.469 -3.604 1 98.25 79 GLU B O 1
ATOM 2882 N N . LEU B 1 80 ? -0.488 10.609 -4.441 1 98.75 80 LEU B N 1
ATOM 2883 C CA . LEU B 1 80 ? -1.141 9.344 -4.754 1 98.75 80 LEU B CA 1
ATOM 2884 C C . LEU B 1 80 ? -1.648 8.664 -3.484 1 98.75 80 LEU B C 1
ATOM 2886 O O . LEU B 1 80 ? -2.793 8.203 -3.434 1 98.75 80 LEU B O 1
ATOM 2890 N N . LEU B 1 81 ? -0.784 8.625 -2.496 1 98.75 81 LEU B N 1
ATOM 2891 C CA . LEU B 1 81 ? -1.125 7.977 -1.237 1 98.75 81 LEU B CA 1
ATOM 2892 C C . LEU B 1 81 ? -2.262 8.711 -0.535 1 98.75 81 LEU B C 1
ATOM 2894 O O . LEU B 1 81 ? -3.193 8.078 -0.026 1 98.75 81 LEU B O 1
ATOM 2898 N N . HIS B 1 82 ? -2.18 10.023 -0.507 1 98.31 82 HIS B N 1
ATOM 2899 C CA . HIS B 1 82 ? -3.26 10.797 0.091 1 98.31 82 HIS B CA 1
ATOM 2900 C C . HIS B 1 82 ? -4.586 10.539 -0.62 1 98.31 82 HIS B C 1
ATOM 2902 O O . HIS B 1 82 ? -5.621 10.383 0.028 1 98.31 82 HIS B O 1
ATOM 2908 N N . THR B 1 83 ? -4.586 10.516 -1.932 1 98.44 83 THR B N 1
ATOM 2909 C CA . THR B 1 83 ? -5.793 10.32 -2.723 1 98.44 83 THR B CA 1
ATOM 2910 C C . THR B 1 83 ? -6.402 8.945 -2.459 1 98.44 83 THR B C 1
ATOM 2912 O O . THR B 1 83 ? -7.621 8.812 -2.348 1 98.44 83 THR B O 1
ATOM 2915 N N . TYR B 1 84 ? -5.539 7.938 -2.346 1 98.75 84 TYR B N 1
ATOM 2916 C CA . TYR B 1 84 ? -6.094 6.625 -2.025 1 98.75 84 TYR B CA 1
ATOM 2917 C C . TYR B 1 84 ? -6.867 6.668 -0.711 1 98.75 84 TYR B C 1
ATOM 2919 O O . TYR B 1 84 ? -7.918 6.035 -0.581 1 98.75 84 TYR B O 1
ATOM 2927 N N . SER B 1 85 ? -6.281 7.344 0.301 1 98.5 85 SER B N 1
ATOM 2928 C CA . SER B 1 85 ? -6.926 7.391 1.608 1 98.5 85 SER B CA 1
ATOM 2929 C C . SER B 1 85 ? -8.305 8.039 1.522 1 98.5 85 SER B C 1
ATOM 2931 O O . SER B 1 85 ? -9.234 7.625 2.211 1 98.5 85 SER B O 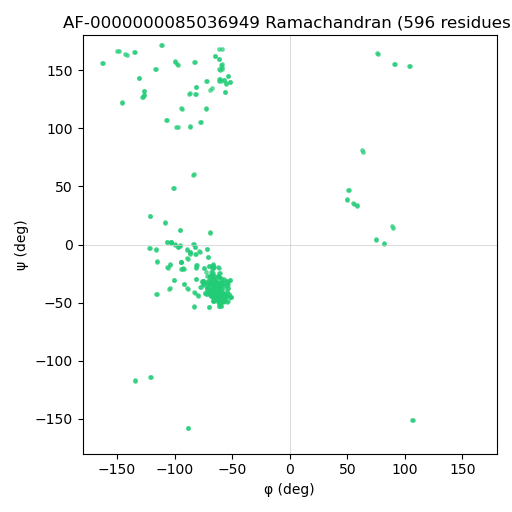1
ATOM 2933 N N . LEU B 1 86 ? -8.5 9.062 0.62 1 97.44 86 LEU B N 1
ATOM 2934 C CA . LEU B 1 86 ? -9.789 9.711 0.418 1 97.44 86 LEU B CA 1
ATOM 2935 C C . LEU B 1 86 ? -10.781 8.75 -0.244 1 97.44 86 LEU B C 1
ATOM 2937 O O . LEU B 1 86 ? -11.945 8.68 0.159 1 97.44 86 LEU B O 1
ATOM 2941 N N . ILE B 1 87 ? -10.305 8.023 -1.238 1 98.56 87 ILE B N 1
ATOM 2942 C CA . ILE B 1 87 ? -11.164 7.082 -1.954 1 98.56 87 ILE B CA 1
ATOM 2943 C C . ILE B 1 87 ? -11.695 6.027 -0.987 1 98.56 87 ILE B C 1
ATOM 2945 O O . ILE B 1 87 ? -12.898 5.766 -0.947 1 98.56 87 ILE B O 1
ATOM 2949 N N . HIS B 1 88 ? -10.781 5.43 -0.198 1 98.62 88 HIS B N 1
ATOM 2950 C CA . HIS B 1 88 ? -11.188 4.367 0.713 1 98.62 88 HIS B CA 1
ATOM 2951 C C . HIS B 1 88 ? -12.055 4.906 1.846 1 98.62 88 HIS B C 1
ATOM 2953 O O . HIS B 1 88 ? -12.992 4.242 2.285 1 98.62 88 HIS B O 1
ATOM 2959 N N . ASP B 1 89 ? -11.781 6.129 2.285 1 96.5 89 ASP B N 1
ATOM 2960 C CA . ASP B 1 89 ? -12.57 6.762 3.34 1 96.5 89 ASP B CA 1
ATOM 2961 C C . ASP B 1 89 ? -14 7.02 2.875 1 96.5 89 ASP B C 1
ATOM 2963 O O . ASP B 1 89 ? -14.93 7.031 3.686 1 96.5 89 ASP B O 1
ATOM 2967 N N . ASP B 1 90 ? -14.203 7.195 1.589 1 96.62 90 ASP B N 1
ATOM 2968 C CA . ASP B 1 90 ? -15.5 7.531 1.025 1 96.62 90 ASP B CA 1
ATOM 2969 C C . ASP B 1 90 ? -16.328 6.273 0.747 1 96.62 90 ASP B C 1
ATOM 2971 O O . ASP B 1 90 ? -17.516 6.359 0.418 1 96.62 90 ASP B O 1
ATOM 2975 N N . LEU B 1 91 ? -15.758 5.07 0.882 1 97.88 91 LEU B N 1
ATOM 2976 C CA . LEU B 1 91 ? -16.453 3.83 0.549 1 97.88 91 LEU B CA 1
ATOM 2977 C C . LEU B 1 91 ? -17.703 3.654 1.412 1 97.88 91 LEU B C 1
ATOM 2979 O O . LEU B 1 91 ? -17.766 4.195 2.518 1 97.88 91 LEU B O 1
ATOM 2983 N N . PRO B 1 92 ? -18.703 2.793 0.987 1 96.69 92 PRO B N 1
ATOM 2984 C CA . PRO B 1 92 ? -19.938 2.564 1.74 1 96.69 92 PRO B CA 1
ATOM 2985 C C . PRO B 1 92 ? -19.688 2.008 3.139 1 96.69 92 PRO B C 1
ATOM 2987 O O . PRO B 1 92 ? -20.453 2.287 4.066 1 96.69 92 PRO B O 1
ATOM 2990 N N . ALA B 1 93 ? -18.625 1.285 3.305 1 94.69 93 ALA B N 1
ATOM 2991 C CA . ALA B 1 93 ? -18.312 0.667 4.59 1 94.69 93 ALA B CA 1
ATOM 2992 C C . ALA B 1 93 ? -17.625 1.659 5.52 1 94.69 93 ALA B C 1
ATOM 2994 O O . ALA B 1 93 ? -17.359 1.347 6.684 1 94.69 93 ALA B O 1
ATOM 2995 N N . MET B 1 94 ? -17.375 2.898 5.031 1 94.44 94 MET B N 1
ATOM 2996 C CA . MET B 1 94 ? -16.719 3.961 5.785 1 94.44 94 MET B CA 1
ATOM 2997 C C . MET B 1 94 ? -17.625 5.188 5.898 1 94.44 94 MET B C 1
ATOM 2999 O O . MET B 1 94 ? -18.703 5.113 6.473 1 94.44 94 MET B O 1
ATOM 3003 N N . ASP B 1 95 ? -17.234 6.297 5.289 1 90.5 95 ASP B N 1
ATOM 3004 C CA . ASP B 1 95 ? -18.031 7.508 5.414 1 90.5 95 ASP B CA 1
ATOM 3005 C C . ASP B 1 95 ? -19.203 7.488 4.441 1 90.5 95 ASP B C 1
ATOM 3007 O O . ASP B 1 95 ? -20.203 8.203 4.633 1 90.5 95 ASP B O 1
ATOM 3011 N N . ASN B 1 96 ? -19.125 6.695 3.443 1 93.75 96 ASN B N 1
ATOM 3012 C CA . ASN B 1 96 ? -20.141 6.586 2.393 1 93.75 96 ASN B CA 1
ATOM 3013 C C . ASN B 1 96 ? -20.516 7.957 1.837 1 93.75 96 ASN B C 1
ATOM 3015 O O . ASN B 1 96 ? -21.688 8.234 1.603 1 93.75 96 ASN B O 1
ATOM 3019 N N . ASP B 1 97 ? -19.562 8.82 1.697 1 91.75 97 ASP B N 1
ATOM 3020 C CA . ASP B 1 97 ? -19.797 10.156 1.151 1 91.75 97 ASP B CA 1
ATOM 3021 C C . ASP B 1 97 ? -20.078 10.094 -0.35 1 91.75 97 ASP B C 1
ATOM 3023 O O . ASP B 1 97 ? -19.375 9.383 -1.082 1 91.75 97 ASP B O 1
ATOM 3027 N N . ALA B 1 98 ? -21 10.891 -0.832 1 93.25 98 ALA B N 1
ATOM 3028 C CA . ALA B 1 98 ? -21.375 10.867 -2.242 1 93.25 98 ALA B CA 1
ATOM 3029 C C . ALA B 1 98 ? -20.578 11.883 -3.047 1 93.25 98 ALA B C 1
ATOM 3031 O O . ALA B 1 98 ? -20.438 11.75 -4.266 1 93.25 98 ALA B O 1
ATOM 3032 N N . LEU B 1 99 ? -20 12.914 -2.287 1 91.56 99 LEU B N 1
ATOM 3033 C CA . LEU B 1 99 ? -19.266 13.977 -2.959 1 91.56 99 LEU B CA 1
ATOM 3034 C C . LEU B 1 99 ? -17.906 14.195 -2.297 1 91.56 99 LEU B C 1
ATOM 3036 O O . LEU B 1 99 ? -17.781 14.094 -1.075 1 91.56 99 LEU B O 1
ATOM 3040 N N . ARG B 1 100 ? -16.938 14.484 -3.104 1 90.5 100 ARG B N 1
ATOM 3041 C CA . ARG B 1 100 ? -15.594 14.891 -2.715 1 90.5 100 ARG B CA 1
ATOM 3042 C C . ARG B 1 100 ? -15.023 15.906 -3.701 1 90.5 100 ARG B C 1
ATOM 3044 O O . ARG B 1 100 ? -14.977 15.648 -4.906 1 90.5 100 ARG B O 1
ATOM 3051 N N . ARG B 1 101 ? -14.672 17.062 -3.18 1 90.5 101 ARG B N 1
ATOM 3052 C CA . ARG B 1 101 ? -14.133 18.141 -3.992 1 90.5 101 ARG B CA 1
ATOM 3053 C C . ARG B 1 101 ? -15.109 18.547 -5.086 1 90.5 101 ARG B C 1
ATOM 3055 O O . ARG B 1 101 ? -14.711 18.797 -6.227 1 90.5 101 ARG B O 1
ATOM 3062 N N . GLY B 1 102 ? -16.359 18.453 -4.754 1 89.44 102 GLY B N 1
ATOM 3063 C CA . GLY B 1 102 ? -17.406 18.906 -5.645 1 89.44 102 GLY B CA 1
ATOM 3064 C C . GLY B 1 102 ? -17.766 17.891 -6.715 1 89.44 102 GLY B C 1
ATOM 3065 O O . GLY B 1 102 ? -18.625 18.156 -7.555 1 89.44 102 GLY B O 1
ATOM 3066 N N . GLU B 1 103 ? -17.109 16.703 -6.715 1 93.69 103 GLU B N 1
ATOM 3067 C CA . GLU B 1 103 ? -17.344 15.648 -7.691 1 93.69 103 GLU B CA 1
ATOM 3068 C C . GLU B 1 103 ? -17.891 14.391 -7.016 1 93.69 103 GLU B C 1
ATOM 3070 O O . GLU B 1 103 ? -17.656 14.164 -5.824 1 93.69 103 GLU B O 1
ATOM 3075 N N . PRO B 1 104 ? -18.672 13.617 -7.758 1 96.81 104 PRO B N 1
ATOM 3076 C CA . PRO B 1 104 ? -19.031 12.32 -7.176 1 96.81 104 PRO B CA 1
ATOM 3077 C C . PRO B 1 104 ? -17.812 11.531 -6.699 1 96.81 104 PRO B C 1
ATOM 3079 O O . PRO B 1 104 ? -16.766 11.547 -7.355 1 96.81 104 PRO B O 1
ATOM 3082 N N . THR B 1 105 ? -17.969 10.906 -5.586 1 97.62 105 THR B N 1
ATOM 3083 C CA . THR B 1 105 ? -16.875 10.086 -5.078 1 97.62 105 THR B CA 1
ATOM 3084 C C . THR B 1 105 ? -16.594 8.906 -6.004 1 97.62 105 THR B C 1
ATOM 3086 O O . THR B 1 105 ? -17.422 8.578 -6.859 1 97.62 105 THR B O 1
ATOM 3089 N N . ASN B 1 106 ? -15.484 8.359 -5.859 1 98.56 106 ASN B N 1
ATOM 3090 C CA . ASN B 1 106 ? -15.039 7.301 -6.758 1 98.56 106 ASN B CA 1
ATOM 3091 C C . ASN B 1 106 ? -16.031 6.137 -6.785 1 98.56 106 ASN B C 1
ATOM 3093 O O . ASN B 1 106 ? -16.391 5.645 -7.855 1 98.56 106 ASN B O 1
ATOM 3097 N N . HIS B 1 107 ? -16.531 5.719 -5.566 1 98.38 107 HIS B N 1
ATOM 3098 C CA . HIS B 1 107 ? -17.438 4.566 -5.5 1 98.38 107 HIS B CA 1
ATOM 3099 C C . HIS B 1 107 ? -18.781 4.883 -6.141 1 98.38 107 HIS B C 1
ATOM 3101 O O . HIS B 1 107 ? -19.453 3.988 -6.656 1 98.38 107 HIS B O 1
ATOM 3107 N N . VAL B 1 108 ? -19.234 6.125 -6.047 1 98.12 108 VAL B N 1
ATOM 3108 C CA . VAL B 1 108 ? -20.469 6.551 -6.695 1 98.12 108 VAL B CA 1
ATOM 3109 C C . VAL B 1 108 ? -20.312 6.477 -8.211 1 98.12 108 VAL B C 1
ATOM 3111 O O . VAL B 1 108 ? -21.219 6.031 -8.922 1 98.12 108 VAL B O 1
ATOM 3114 N N . LYS B 1 109 ? -19.188 6.848 -8.68 1 98.19 109 LYS B N 1
ATOM 3115 C CA . LYS B 1 109 ? -18.969 6.934 -10.117 1 98.19 109 LYS B CA 1
ATOM 3116 C C . LYS B 1 109 ? -18.609 5.57 -10.703 1 98.19 109 LYS B C 1
ATOM 3118 O O . LYS B 1 109 ? -19.078 5.215 -11.789 1 98.19 109 LYS B O 1
ATOM 3123 N N . PHE B 1 110 ? -17.781 4.789 -10.016 1 98.25 110 PHE B N 1
ATOM 3124 C CA . PHE B 1 110 ? -17.203 3.607 -10.641 1 98.25 110 PHE B CA 1
ATOM 3125 C C . PHE B 1 110 ? -17.672 2.338 -9.938 1 98.25 110 PHE B C 1
ATOM 3127 O O . PHE B 1 110 ? -17.375 1.229 -10.383 1 98.25 110 PHE B O 1
ATOM 3134 N N . GLY B 1 111 ? -18.422 2.475 -8.844 1 97.75 111 GLY B N 1
ATOM 3135 C CA . GLY B 1 111 ? -18.781 1.337 -8.016 1 97.75 111 GLY B CA 1
ATOM 3136 C C . GLY B 1 111 ? -17.797 1.083 -6.895 1 97.75 111 GLY B C 1
ATOM 3137 O O . GLY B 1 111 ? -16.609 1.416 -7.016 1 97.75 111 GLY B O 1
ATOM 3138 N N . ALA B 1 112 ? -18.219 0.445 -5.828 1 98 112 ALA B N 1
ATOM 3139 C CA . ALA B 1 112 ? -17.422 0.254 -4.621 1 98 112 ALA B CA 1
ATOM 3140 C C . ALA B 1 112 ? -16.25 -0.674 -4.887 1 98 112 ALA B C 1
ATOM 3142 O O . ALA B 1 112 ? -15.164 -0.499 -4.312 1 98 112 ALA B O 1
ATOM 3143 N N . GLY B 1 113 ? -16.422 -1.706 -5.699 1 97.75 113 GLY B N 1
ATOM 3144 C CA . GLY B 1 113 ? -15.336 -2.619 -6.035 1 97.75 113 GLY B CA 1
ATOM 3145 C C . GLY B 1 113 ? -14.18 -1.94 -6.738 1 97.75 113 GLY B C 1
ATOM 3146 O O . GLY B 1 113 ? -13.039 -2.016 -6.281 1 97.75 113 GLY B O 1
ATOM 3147 N N . MET B 1 114 ? -14.469 -1.235 -7.801 1 98.44 114 MET B N 1
ATOM 3148 C CA . MET B 1 114 ? -13.445 -0.533 -8.562 1 98.44 114 MET B CA 1
ATOM 3149 C C . MET B 1 114 ? -12.805 0.572 -7.727 1 98.44 114 MET B C 1
ATOM 3151 O O . MET B 1 114 ? -11.602 0.827 -7.84 1 98.44 114 MET B O 1
ATOM 3155 N N . ALA B 1 115 ? -13.625 1.253 -6.879 1 98.81 115 ALA B N 1
ATOM 3156 C CA . ALA B 1 115 ? -13.086 2.273 -5.984 1 98.81 115 ALA B CA 1
ATOM 3157 C C . ALA B 1 115 ? -12.055 1.677 -5.031 1 98.81 115 ALA B C 1
ATOM 3159 O O . ALA B 1 115 ? -11.016 2.285 -4.773 1 98.81 115 ALA B O 1
ATOM 3160 N N . THR B 1 116 ? -12.375 0.478 -4.5 1 98.81 116 THR B N 1
ATOM 3161 C CA . THR B 1 116 ? -11.43 -0.215 -3.639 1 98.81 116 THR B CA 1
ATOM 3162 C C . THR B 1 116 ? -10.117 -0.473 -4.371 1 98.81 116 THR B C 1
ATOM 3164 O O . THR B 1 116 ? -9.039 -0.191 -3.846 1 98.81 116 THR B O 1
ATOM 3167 N N . LEU B 1 117 ? -10.188 -0.901 -5.605 1 98.88 117 LEU B N 1
ATOM 3168 C CA . LEU B 1 117 ? -9.008 -1.226 -6.395 1 98.88 117 LEU B CA 1
ATOM 3169 C C . LEU B 1 117 ? -8.25 0.039 -6.785 1 98.88 117 LEU B C 1
ATOM 3171 O O . LEU B 1 117 ? -7.02 0.032 -6.867 1 98.88 117 LEU B O 1
ATOM 3175 N N . ALA B 1 118 ? -8.992 1.104 -7.086 1 98.88 118 ALA B N 1
ATOM 3176 C CA . ALA B 1 118 ? -8.344 2.377 -7.383 1 98.88 118 ALA B CA 1
ATOM 3177 C C . ALA B 1 118 ? -7.484 2.84 -6.211 1 98.88 118 ALA B C 1
ATOM 3179 O O . ALA B 1 118 ? -6.355 3.301 -6.402 1 98.88 118 ALA B O 1
ATOM 3180 N N . GLY B 1 119 ? -8.062 2.727 -5.02 1 98.88 119 GLY B N 1
ATOM 3181 C CA . GLY B 1 119 ? -7.285 3.037 -3.834 1 98.88 119 GLY B CA 1
ATOM 3182 C C . GLY B 1 119 ? -6.066 2.148 -3.67 1 98.88 119 GLY B C 1
ATOM 3183 O O . GLY B 1 119 ? -4.961 2.639 -3.43 1 98.88 119 GLY B O 1
ATOM 3184 N N . ASP B 1 120 ? -6.25 0.823 -3.838 1 98.94 120 ASP B N 1
ATOM 3185 C CA . ASP B 1 120 ? -5.141 -0.122 -3.748 1 98.94 120 ASP B CA 1
ATOM 3186 C C . ASP B 1 120 ? -4.051 0.215 -4.762 1 98.94 120 ASP B C 1
ATOM 3188 O O . ASP B 1 120 ? -2.859 0.125 -4.453 1 98.94 120 ASP B O 1
ATOM 3192 N N . GLY B 1 121 ? -4.496 0.537 -5.969 1 98.94 121 GLY B N 1
ATOM 3193 C CA . GLY B 1 121 ? -3.562 0.883 -7.027 1 98.94 121 GLY B CA 1
ATOM 3194 C C . GLY B 1 121 ? -2.738 2.117 -6.719 1 98.94 121 GLY B C 1
ATOM 3195 O O . GLY B 1 121 ? -1.516 2.111 -6.875 1 98.94 121 GLY B O 1
ATOM 3196 N N . LEU B 1 122 ? -3.402 3.176 -6.281 1 98.94 122 LEU B N 1
ATOM 3197 C CA . LEU B 1 122 ? -2.727 4.434 -5.984 1 98.94 122 LEU B CA 1
ATOM 3198 C C . LEU B 1 122 ? -1.755 4.266 -4.82 1 98.94 122 LEU B C 1
ATOM 3200 O O . LEU B 1 122 ? -0.637 4.785 -4.859 1 98.94 122 LEU B O 1
ATOM 3204 N N . LEU B 1 123 ? -2.176 3.533 -3.75 1 98.94 123 LEU B N 1
ATOM 3205 C CA . LEU B 1 123 ? -1.316 3.277 -2.602 1 98.94 123 LEU B CA 1
ATOM 3206 C C . LEU B 1 123 ? -0.036 2.566 -3.027 1 98.94 123 LEU B C 1
ATOM 3208 O O . LEU B 1 123 ? 1.063 2.979 -2.648 1 98.94 123 LEU B O 1
ATOM 3212 N N . THR B 1 124 ? -0.156 1.563 -3.824 1 98.94 124 THR B N 1
ATOM 3213 C CA . THR B 1 124 ? 0.982 0.763 -4.262 1 98.94 124 THR B CA 1
ATOM 3214 C C . THR B 1 124 ? 1.86 1.557 -5.227 1 98.94 124 THR B C 1
ATOM 3216 O O . THR B 1 124 ? 3.09 1.496 -5.148 1 98.94 124 THR B O 1
ATOM 3219 N N . LEU B 1 125 ? 1.227 2.303 -6.09 1 98.94 125 LEU B N 1
ATOM 3220 C CA . LEU B 1 125 ? 1.938 3.109 -7.074 1 98.94 125 LEU B CA 1
ATOM 3221 C C . LEU B 1 125 ? 2.799 4.164 -6.391 1 98.94 125 LEU B C 1
ATOM 3223 O O . LEU B 1 125 ? 3.883 4.5 -6.879 1 98.94 125 LEU B O 1
ATOM 3227 N N . ALA B 1 126 ? 2.305 4.691 -5.297 1 98.94 126 ALA B N 1
ATOM 3228 C CA . ALA B 1 126 ? 3.086 5.668 -4.543 1 98.94 126 ALA B CA 1
ATOM 3229 C C . ALA B 1 126 ? 4.473 5.121 -4.215 1 98.94 126 ALA B C 1
ATOM 3231 O O . ALA B 1 126 ? 5.477 5.816 -4.387 1 98.94 126 ALA B O 1
ATOM 3232 N N . PHE B 1 127 ? 4.543 3.881 -3.811 1 98.94 127 PHE B N 1
ATOM 3233 C CA . PHE B 1 127 ? 5.828 3.299 -3.436 1 98.94 127 PHE B CA 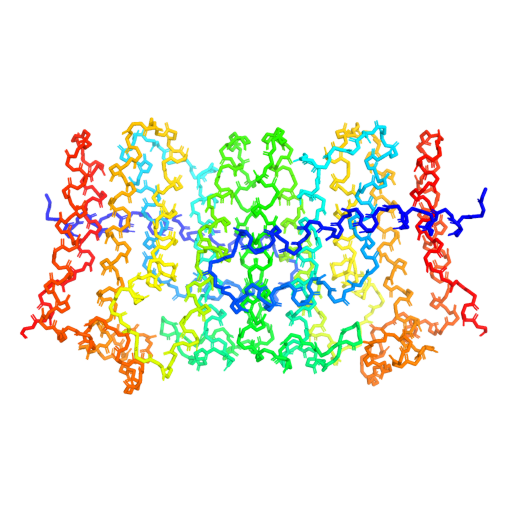1
ATOM 3234 C C . PHE B 1 127 ? 6.672 3.006 -4.672 1 98.94 127 PHE B C 1
ATOM 3236 O O . PHE B 1 127 ? 7.898 3.105 -4.629 1 98.94 127 PHE B O 1
ATOM 3243 N N . GLN B 1 128 ? 6.02 2.65 -5.785 1 98.88 128 GLN B N 1
ATOM 3244 C CA . GLN B 1 128 ? 6.75 2.514 -7.043 1 98.88 128 GLN B CA 1
ATOM 3245 C C . GLN B 1 128 ? 7.438 3.82 -7.426 1 98.88 128 GLN B C 1
ATOM 3247 O O . GLN B 1 128 ? 8.602 3.82 -7.828 1 98.88 128 GLN B O 1
ATOM 3252 N N . TRP B 1 129 ? 6.73 4.898 -7.273 1 98.81 129 TRP B N 1
ATOM 3253 C CA . TRP B 1 129 ? 7.23 6.195 -7.715 1 98.81 129 TRP B CA 1
ATOM 3254 C C . TRP B 1 129 ? 8.406 6.645 -6.855 1 98.81 129 TRP B C 1
ATOM 3256 O O . TRP B 1 129 ? 9.281 7.379 -7.324 1 98.81 129 TRP B O 1
ATOM 3266 N N . LEU B 1 130 ? 8.484 6.215 -5.586 1 98.88 130 LEU B N 1
ATOM 3267 C CA . LEU B 1 130 ? 9.586 6.594 -4.703 1 98.88 130 LEU B CA 1
ATOM 3268 C C . LEU B 1 130 ? 10.883 5.922 -5.137 1 98.88 130 LEU B C 1
ATOM 3270 O O . LEU B 1 130 ? 11.969 6.359 -4.746 1 98.88 130 LEU B O 1
ATOM 3274 N N . THR B 1 131 ? 10.766 4.844 -5.941 1 98.25 131 THR B N 1
ATOM 3275 C CA . THR B 1 131 ? 11.961 4.098 -6.32 1 98.25 131 THR B CA 1
ATOM 3276 C C . THR B 1 131 ? 12.211 4.203 -7.824 1 98.25 131 THR B C 1
ATOM 3278 O O . THR B 1 131 ? 13.289 3.854 -8.305 1 98.25 131 THR B O 1
ATOM 3281 N N . ALA B 1 132 ? 11.219 4.648 -8.562 1 96.12 132 ALA B N 1
ATOM 3282 C CA . ALA B 1 132 ? 11.375 4.867 -10 1 96.12 132 ALA B CA 1
ATOM 3283 C C . ALA B 1 132 ? 12.008 6.227 -10.281 1 96.12 132 ALA B C 1
ATOM 3285 O O . ALA B 1 132 ? 11.414 7.07 -10.953 1 96.12 132 ALA B O 1
ATOM 3286 N N . THR B 1 133 ? 13.125 6.461 -9.836 1 96 133 THR B N 1
ATOM 3287 C CA . THR B 1 133 ? 13.844 7.727 -9.898 1 96 133 THR B CA 1
ATOM 3288 C C . THR B 1 133 ? 15.352 7.484 -9.945 1 96 133 THR B C 1
ATOM 3290 O O . THR B 1 133 ? 15.812 6.352 -9.781 1 96 133 THR B O 1
ATOM 3293 N N . ASP B 1 134 ? 16.109 8.492 -10.266 1 96.31 134 ASP B N 1
ATOM 3294 C CA . ASP B 1 134 ? 17.562 8.375 -10.289 1 96.31 134 ASP B CA 1
ATOM 3295 C C . ASP B 1 134 ? 18.172 8.852 -8.969 1 96.31 134 ASP B C 1
ATOM 3297 O O . ASP B 1 134 ? 19.375 9.086 -8.883 1 96.31 134 ASP B O 1
ATOM 3301 N N . LEU B 1 135 ? 17.328 9.031 -7.957 1 97.81 135 LEU B N 1
ATOM 3302 C CA . LEU B 1 135 ? 17.844 9.359 -6.6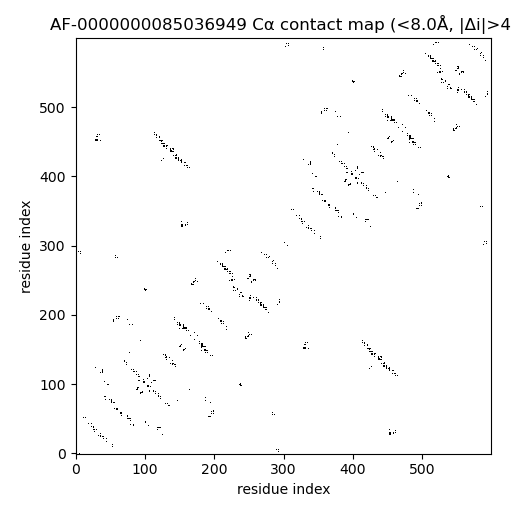29 1 97.81 135 LEU B CA 1
ATOM 3303 C C . LEU B 1 135 ? 18.734 8.242 -6.098 1 97.81 135 LEU B C 1
ATOM 3305 O O . LEU B 1 135 ? 18.562 7.078 -6.473 1 97.81 135 LEU B O 1
ATOM 3309 N N . PRO B 1 136 ? 19.719 8.633 -5.234 1 98 136 PRO B N 1
ATOM 3310 C CA . PRO B 1 136 ? 20.484 7.574 -4.562 1 98 136 PRO B CA 1
ATOM 3311 C C . PRO B 1 136 ? 19.578 6.57 -3.844 1 98 136 PRO B C 1
ATOM 3313 O O . PRO B 1 136 ? 18.562 6.957 -3.26 1 98 136 PRO B O 1
ATOM 3316 N N . ALA B 1 137 ? 19.984 5.293 -3.838 1 98.38 137 ALA B N 1
ATOM 3317 C CA . ALA B 1 137 ? 19.188 4.227 -3.24 1 98.38 137 ALA B CA 1
ATOM 3318 C C . ALA B 1 137 ? 18.938 4.5 -1.762 1 98.38 137 ALA B C 1
ATOM 3320 O O . ALA B 1 137 ? 17.875 4.16 -1.238 1 98.38 137 ALA B O 1
ATOM 3321 N N . THR B 1 138 ? 19.891 5.152 -1.117 1 98.25 138 THR B N 1
ATOM 3322 C CA . THR B 1 138 ? 19.734 5.465 0.3 1 98.25 138 THR B CA 1
ATOM 3323 C C . THR B 1 138 ? 18.578 6.426 0.52 1 98.25 138 THR B C 1
ATOM 3325 O O . THR B 1 138 ? 17.828 6.289 1.487 1 98.25 138 THR B O 1
ATOM 3328 N N . MET B 1 139 ? 18.406 7.363 -0.383 1 98.44 139 MET B N 1
ATOM 3329 C CA . MET B 1 139 ? 17.297 8.32 -0.295 1 98.44 139 MET B CA 1
ATOM 3330 C C . MET B 1 139 ? 15.969 7.641 -0.611 1 98.44 139 MET B C 1
ATOM 3332 O O . MET B 1 139 ? 14.961 7.91 0.045 1 98.44 139 MET B O 1
ATOM 3336 N N . GLN B 1 140 ? 16.016 6.793 -1.651 1 98.75 140 GLN B N 1
ATOM 3337 C CA . GLN B 1 140 ? 14.812 6.055 -2 1 98.75 140 GLN B CA 1
ATOM 3338 C C . GLN B 1 140 ? 14.32 5.227 -0.82 1 98.75 140 GLN B C 1
ATOM 3340 O O . GLN B 1 140 ? 13.141 5.289 -0.46 1 98.75 140 GLN B O 1
ATOM 3345 N N . ALA B 1 141 ? 15.211 4.488 -0.216 1 98.75 141 ALA B N 1
ATOM 3346 C CA . ALA B 1 141 ? 14.867 3.627 0.909 1 98.75 141 ALA B CA 1
ATOM 3347 C C . ALA B 1 141 ? 14.359 4.445 2.092 1 98.75 141 ALA B C 1
ATOM 3349 O O . ALA B 1 141 ? 13.406 4.043 2.77 1 98.75 141 ALA B O 1
ATOM 3350 N N . ALA B 1 142 ? 14.969 5.594 2.326 1 98.75 142 ALA B N 1
ATOM 3351 C CA . ALA B 1 142 ? 14.562 6.457 3.432 1 98.75 142 ALA B CA 1
ATOM 3352 C C . ALA B 1 142 ? 13.156 7.008 3.209 1 98.75 142 ALA B C 1
ATOM 3354 O O . ALA B 1 142 ? 12.352 7.082 4.145 1 98.75 142 ALA B O 1
ATOM 3355 N N . LEU B 1 143 ? 12.891 7.41 1.97 1 98.94 143 LEU B N 1
ATOM 3356 C CA . LEU B 1 143 ? 11.562 7.922 1.637 1 98.94 143 LEU B CA 1
ATOM 3357 C C . LEU B 1 143 ? 10.508 6.84 1.807 1 98.94 143 LEU B C 1
ATOM 3359 O O . LEU B 1 143 ? 9.438 7.094 2.363 1 98.94 143 LEU B O 1
ATOM 3363 N N . VAL B 1 144 ? 10.82 5.617 1.35 1 98.94 144 VAL B N 1
ATOM 3364 C CA . VAL B 1 144 ? 9.891 4.504 1.456 1 98.94 144 VAL B CA 1
ATOM 3365 C C . VAL B 1 144 ? 9.609 4.203 2.926 1 98.94 144 VAL B C 1
ATOM 3367 O O . VAL B 1 144 ? 8.453 4.055 3.326 1 98.94 144 VAL B O 1
ATOM 3370 N N . GLN B 1 145 ? 10.609 4.121 3.713 1 98.75 145 GLN B N 1
ATOM 3371 C CA . GLN B 1 145 ? 10.461 3.824 5.133 1 98.75 145 GLN B CA 1
ATOM 3372 C C . GLN B 1 145 ? 9.617 4.887 5.832 1 98.75 145 GLN B C 1
ATOM 3374 O O . GLN B 1 145 ? 8.711 4.559 6.605 1 98.75 145 GLN B O 1
ATOM 3379 N N . ALA B 1 146 ? 9.93 6.105 5.555 1 98.81 146 ALA B N 1
ATOM 3380 C CA . ALA B 1 146 ? 9.234 7.215 6.199 1 98.81 146 ALA B CA 1
ATOM 3381 C C . ALA B 1 146 ? 7.758 7.242 5.801 1 98.81 146 ALA B C 1
ATOM 3383 O O . ALA B 1 146 ? 6.879 7.391 6.656 1 98.81 146 ALA B O 1
ATOM 3384 N N . LEU B 1 147 ? 7.496 7.074 4.484 1 98.94 147 LEU B N 1
ATOM 3385 C CA . LEU B 1 147 ? 6.117 7.121 4.012 1 98.94 147 LEU B CA 1
ATOM 3386 C C . LEU B 1 147 ? 5.32 5.934 4.547 1 98.94 147 LEU B C 1
ATOM 3388 O O . LEU B 1 147 ? 4.176 6.09 4.973 1 98.94 147 LEU B O 1
ATOM 3392 N N . ALA B 1 148 ? 5.914 4.758 4.5 1 98.94 148 ALA B N 1
ATOM 3393 C CA . ALA B 1 148 ? 5.23 3.557 4.973 1 98.94 148 ALA B CA 1
ATOM 3394 C C . ALA B 1 148 ? 4.902 3.662 6.461 1 98.94 148 ALA B C 1
ATOM 3396 O O . ALA B 1 148 ? 3.822 3.262 6.895 1 98.94 148 ALA B O 1
ATOM 3397 N N . THR B 1 149 ? 5.805 4.184 7.23 1 98.69 149 THR B N 1
ATOM 3398 C CA . THR B 1 149 ? 5.574 4.355 8.664 1 98.69 149 THR B CA 1
ATOM 3399 C C . THR B 1 149 ? 4.465 5.375 8.914 1 98.69 149 THR B C 1
ATOM 3401 O O . THR B 1 149 ? 3.562 5.133 9.719 1 98.69 149 THR B O 1
ATOM 3404 N N . ALA B 1 150 ? 4.52 6.469 8.219 1 98.75 150 ALA B N 1
ATOM 3405 C CA . ALA B 1 150 ? 3.545 7.543 8.398 1 98.75 150 ALA B CA 1
ATOM 3406 C C . ALA B 1 150 ? 2.15 7.094 7.969 1 98.75 150 ALA B C 1
ATOM 3408 O O . ALA B 1 150 ? 1.154 7.441 8.609 1 98.75 150 ALA B O 1
ATOM 3409 N N . ALA B 1 151 ? 2.088 6.336 6.914 1 98.81 151 ALA B N 1
ATOM 3410 C CA . ALA B 1 151 ? 0.807 6.008 6.293 1 98.81 151 ALA B CA 1
ATOM 3411 C C . ALA B 1 151 ? 0.274 4.676 6.816 1 98.81 151 ALA B C 1
ATOM 3413 O O . ALA B 1 151 ? -0.904 4.359 6.637 1 98.81 151 ALA B O 1
ATOM 3414 N N . GLY B 1 152 ? 1.112 3.885 7.457 1 98.69 152 GLY B N 1
ATOM 3415 C CA . GLY B 1 152 ? 0.803 2.498 7.766 1 98.69 152 GLY B CA 1
ATOM 3416 C C . GLY B 1 152 ? 0.083 2.328 9.086 1 98.69 152 GLY B C 1
ATOM 3417 O O . GLY B 1 152 ? -0.588 3.248 9.562 1 98.69 152 GLY B O 1
ATOM 3418 N N . PRO B 1 153 ? 0.173 1.088 9.68 1 98.75 153 PRO B N 1
ATOM 3419 C CA . PRO B 1 153 ? -0.586 0.738 10.883 1 98.75 153 PRO B CA 1
ATOM 3420 C C . PRO B 1 153 ? -0.058 1.432 12.141 1 98.75 153 PRO B C 1
ATOM 3422 O O . PRO B 1 153 ? -0.688 1.363 13.195 1 98.75 153 PRO B O 1
ATOM 3425 N N . SER B 1 154 ? 1.021 2.164 12.016 1 98.12 154 SER B N 1
ATOM 3426 C CA . SER B 1 154 ? 1.509 2.975 13.125 1 98.12 154 SER B CA 1
ATOM 3427 C C . SER B 1 154 ? 1.238 4.457 12.891 1 98.12 154 SER B C 1
ATOM 3429 O O . SER B 1 154 ? 1.685 5.305 13.664 1 98.12 154 SER B O 1
ATOM 3431 N N . GLY B 1 155 ? 0.602 4.77 11.82 1 98.38 155 GLY B N 1
ATOM 3432 C CA . GLY B 1 155 ? 0.322 6.145 11.438 1 98.38 155 GLY B CA 1
ATOM 3433 C C . GLY B 1 155 ? -1.108 6.355 10.977 1 98.38 155 GLY B C 1
ATOM 3434 O O . GLY B 1 155 ? -2.053 6.098 11.727 1 98.38 155 GLY B O 1
ATOM 3435 N N . MET B 1 156 ? -1.253 6.727 9.742 1 98.62 156 MET B N 1
ATOM 3436 C CA . MET B 1 156 ? -2.521 7.191 9.188 1 98.62 156 MET B CA 1
ATOM 3437 C C . MET B 1 156 ? -3.592 6.113 9.297 1 98.62 156 MET B C 1
ATOM 3439 O O . MET B 1 156 ? -4.73 6.398 9.68 1 98.62 156 MET B O 1
ATOM 3443 N N . VAL B 1 157 ? -3.262 4.867 8.961 1 98.81 157 VAL B N 1
ATOM 3444 C CA . VAL B 1 157 ? -4.25 3.791 9 1 98.81 157 VAL B CA 1
ATOM 3445 C C . VAL B 1 157 ? -4.711 3.561 10.438 1 98.81 157 VAL B C 1
ATOM 3447 O O . VAL B 1 157 ? -5.891 3.311 10.68 1 98.81 157 VAL B O 1
ATOM 3450 N N . ALA B 1 158 ? -3.799 3.6 11.383 1 98.5 158 ALA B N 1
ATOM 3451 C CA . ALA B 1 158 ? -4.164 3.479 12.789 1 98.5 158 ALA B CA 1
ATOM 3452 C C . ALA B 1 158 ? -5.109 4.602 13.211 1 98.5 158 ALA B C 1
ATOM 3454 O O . ALA B 1 158 ? -6.07 4.371 13.945 1 98.5 158 ALA B O 1
ATOM 3455 N N . GLY B 1 159 ? -4.773 5.844 12.805 1 97.44 159 GLY B N 1
ATOM 3456 C CA . GLY B 1 159 ? -5.66 6.961 13.086 1 97.44 159 GLY B CA 1
ATOM 3457 C C . GLY B 1 159 ? -7.066 6.754 12.562 1 97.44 159 GLY B C 1
ATOM 3458 O O . GLY B 1 159 ? -8.047 7.055 13.25 1 97.44 159 GLY B O 1
ATOM 3459 N N . GLN B 1 160 ? -7.207 6.258 11.344 1 96.94 160 GLN B N 1
ATOM 3460 C CA . GLN B 1 160 ? -8.516 5.988 10.758 1 96.94 160 GLN B CA 1
ATOM 3461 C C . GLN B 1 160 ? -9.242 4.875 11.516 1 96.94 160 GLN B C 1
ATOM 3463 O O . GLN B 1 160 ? -10.461 4.926 11.688 1 96.94 160 GLN B O 1
ATOM 3468 N N . ALA B 1 161 ? -8.492 3.826 11.906 1 97.69 161 ALA B N 1
ATOM 3469 C CA . ALA B 1 161 ? -9.07 2.748 12.695 1 97.69 161 ALA B CA 1
ATOM 3470 C C . ALA B 1 161 ? -9.648 3.279 14.008 1 97.69 161 ALA B C 1
ATOM 3472 O O . ALA B 1 161 ? -10.758 2.908 14.398 1 97.69 161 ALA B O 1
ATOM 3473 N N . LYS B 1 162 ? -8.875 4.145 14.711 1 96.25 162 LYS B N 1
ATOM 3474 C CA . LYS B 1 162 ? -9.352 4.773 15.938 1 96.25 162 LYS B CA 1
ATOM 3475 C C . LYS B 1 162 ? -10.609 5.602 15.672 1 96.25 162 LYS B C 1
ATOM 3477 O O . LYS B 1 162 ? -11.523 5.625 16.5 1 96.25 162 LYS B O 1
ATOM 3482 N N . ASP B 1 163 ? -10.594 6.285 14.516 1 93.31 163 ASP B N 1
ATOM 3483 C CA . ASP B 1 163 ? -11.727 7.125 14.148 1 93.31 163 ASP B CA 1
ATOM 3484 C C . ASP B 1 163 ? -13 6.301 14.008 1 93.31 163 ASP B C 1
ATOM 3486 O O . ASP B 1 163 ? -14.055 6.68 14.531 1 93.31 163 ASP B O 1
ATOM 3490 N N . ILE B 1 164 ? -12.953 5.176 13.352 1 91.94 164 ILE B N 1
ATOM 3491 C CA . ILE B 1 164 ? -14.117 4.32 13.133 1 91.94 164 ILE B CA 1
ATOM 3492 C C . ILE B 1 164 ? -14.602 3.768 14.469 1 91.94 164 ILE B C 1
ATOM 3494 O O . ILE B 1 164 ? -15.812 3.637 14.688 1 91.94 164 ILE B O 1
ATOM 3498 N N . GLN B 1 165 ? -13.711 3.477 15.336 1 93.19 165 GLN B N 1
ATOM 3499 C CA . GLN B 1 165 ? -14.039 2.887 16.625 1 93.19 165 GLN B CA 1
ATOM 3500 C C . GLN B 1 165 ? -14.656 3.924 17.562 1 93.19 165 GLN B C 1
ATOM 3502 O O . GLN B 1 165 ? -15.328 3.57 18.547 1 93.19 165 GLN B O 1
ATOM 3507 N N . SER B 1 166 ? -14.453 5.176 17.312 1 90.94 166 SER B N 1
ATOM 3508 C CA . SER B 1 166 ? -14.836 6.219 18.25 1 90.94 166 SER B CA 1
ATOM 3509 C C . SER B 1 166 ? -16.109 6.918 17.812 1 90.94 166 SER B C 1
ATOM 3511 O O . SER B 1 166 ? -16.531 7.902 18.422 1 90.94 166 SER B O 1
ATOM 3513 N N . GLU B 1 167 ? -16.703 6.516 16.75 1 84.62 167 GLU B N 1
ATOM 3514 C CA . GLU B 1 167 ? -17.891 7.172 16.203 1 84.62 167 GLU B CA 1
ATOM 3515 C C . GLU B 1 167 ? -18.969 7.34 17.266 1 84.62 167 GLU B C 1
ATOM 3517 O O . GLU B 1 167 ? -19.703 8.344 17.266 1 84.62 167 GLU B O 1
ATOM 3522 N N . HIS B 1 168 ? -19.062 6.465 18.234 1 84.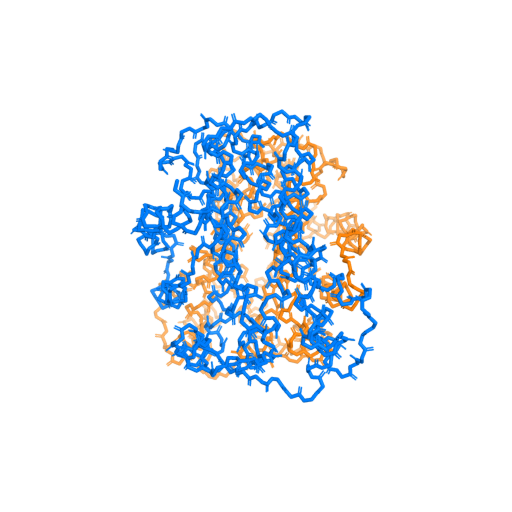88 168 HIS B N 1
ATOM 3523 C CA . HIS B 1 168 ? -20.109 6.562 19.234 1 84.88 168 HIS B CA 1
ATOM 3524 C C . HIS B 1 168 ? -19.531 6.68 20.641 1 84.88 168 HIS B C 1
ATOM 3526 O O . HIS B 1 168 ? -20.188 6.359 21.625 1 84.88 168 HIS B O 1
ATOM 3532 N N . VAL B 1 169 ? -18.328 7.16 20.656 1 89.12 169 VAL B N 1
ATOM 3533 C CA . VAL B 1 169 ? -17.625 7.305 21.922 1 89.12 169 VAL B CA 1
ATOM 3534 C C . VAL B 1 169 ? -17.125 8.734 22.078 1 89.12 169 VAL B C 1
ATOM 3536 O O . VAL B 1 169 ? -16.531 9.289 21.141 1 89.12 169 VAL B O 1
ATOM 3539 N N . ASN B 1 170 ? -17.406 9.328 23.156 1 91.12 170 ASN B N 1
ATOM 3540 C CA . ASN B 1 170 ? -16.875 10.656 23.453 1 91.12 170 ASN B CA 1
ATOM 3541 C C . ASN B 1 170 ? -15.414 10.586 23.906 1 91.12 170 ASN B C 1
ATOM 3543 O O . ASN B 1 170 ? -15.133 10.234 25.062 1 91.12 170 ASN B O 1
ATOM 3547 N N . LEU B 1 171 ? -14.523 10.961 23.047 1 93.06 171 LEU B N 1
ATOM 3548 C CA . LEU B 1 171 ? -13.094 10.852 23.328 1 93.06 171 LEU B CA 1
ATOM 3549 C C . LEU B 1 171 ? -12.617 12.031 24.172 1 93.06 171 LEU B C 1
ATOM 3551 O O . LEU B 1 171 ? -13.023 13.172 23.938 1 93.06 171 LEU B O 1
ATOM 3555 N N . PRO B 1 172 ? -11.805 11.688 25.188 1 93.94 172 PRO B N 1
ATOM 3556 C CA . PRO B 1 172 ? -11.094 12.812 25.797 1 93.94 172 PRO B CA 1
ATOM 3557 C C . PRO B 1 172 ? -10.211 13.562 24.797 1 93.94 172 PRO B C 1
ATOM 3559 O O . PRO B 1 172 ? -9.773 12.984 23.797 1 93.94 172 PRO B O 1
ATOM 3562 N N . LEU B 1 173 ? -9.961 14.797 25.062 1 93 173 LEU B N 1
ATOM 3563 C CA . LEU B 1 173 ? -9.203 15.664 24.172 1 93 173 LEU B CA 1
ATOM 3564 C C . LEU B 1 173 ? -7.828 15.07 23.875 1 93 173 LEU B C 1
ATOM 3566 O O . LEU B 1 173 ? -7.324 15.188 22.766 1 93 173 LEU B O 1
ATOM 3570 N N . SER B 1 174 ? -7.207 14.445 24.859 1 94.06 174 SER B N 1
ATOM 3571 C CA . SER B 1 174 ? -5.887 13.852 24.688 1 94.06 174 SER B CA 1
ATOM 3572 C C . SER B 1 174 ? -5.906 12.734 23.656 1 94.06 174 SER B C 1
ATOM 3574 O O . SER B 1 174 ? -4.984 12.609 22.844 1 94.06 174 SER B O 1
ATOM 3576 N N . GLN B 1 175 ? -6.949 11.938 23.641 1 93.75 175 GLN B N 1
ATOM 3577 C CA . GLN B 1 175 ? -7.086 10.852 22.672 1 93.75 175 GLN B CA 1
ATOM 3578 C C . GLN B 1 175 ? -7.449 11.383 21.297 1 93.75 175 GLN B C 1
ATOM 3580 O O . GLN B 1 175 ? -7.031 10.82 20.281 1 93.75 175 GLN B O 1
ATOM 3585 N N . LEU B 1 176 ? -8.234 12.445 21.312 1 93.94 176 LEU B N 1
ATOM 3586 C CA . LEU B 1 176 ? -8.578 13.094 20.047 1 93.94 176 LEU B CA 1
ATOM 3587 C C . LEU B 1 176 ? -7.328 13.633 19.359 1 93.94 176 LEU B C 1
ATOM 3589 O O . LEU B 1 176 ? -7.191 13.523 18.141 1 93.94 176 LEU B O 1
ATOM 3593 N N . ARG B 1 177 ? -6.461 14.164 20.141 1 94 177 ARG B N 1
ATOM 3594 C CA . ARG B 1 177 ? -5.207 14.688 19.609 1 94 177 ARG B CA 1
ATOM 3595 C C . ARG B 1 177 ? -4.371 13.586 18.969 1 94 177 ARG B C 1
ATOM 3597 O O . ARG B 1 177 ? -3.758 13.789 17.922 1 94 177 ARG B O 1
ATOM 3604 N N . VAL B 1 178 ? -4.328 12.445 19.594 1 94.25 178 VAL B N 1
ATOM 3605 C CA . VAL B 1 178 ? -3.59 11.305 19.062 1 94.25 178 VAL B CA 1
ATOM 3606 C C . VAL B 1 178 ? -4.215 10.852 17.75 1 94.25 178 VAL B C 1
ATOM 3608 O O . VAL B 1 178 ? -3.502 10.594 16.766 1 94.25 178 VAL B O 1
ATOM 3611 N N . LEU B 1 179 ? -5.5 10.812 17.75 1 94.5 179 LEU B N 1
ATOM 3612 C CA . LEU B 1 179 ? -6.234 10.43 16.547 1 94.5 179 LEU B CA 1
ATOM 3613 C C . LEU B 1 179 ? -5.914 11.375 15.391 1 94.5 179 LEU B C 1
ATOM 3615 O O . LEU B 1 179 ? -5.566 10.93 14.297 1 94.5 179 LEU B O 1
ATOM 3619 N N . HIS B 1 180 ? -5.902 12.625 15.656 1 94.12 180 HIS B N 1
ATOM 3620 C CA . HIS B 1 180 ? -5.664 13.633 14.625 1 94.12 180 HIS B CA 1
ATOM 3621 C C . HIS B 1 180 ? -4.211 13.617 14.164 1 94.12 180 HIS B C 1
ATOM 3623 O O . HIS B 1 180 ? -3.928 13.805 12.984 1 94.12 180 HIS B O 1
ATOM 3629 N N . LYS B 1 181 ? -3.307 13.398 15.117 1 95.69 181 LYS B N 1
ATOM 3630 C CA . LYS B 1 181 ? -1.887 13.297 14.797 1 95.69 181 LYS B CA 1
ATOM 3631 C C . LYS B 1 181 ? -1.622 12.148 13.828 1 95.69 181 LYS B C 1
ATOM 3633 O O . LYS B 1 181 ? -0.793 12.273 12.922 1 95.69 181 LYS B O 1
ATOM 3638 N N . GLU B 1 182 ? -2.334 11.102 14.023 1 96.5 182 GLU B N 1
ATOM 3639 C CA . GLU B 1 182 ? -2.152 9.922 13.172 1 96.5 182 GLU B CA 1
ATOM 3640 C C . GLU B 1 182 ? -2.934 10.055 11.867 1 96.5 182 GLU B C 1
ATOM 3642 O O . GLU B 1 182 ? -2.346 10.062 10.789 1 96.5 182 GLU B O 1
ATOM 3647 N N . LYS B 1 183 ? -4.207 10.328 11.945 1 95.31 183 LYS B N 1
ATOM 3648 C CA . LYS B 1 183 ? -5.098 10.312 10.789 1 95.31 183 LYS B CA 1
ATOM 3649 C C . LYS B 1 183 ? -4.715 11.398 9.789 1 95.31 183 LYS B C 1
ATOM 3651 O O . LYS B 1 183 ? -4.656 11.148 8.586 1 95.31 183 LYS B O 1
ATOM 3656 N N . THR B 1 184 ? -4.398 12.578 10.242 1 94.88 184 THR B N 1
ATOM 3657 C CA . THR B 1 184 ? -4.137 13.727 9.375 1 94.88 184 THR B CA 1
ATOM 3658 C C . THR B 1 184 ? -2.686 14.18 9.5 1 94.88 184 THR B C 1
ATOM 3660 O O . THR B 1 184 ? -2.008 14.398 8.5 1 94.88 184 THR B O 1
ATOM 3663 N N . GLY B 1 185 ? -2.201 14.219 10.656 1 97.5 185 GLY B N 1
ATOM 3664 C CA . GLY B 1 185 ? -0.896 14.789 10.945 1 97.5 185 GLY B CA 1
ATOM 3665 C C . GLY B 1 185 ? 0.25 13.969 10.383 1 97.5 185 GLY B C 1
ATOM 3666 O O . GLY B 1 185 ? 1.276 14.523 9.977 1 97.5 185 GLY B O 1
ATOM 3667 N N . ALA B 1 186 ? 0.078 12.688 10.32 1 98.31 186 ALA B N 1
ATOM 3668 C CA . ALA B 1 186 ? 1.166 11.789 9.938 1 98.31 186 ALA B CA 1
ATOM 3669 C C . ALA B 1 186 ? 1.636 12.078 8.516 1 98.31 186 ALA B C 1
ATOM 3671 O O . ALA B 1 186 ? 2.84 12.141 8.25 1 98.31 186 ALA B O 1
ATOM 3672 N N . LEU B 1 187 ? 0.722 12.297 7.598 1 98.62 187 LEU B N 1
ATOM 3673 C CA . LEU B 1 187 ? 1.108 12.523 6.211 1 98.62 187 LEU B CA 1
ATOM 3674 C C . LEU B 1 187 ? 1.661 13.938 6.023 1 98.62 187 LEU B C 1
ATOM 3676 O O . LEU B 1 187 ? 2.523 14.164 5.172 1 98.62 187 LEU B O 1
ATOM 3680 N N . LEU B 1 188 ? 1.17 14.891 6.789 1 98.5 188 LEU B N 1
ATOM 3681 C CA . LEU B 1 188 ? 1.727 16.234 6.73 1 98.5 188 LEU B CA 1
ATOM 3682 C C . LEU B 1 188 ? 3.137 16.266 7.309 1 98.5 188 LEU B C 1
ATOM 3684 O O . LEU B 1 188 ? 4.008 16.969 6.793 1 98.5 188 LEU B O 1
ATOM 3688 N N . HIS B 1 189 ? 3.301 15.5 8.406 1 98.69 189 HIS B N 1
ATOM 3689 C CA . HIS B 1 189 ? 4.641 15.32 8.953 1 98.69 189 HIS B CA 1
ATOM 3690 C C . HIS B 1 189 ? 5.582 14.727 7.91 1 98.69 189 HIS B C 1
ATOM 3692 O O . HIS B 1 189 ? 6.699 15.211 7.727 1 98.69 189 HIS B O 1
ATOM 3698 N N . TYR B 1 190 ? 5.125 13.727 7.227 1 98.88 190 TYR B N 1
ATOM 3699 C CA . TYR B 1 190 ? 5.93 13.094 6.188 1 98.88 190 TYR B CA 1
ATOM 3700 C C . TYR B 1 190 ? 6.27 14.094 5.082 1 98.88 190 TYR B C 1
ATOM 3702 O O . TYR B 1 190 ? 7.371 14.062 4.531 1 98.88 190 TYR B O 1
ATOM 3710 N N . ALA B 1 191 ? 5.32 14.883 4.684 1 98.88 191 ALA B N 1
ATOM 3711 C CA . ALA B 1 191 ? 5.547 15.836 3.604 1 98.88 191 ALA B CA 1
ATOM 3712 C C . ALA B 1 191 ? 6.805 16.672 3.859 1 98.88 191 ALA B C 1
ATOM 3714 O O . ALA B 1 191 ? 7.633 16.844 2.963 1 98.88 191 ALA B O 1
ATOM 3715 N N . VAL B 1 192 ? 6.949 17.141 5.051 1 98.81 192 VAL B N 1
ATOM 3716 C CA . VAL B 1 192 ? 8.117 17.938 5.422 1 98.81 192 VAL B CA 1
ATOM 3717 C C . VAL B 1 192 ? 9.344 17.031 5.543 1 98.81 192 VAL B C 1
ATOM 3719 O O . VAL B 1 192 ? 10.422 17.375 5.062 1 98.81 192 VAL B O 1
ATOM 3722 N N . GLN B 1 193 ? 9.141 15.852 6.145 1 98.81 193 GLN B N 1
ATOM 3723 C CA . GLN B 1 193 ? 10.227 14.883 6.285 1 98.81 193 GLN B CA 1
ATOM 3724 C C . GLN B 1 193 ? 10.789 14.492 4.926 1 98.81 193 GLN B C 1
ATOM 3726 O O . GLN B 1 193 ? 12.008 14.352 4.77 1 98.81 193 GLN B O 1
ATOM 3731 N N . ALA B 1 194 ? 9.922 14.281 4 1 98.88 194 ALA B N 1
ATOM 3732 C CA . ALA B 1 194 ? 10.359 13.945 2.645 1 98.88 194 ALA B CA 1
ATOM 3733 C C . ALA B 1 194 ? 11.25 15.047 2.07 1 98.88 194 ALA B C 1
ATOM 3735 O O . ALA B 1 194 ? 12.258 14.758 1.424 1 98.88 194 ALA B O 1
ATOM 3736 N N . GLY B 1 195 ? 10.867 16.312 2.32 1 98.69 195 GLY B N 1
ATOM 3737 C CA . GLY B 1 195 ? 11.703 17.422 1.89 1 98.69 195 GLY B CA 1
ATOM 3738 C C . GLY B 1 195 ? 13.078 17.422 2.531 1 98.69 195 GLY B C 1
ATOM 3739 O O . GLY B 1 195 ? 14.078 17.734 1.879 1 98.69 195 GLY B O 1
ATOM 3740 N N . LEU B 1 196 ? 13.133 17.031 3.785 1 98.69 196 LEU B N 1
ATOM 3741 C CA . LEU B 1 196 ? 14.406 16.969 4.504 1 98.69 196 LEU B CA 1
ATOM 3742 C C . LEU B 1 196 ? 15.281 15.852 3.938 1 98.69 196 LEU B C 1
ATOM 3744 O O . LEU B 1 196 ? 16.5 16.016 3.814 1 98.69 196 LEU B O 1
ATOM 3748 N N . ILE B 1 197 ? 14.688 14.727 3.584 1 98.75 197 ILE B N 1
ATOM 3749 C CA . ILE B 1 197 ? 15.406 13.602 2.996 1 98.75 197 ILE B CA 1
ATOM 3750 C C . ILE B 1 197 ? 15.938 13.992 1.618 1 98.75 197 ILE B C 1
ATOM 3752 O O . ILE B 1 197 ? 17.125 13.844 1.336 1 98.75 197 ILE B O 1
ATOM 3756 N N . LEU B 1 198 ? 15.07 14.57 0.808 1 98.44 198 LEU B N 1
ATOM 3757 C CA . LEU B 1 198 ? 15.422 14.953 -0.556 1 98.44 198 LEU B CA 1
ATOM 3758 C C . LEU B 1 198 ? 16.469 16.062 -0.557 1 98.44 198 LEU B C 1
ATOM 3760 O O . LEU B 1 198 ? 17.297 16.125 -1.465 1 98.44 198 LEU B O 1
ATOM 3764 N N . GLY B 1 199 ? 16.375 16.875 0.484 1 97.31 199 GLY B N 1
ATOM 3765 C CA . GLY B 1 199 ? 17.312 17.984 0.581 1 97.31 199 GLY B CA 1
ATOM 3766 C C . GLY B 1 199 ? 18.594 17.625 1.332 1 97.31 199 GLY B C 1
ATOM 3767 O O . GLY B 1 199 ? 19.5 18.438 1.438 1 97.31 199 GLY B O 1
ATOM 3768 N N . GLN B 1 200 ? 18.625 16.406 1.847 1 96.94 200 GLN B N 1
ATOM 3769 C CA . GLN B 1 200 ? 19.75 15.938 2.641 1 96.94 200 GLN B CA 1
ATOM 3770 C C . GLN B 1 200 ? 20.094 16.938 3.748 1 96.94 200 GLN B C 1
ATOM 3772 O O . GLN B 1 200 ? 21.25 17.344 3.9 1 96.94 200 GLN B O 1
ATOM 3777 N N . ALA B 1 201 ? 19.094 17.344 4.398 1 96.31 201 ALA B N 1
ATOM 3778 C CA . ALA B 1 201 ? 19.25 18.312 5.477 1 96.31 201 ALA B CA 1
ATOM 3779 C C . ALA B 1 201 ? 20.141 17.766 6.59 1 96.31 201 ALA B C 1
ATOM 3781 O O . ALA B 1 201 ? 20.031 16.594 6.949 1 96.31 201 ALA B O 1
ATOM 3782 N N . PRO B 1 202 ? 20.984 18.625 7.188 1 95.5 202 PRO B N 1
ATOM 3783 C CA . PRO B 1 202 ? 21.734 18.172 8.375 1 95.5 202 PRO B CA 1
ATOM 3784 C C . PRO B 1 202 ? 20.812 17.781 9.531 1 95.5 202 PRO B C 1
ATOM 3786 O O . PRO B 1 202 ? 19.781 18.422 9.75 1 95.5 202 PRO B O 1
ATOM 3789 N N . GLU B 1 203 ? 21.188 16.766 10.172 1 95.38 203 GLU B N 1
ATOM 3790 C CA . GLU B 1 203 ? 20.375 16.219 11.25 1 95.38 203 GLU B CA 1
ATOM 3791 C C . GLU B 1 203 ? 20.031 17.281 12.289 1 95.38 203 GLU B C 1
ATOM 3793 O O . GLU B 1 203 ? 18.953 17.25 12.883 1 95.38 203 GLU B O 1
ATOM 3798 N N . ALA B 1 204 ? 20.875 18.203 12.477 1 95.25 204 ALA B N 1
ATOM 3799 C CA . ALA B 1 204 ? 20.719 19.234 13.5 1 95.25 204 ALA B CA 1
ATOM 3800 C C . ALA B 1 204 ? 19.531 20.141 13.18 1 95.25 204 ALA B C 1
ATOM 3802 O O . ALA B 1 204 ? 18.953 20.766 14.078 1 95.25 204 ALA B O 1
ATOM 3803 N N . GLN B 1 205 ? 19.125 20.156 11.953 1 95.69 205 GLN B N 1
ATOM 3804 C CA . GLN B 1 205 ? 18.047 21.062 11.547 1 95.69 205 GLN B CA 1
ATOM 3805 C C . GLN B 1 205 ? 16.688 20.359 11.586 1 95.69 205 GLN B C 1
ATOM 3807 O O . GLN B 1 205 ? 15.648 21.016 11.531 1 95.69 205 GLN B O 1
ATOM 3812 N N . TRP B 1 206 ? 16.672 19.062 11.656 1 97.88 206 TRP B N 1
ATOM 3813 C CA . TRP B 1 206 ? 15.461 18.281 11.5 1 97.88 206 TRP B CA 1
ATOM 3814 C C . TRP B 1 206 ? 14.43 18.656 12.555 1 97.88 206 TRP B C 1
ATOM 3816 O O . TRP B 1 206 ? 13.25 18.844 12.242 1 97.88 206 TRP B O 1
ATOM 3826 N N . PRO B 1 207 ? 14.836 18.891 13.812 1 97.75 207 PRO B N 1
ATOM 3827 C CA . PRO B 1 207 ? 13.836 19.125 14.852 1 97.75 207 PRO B CA 1
ATOM 3828 C C . PRO B 1 207 ? 12.977 20.359 14.578 1 97.75 207 PRO B C 1
ATOM 3830 O O . PRO B 1 207 ? 11.758 20.312 14.758 1 97.75 207 PRO B O 1
ATOM 3833 N N . ALA B 1 208 ? 13.562 21.391 14.109 1 97.5 208 ALA B N 1
ATOM 3834 C CA . ALA B 1 208 ? 12.812 22.609 13.828 1 97.5 208 ALA B CA 1
ATOM 3835 C C . ALA B 1 208 ? 11.789 22.391 12.727 1 97.5 208 ALA B C 1
ATOM 3837 O O . ALA B 1 208 ? 10.641 22.812 12.844 1 97.5 208 ALA B O 1
ATOM 3838 N N . TYR B 1 209 ? 12.211 21.719 11.641 1 98.12 209 TYR B N 1
ATOM 3839 C CA . TYR B 1 209 ? 11.32 21.438 10.523 1 98.12 209 TYR B CA 1
ATOM 3840 C C . TYR B 1 209 ? 10.195 20.516 10.945 1 98.12 209 TYR B C 1
ATOM 3842 O O . TYR B 1 209 ? 9.039 20.719 10.562 1 98.12 209 TYR B O 1
ATOM 3850 N N . LEU B 1 210 ? 10.531 19.516 11.734 1 98.38 210 LEU B N 1
ATOM 3851 C CA . LEU B 1 210 ? 9.531 18.516 12.102 1 98.38 210 LEU B CA 1
ATOM 3852 C C . LEU B 1 210 ? 8.562 19.078 13.141 1 98.38 210 LEU B C 1
ATOM 3854 O O . LEU B 1 210 ? 7.383 18.719 13.148 1 98.38 210 LEU B O 1
ATOM 3858 N N . GLN B 1 211 ? 8.984 19.969 14 1 97.88 211 GLN B N 1
ATOM 3859 C CA . GLN B 1 211 ? 8.07 20.672 14.898 1 97.88 211 GLN B CA 1
ATOM 3860 C C . GLN B 1 211 ? 7.094 21.547 14.125 1 97.88 211 GLN B C 1
ATOM 3862 O O . GLN B 1 211 ? 5.91 21.609 14.469 1 97.88 211 GLN B O 1
ATOM 3867 N N . PHE B 1 212 ? 7.613 22.234 13.133 1 98.06 212 PHE B N 1
ATOM 3868 C CA . PHE B 1 212 ? 6.746 22.984 12.227 1 98.06 212 PHE B CA 1
ATOM 3869 C C . PHE B 1 212 ? 5.703 22.062 11.602 1 98.06 212 PHE B C 1
ATOM 3871 O O . PHE B 1 212 ? 4.52 22.406 11.562 1 98.06 212 PHE B O 1
ATOM 3878 N N . ALA B 1 213 ? 6.145 20.922 11.086 1 98.56 213 ALA B N 1
ATOM 3879 C CA . ALA B 1 213 ? 5.262 19.969 10.414 1 98.56 213 ALA B CA 1
ATOM 3880 C C . ALA B 1 213 ? 4.148 19.5 11.352 1 98.56 213 ALA B C 1
ATOM 3882 O O . ALA B 1 213 ? 2.98 19.453 10.961 1 98.56 213 ALA B O 1
ATOM 3883 N N . ASP B 1 214 ? 4.527 19.188 12.594 1 98.12 214 ASP B N 1
ATOM 3884 C CA . ASP B 1 214 ? 3.564 18.703 13.578 1 98.12 214 ASP B CA 1
ATOM 3885 C C . ASP B 1 214 ? 2.541 19.781 13.922 1 98.12 214 ASP B C 1
ATOM 3887 O O . ASP B 1 214 ? 1.346 19.5 14.031 1 98.12 214 ASP B O 1
ATOM 3891 N N . ALA B 1 215 ? 2.992 21 14.086 1 97.75 215 ALA B N 1
ATOM 3892 C CA . ALA B 1 215 ? 2.092 22.109 14.352 1 97.75 215 ALA B CA 1
ATOM 3893 C C . ALA B 1 215 ? 1.149 22.344 13.18 1 97.75 215 ALA B C 1
ATOM 3895 O O . ALA B 1 215 ? -0.046 22.594 13.367 1 97.75 215 ALA B O 1
ATOM 3896 N N . PHE B 1 216 ? 1.699 22.312 11.992 1 98.12 216 PHE B N 1
ATOM 3897 C CA . PHE B 1 216 ? 0.885 22.531 10.797 1 98.12 216 PHE B CA 1
ATOM 3898 C C . PHE B 1 216 ? -0.198 21.469 10.688 1 98.12 216 PHE B C 1
ATOM 3900 O O . PHE B 1 216 ? -1.353 21.766 10.391 1 98.12 216 PHE B O 1
ATOM 3907 N N . GLY B 1 217 ? 0.185 20.219 10.891 1 97.88 217 GLY B N 1
ATOM 3908 C CA . GLY B 1 217 ? -0.781 19.141 10.852 1 97.88 217 GLY B CA 1
ATOM 3909 C C . GLY B 1 217 ? -1.905 19.312 11.859 1 97.88 217 GLY B C 1
ATOM 3910 O O . GLY B 1 217 ? -3.074 19.094 11.531 1 97.88 217 GLY B O 1
ATOM 3911 N N . LEU B 1 218 ? -1.57 19.688 13.062 1 96.88 218 LEU B N 1
ATOM 3912 C CA . LEU B 1 218 ? -2.576 19.906 14.102 1 96.88 218 LEU B CA 1
ATOM 3913 C C . LEU B 1 218 ? -3.473 21.094 13.742 1 96.88 218 LEU B C 1
ATOM 3915 O O . LEU B 1 218 ? -4.695 21.016 13.883 1 96.88 218 LEU B O 1
ATOM 3919 N N . ALA B 1 219 ? -2.836 22.141 13.281 1 97.56 219 ALA B N 1
ATOM 3920 C CA . ALA B 1 219 ? -3.596 23.328 12.867 1 97.56 219 ALA B CA 1
ATOM 3921 C C . ALA B 1 219 ? -4.582 22.984 11.758 1 97.56 219 ALA B C 1
ATOM 3923 O O . ALA B 1 219 ? -5.715 23.469 11.75 1 97.56 219 ALA B O 1
ATOM 3924 N N . PHE B 1 220 ? -4.133 22.203 10.859 1 97.5 220 PHE B N 1
ATOM 3925 C CA . PHE B 1 220 ? -4.977 21.781 9.75 1 97.5 220 PHE B CA 1
ATOM 3926 C C . PHE B 1 220 ? -6.227 21.062 10.25 1 97.5 220 PHE B C 1
ATOM 3928 O O . PHE B 1 220 ? -7.332 21.344 9.781 1 97.5 220 PHE B O 1
ATOM 3935 N N . GLN B 1 221 ? -6.039 20.188 11.148 1 95.12 221 GLN B N 1
ATOM 3936 C CA . GLN B 1 221 ? -7.172 19.438 11.672 1 95.12 221 GLN B CA 1
ATOM 3937 C C . GLN B 1 221 ? -8.133 20.344 12.43 1 95.12 221 GLN B C 1
ATOM 3939 O O . GLN B 1 221 ? -9.352 20.25 12.258 1 95.12 221 GLN B O 1
ATOM 3944 N N . ILE B 1 222 ? -7.605 21.203 13.312 1 95.69 222 ILE B N 1
ATOM 3945 C CA . ILE B 1 222 ? -8.445 22.125 14.078 1 95.69 222 ILE B CA 1
ATOM 3946 C C . ILE B 1 222 ? -9.25 23 13.117 1 95.69 222 ILE B C 1
ATOM 3948 O O . ILE B 1 222 ? -10.453 23.188 13.305 1 95.69 222 ILE B O 1
ATOM 3952 N N . TYR B 1 223 ? -8.555 23.438 12.133 1 96 223 TYR B N 1
ATOM 3953 C CA . TYR B 1 223 ? -9.188 24.328 11.156 1 96 223 TYR B CA 1
ATOM 3954 C C . TYR B 1 223 ? -10.289 23.594 10.398 1 96 223 TYR B C 1
ATOM 3956 O O . TYR B 1 223 ? -11.375 24.141 10.188 1 96 223 TYR B O 1
ATOM 3964 N N . ASP B 1 224 ? -9.977 22.406 9.961 1 92.81 224 ASP B N 1
ATOM 3965 C CA . ASP B 1 224 ? -10.977 21.594 9.266 1 92.81 224 ASP B CA 1
ATOM 3966 C C . ASP B 1 224 ? -12.203 21.375 10.148 1 92.81 224 ASP B C 1
ATOM 3968 O O . ASP B 1 224 ? -13.336 21.422 9.656 1 92.81 224 ASP B O 1
ATOM 3972 N N . ASP B 1 225 ? -12.047 21.109 11.406 1 92.62 225 ASP B N 1
ATOM 3973 C CA . ASP B 1 225 ? -13.141 20.953 12.359 1 92.62 225 ASP B CA 1
ATOM 3974 C C . ASP B 1 225 ? -13.977 22.219 12.469 1 92.62 225 ASP B C 1
ATOM 3976 O O . ASP B 1 225 ? -15.203 22.156 12.555 1 92.62 225 ASP B O 1
ATOM 3980 N N . ILE B 1 226 ? -13.273 23.312 12.523 1 94.19 226 ILE B N 1
ATOM 3981 C CA . ILE B 1 226 ? -13.945 24.609 12.633 1 94.19 226 ILE B CA 1
ATOM 3982 C C . ILE B 1 226 ? -14.781 24.859 11.375 1 94.19 226 ILE B C 1
ATOM 3984 O O . ILE B 1 226 ? -15.953 25.234 11.469 1 94.19 226 ILE B O 1
ATOM 3988 N N . LEU B 1 227 ? -14.188 24.625 10.195 1 92.56 227 LEU B N 1
ATOM 3989 C CA . LEU B 1 227 ? -14.875 24.828 8.93 1 92.56 227 LEU B CA 1
ATOM 3990 C C . LEU B 1 227 ? -16.125 23.953 8.828 1 92.56 227 LEU B C 1
ATOM 3992 O O . LEU B 1 227 ? -17.125 24.375 8.25 1 92.56 227 LEU B O 1
ATOM 3996 N N . ASP B 1 228 ? -16.016 22.812 9.375 1 89.75 228 ASP B N 1
ATOM 3997 C CA . ASP B 1 228 ? -17.156 21.891 9.336 1 89.75 228 ASP B CA 1
ATOM 3998 C C . ASP B 1 228 ? -18.359 22.469 10.078 1 89.75 228 ASP B C 1
ATOM 4000 O O . ASP B 1 228 ? -19.5 22.125 9.766 1 89.75 228 ASP B O 1
ATOM 4004 N N . VAL B 1 229 ? -18.125 23.281 11.008 1 89.69 229 VAL B N 1
ATOM 4005 C CA . VAL B 1 229 ? -19.188 23.875 11.82 1 89.69 229 VAL B CA 1
ATOM 4006 C C . VAL B 1 229 ? -19.672 25.172 11.164 1 89.69 229 VAL B C 1
ATOM 4008 O O . VAL B 1 229 ? -20.891 25.422 11.102 1 89.69 229 VAL B O 1
ATOM 4011 N N . VAL B 1 230 ? -18.812 25.938 10.594 1 91.38 230 VAL B N 1
ATOM 4012 C CA . VAL B 1 230 ? -19.172 27.312 10.242 1 91.38 230 VAL B CA 1
ATOM 4013 C C . VAL B 1 230 ? -19.422 27.406 8.734 1 91.38 230 VAL B C 1
ATOM 4015 O O . VAL B 1 230 ? -19.984 28.391 8.258 1 91.38 230 VAL B O 1
ATOM 4018 N N . SER B 1 231 ? -18.984 26.438 7.953 1 88.25 231 SER B N 1
ATOM 4019 C CA . SER B 1 231 ? -19.094 26.531 6.5 1 88.25 231 SER B CA 1
ATOM 4020 C C . SER B 1 231 ? -20.281 25.734 5.977 1 88.25 231 SER B C 1
ATOM 4022 O O . SER B 1 231 ? -20.766 24.828 6.645 1 88.25 231 SER B O 1
ATOM 4024 N N . SER B 1 232 ? -20.75 26.141 4.727 1 84.75 232 SER B N 1
ATOM 4025 C CA . SER B 1 232 ? -21.766 25.375 4.012 1 84.75 232 SER B CA 1
ATOM 4026 C C . SER B 1 232 ? -21.156 24.203 3.246 1 84.75 232 SER B C 1
ATOM 4028 O O . SER B 1 232 ? -19.969 24.219 2.949 1 84.75 232 SER B O 1
ATOM 4030 N N . PRO B 1 233 ? -22.016 23.188 2.963 1 80.44 233 PRO B N 1
ATOM 4031 C CA . PRO B 1 233 ? -21.516 22.094 2.133 1 80.44 233 PRO B CA 1
ATOM 4032 C C . PRO B 1 233 ? -20.953 22.562 0.795 1 80.44 233 PRO B C 1
ATOM 4034 O O . PRO B 1 233 ? -19.953 22.016 0.312 1 80.44 233 PRO B O 1
ATOM 4037 N N . ALA B 1 234 ? -21.562 23.562 0.314 1 82.06 234 ALA B N 1
ATOM 4038 C CA . ALA B 1 234 ? -21.109 24.109 -0.963 1 82.06 234 ALA B CA 1
ATOM 4039 C C . ALA B 1 234 ? -19.703 24.703 -0.84 1 82.06 234 ALA B C 1
ATOM 4041 O O . ALA B 1 234 ? -18.891 24.562 -1.746 1 82.06 234 ALA B O 1
ATOM 4042 N N . GLU B 1 235 ? -19.406 25.25 0.234 1 81.31 235 GLU B N 1
ATOM 4043 C CA . GLU B 1 235 ? -18.094 25.859 0.487 1 81.31 235 GLU B CA 1
ATOM 4044 C C . GLU B 1 235 ? -17.031 24.781 0.725 1 81.31 235 GLU B C 1
ATOM 4046 O O . GLU B 1 235 ? -15.891 24.938 0.287 1 81.31 235 GLU B O 1
ATOM 4051 N N . MET B 1 236 ? -17.469 23.734 1.268 1 82.56 236 MET B N 1
ATOM 4052 C CA . MET B 1 236 ? -16.5 22.719 1.668 1 82.56 236 MET B CA 1
ATOM 4053 C C . MET B 1 236 ? -16.344 21.656 0.58 1 82.56 236 MET B C 1
ATOM 4055 O O . MET B 1 236 ? -15.336 20.953 0.549 1 82.56 236 MET B O 1
ATOM 4059 N N . GLY B 1 237 ? -17.406 21.562 -0.314 1 76.31 237 GLY B N 1
ATOM 4060 C CA . GLY B 1 237 ? -17.344 20.562 -1.365 1 76.31 237 GLY B CA 1
ATOM 4061 C C . GLY B 1 237 ? -17.594 19.141 -0.86 1 76.31 237 GLY B C 1
ATOM 4062 O O . GLY B 1 237 ? -17.25 18.172 -1.536 1 76.31 237 GLY B O 1
ATOM 4063 N N . LYS B 1 238 ? -17.891 19.078 0.388 1 76 238 LYS B N 1
ATOM 4064 C CA . LYS B 1 238 ? -18.297 17.844 1.053 1 76 238 LYS B CA 1
ATOM 4065 C C . LYS B 1 238 ? -19.406 18.094 2.068 1 76 238 LYS B C 1
ATOM 4067 O O . LYS B 1 238 ? -19.734 19.234 2.354 1 76 238 LYS B O 1
ATOM 4072 N N . ALA B 1 239 ? -20.172 16.969 2.547 1 77.44 239 ALA B N 1
ATOM 4073 C CA . ALA B 1 239 ? -21.203 17.109 3.576 1 77.44 239 ALA B CA 1
ATOM 4074 C C . ALA B 1 239 ? -20.641 17.75 4.836 1 77.44 239 ALA B C 1
ATOM 4076 O O . ALA B 1 239 ? -19.516 17.453 5.238 1 77.44 239 ALA B O 1
ATOM 4077 N N . THR B 1 240 ? -21.312 18.703 5.309 1 78.19 240 THR B N 1
ATOM 4078 C CA . THR B 1 240 ? -20.922 19.391 6.539 1 78.19 240 THR B CA 1
ATOM 4079 C C . THR B 1 240 ? -21.922 19.078 7.66 1 78.19 240 THR B C 1
ATOM 4081 O O . THR B 1 240 ? -22.906 18.391 7.441 1 78.19 240 THR B O 1
ATOM 4084 N N . GLN B 1 241 ? -21.453 19.547 8.781 1 72.75 241 GLN B N 1
ATOM 4085 C CA . GLN B 1 241 ? -22.297 19.391 9.953 1 72.75 241 GLN B CA 1
ATOM 4086 C C . GLN B 1 241 ? -22.531 17.922 10.289 1 72.75 241 GLN B C 1
ATOM 4088 O O . GLN B 1 241 ? -23.641 17.422 10.156 1 72.75 241 GLN B O 1
ATOM 4093 N N . LYS B 1 242 ? -21.578 17.531 10.883 1 69.75 242 LYS B N 1
ATOM 4094 C CA . LYS B 1 242 ? -21.578 16.156 11.367 1 69.75 242 LYS B CA 1
ATOM 4095 C C . LYS B 1 242 ? -22.75 15.906 12.32 1 69.75 242 LYS B C 1
ATOM 4097 O O . LYS B 1 242 ? -23.297 16.844 12.898 1 69.75 242 LYS B O 1
ATOM 4102 N N . ASP B 1 243 ? -23.188 14.641 12.328 1 73.12 243 ASP B N 1
ATOM 4103 C CA . ASP B 1 243 ? -24.188 14.336 13.344 1 73.12 243 ASP B CA 1
ATOM 4104 C C . ASP B 1 243 ? -23.656 14.609 14.75 1 73.12 243 ASP B C 1
ATOM 4106 O O . ASP B 1 243 ? -22.484 14.961 14.914 1 73.12 243 ASP B O 1
ATOM 4110 N N . ALA B 1 244 ? -24.562 14.586 15.641 1 72.12 244 ALA B N 1
ATOM 4111 C CA . ALA B 1 244 ? -24.25 14.977 17.016 1 72.12 244 ALA B CA 1
ATOM 4112 C C . ALA B 1 244 ? -23.078 14.164 17.562 1 72.12 244 ALA B C 1
ATOM 4114 O O . ALA B 1 244 ? -22.203 14.703 18.234 1 72.12 244 ALA B O 1
ATOM 4115 N N . ASP B 1 245 ? -23.047 12.922 17.281 1 73.12 245 ASP B N 1
ATOM 4116 C CA . ASP B 1 245 ? -22.016 12.047 17.812 1 73.12 245 ASP B CA 1
ATOM 4117 C C . ASP B 1 245 ? -20.656 12.359 17.203 1 73.12 245 ASP B C 1
ATOM 4119 O O . ASP B 1 245 ? -19.641 12.422 17.906 1 73.12 245 ASP B O 1
ATOM 4123 N N . GLU B 1 246 ? -20.672 12.625 16.016 1 75.38 246 GLU B N 1
ATOM 4124 C CA . GLU B 1 246 ? -19.438 12.977 15.312 1 75.38 246 GLU B CA 1
ATOM 4125 C C . GLU B 1 246 ? -18.938 14.352 15.734 1 75.38 246 GLU B C 1
ATOM 4127 O O . GLU B 1 246 ? -17.734 14.57 15.836 1 75.38 246 GLU B O 1
ATOM 4132 N N . ALA B 1 247 ? -19.828 15.172 16.062 1 76.06 247 ALA B N 1
ATOM 4133 C CA . ALA B 1 247 ? -19.484 16.547 16.406 1 76.06 247 ALA B CA 1
ATOM 4134 C C . ALA B 1 247 ? -18.797 16.625 17.766 1 76.06 247 ALA B C 1
ATOM 4136 O O . ALA B 1 247 ? -17.969 17.5 18 1 76.06 247 ALA B O 1
ATOM 4137 N N . LYS B 1 248 ? -19.078 15.672 18.484 1 82.5 248 LYS B N 1
ATOM 4138 C CA . LYS B 1 248 ? -18.516 15.656 19.828 1 82.5 248 LYS B CA 1
ATOM 4139 C C . LYS B 1 248 ? -17 15.398 19.781 1 82.5 248 LYS B C 1
ATOM 4141 O O . LYS B 1 248 ? -16.266 15.867 20.641 1 82.5 248 LYS B O 1
ATOM 4146 N N . ASN B 1 249 ? -16.547 14.719 18.766 1 90.38 249 ASN B N 1
ATOM 4147 C CA . ASN B 1 249 ? -15.133 14.367 18.656 1 90.38 249 ASN B CA 1
ATOM 4148 C C . ASN B 1 249 ? -14.398 15.297 17.688 1 90.38 249 ASN B C 1
ATOM 4150 O O . ASN B 1 249 ? -13.719 14.828 16.766 1 90.38 249 ASN B O 1
ATOM 4154 N N . THR B 1 250 ? -14.648 16.578 17.938 1 93.06 250 THR B N 1
ATOM 4155 C CA . THR B 1 250 ? -13.961 17.656 17.234 1 93.06 250 THR B CA 1
ATOM 4156 C C . THR B 1 250 ? -13.5 18.734 18.203 1 93.06 250 THR B C 1
ATOM 4158 O O . THR B 1 250 ? -13.906 18.75 19.375 1 93.06 250 THR B O 1
ATOM 4161 N N . TYR B 1 251 ? -12.68 19.562 17.797 1 94.12 251 TYR B N 1
ATOM 4162 C CA . TYR B 1 251 ? -12.172 20.609 18.656 1 94.12 251 TYR B CA 1
ATOM 4163 C C . TYR B 1 251 ? -13.289 21.562 19.078 1 94.12 251 TYR B C 1
ATOM 4165 O O . TYR B 1 251 ? -13.414 21.906 20.25 1 94.12 251 TYR B O 1
ATOM 4173 N N . PRO B 1 252 ? -14.117 21.953 18.078 1 94.44 252 PRO B N 1
ATOM 4174 C CA . PRO B 1 252 ? -15.258 22.766 18.516 1 94.44 252 PRO B CA 1
ATOM 4175 C C . PRO B 1 252 ? -16.188 22.016 19.469 1 94.44 252 PRO B C 1
ATOM 4177 O O . PRO B 1 252 ? -16.766 22.625 20.375 1 94.44 252 PRO B O 1
ATOM 4180 N N . GLY B 1 253 ? -16.344 20.75 19.203 1 92.25 253 GLY B N 1
ATOM 4181 C CA . GLY B 1 253 ? -17.156 19.953 20.109 1 92.25 253 GLY B CA 1
ATOM 4182 C C . GLY B 1 253 ? -16.578 19.859 21.5 1 92.25 253 GLY B C 1
ATOM 4183 O O . GLY B 1 253 ? -17.328 19.844 22.484 1 92.25 253 GLY B O 1
ATOM 4184 N N . LYS B 1 254 ? -15.289 19.906 21.672 1 94.12 254 LYS B N 1
ATOM 4185 C CA . LYS B 1 254 ? -14.609 19.75 22.953 1 94.12 254 LYS B CA 1
ATOM 4186 C C . LYS B 1 254 ? -14.391 21.109 23.625 1 94.12 254 LYS B C 1
ATOM 4188 O O . LYS B 1 254 ? -14.453 21.203 24.859 1 94.12 254 LYS B O 1
ATOM 4193 N N . LEU B 1 255 ? -14.156 22.156 22.828 1 95.19 255 LEU B N 1
ATOM 4194 C CA . LEU B 1 255 ? -13.68 23.406 23.406 1 95.19 255 LEU B CA 1
ATOM 4195 C C . LEU B 1 255 ? -14.633 24.547 23.094 1 95.19 255 LEU B C 1
ATOM 4197 O O . LEU B 1 255 ? -14.438 25.672 23.578 1 95.19 255 LEU B O 1
ATOM 4201 N N . GLY B 1 256 ? -15.656 24.266 22.328 1 94.5 256 GLY B N 1
ATOM 4202 C CA . GLY B 1 256 ? -16.422 25.344 21.734 1 94.5 256 GLY B CA 1
ATOM 4203 C C . GLY B 1 256 ? -15.727 26.016 20.562 1 94.5 256 GLY B C 1
ATOM 4204 O O . GLY B 1 256 ? -14.516 25.859 20.391 1 94.5 256 GLY B O 1
ATOM 4205 N N . LEU B 1 257 ? -16.453 26.766 19.812 1 95.12 257 LEU B N 1
ATOM 4206 C CA . LEU B 1 257 ? -15.898 27.406 18.625 1 95.12 257 LEU B CA 1
ATOM 4207 C C . LEU B 1 257 ? -14.797 28.391 19 1 95.12 257 LEU B C 1
ATOM 4209 O O . LEU B 1 257 ? -13.75 28.422 18.344 1 95.12 257 LEU B O 1
ATOM 4213 N N . ILE B 1 258 ? -14.984 29.156 20.031 1 95.81 258 ILE B N 1
ATOM 4214 C CA . ILE B 1 258 ? -14.008 30.141 20.469 1 95.81 258 ILE B CA 1
ATOM 4215 C C . ILE B 1 258 ? -12.758 29.453 20.984 1 95.81 258 ILE B C 1
ATOM 4217 O O . ILE B 1 258 ? -11.633 29.844 20.656 1 95.81 258 ILE B O 1
ATOM 4221 N N . GLY B 1 259 ? -12.945 28.453 21.734 1 96.56 259 GLY B N 1
ATOM 4222 C CA . GLY B 1 259 ? -11.82 27.688 22.25 1 96.56 259 GLY B CA 1
ATOM 4223 C C . GLY B 1 259 ? -11.031 26.984 21.156 1 96.56 259 GLY B C 1
ATOM 4224 O O . GLY B 1 259 ? -9.805 26.938 21.219 1 96.56 259 GLY B O 1
ATOM 4225 N N . ALA B 1 260 ? -11.758 26.422 20.219 1 96.56 260 ALA B N 1
ATOM 4226 C CA . ALA B 1 260 ? -11.109 25.781 19.078 1 96.56 260 ALA B CA 1
ATOM 4227 C C . ALA B 1 260 ? -10.273 26.781 18.281 1 96.56 260 ALA B C 1
ATOM 4229 O O . ALA B 1 260 ? -9.156 26.469 17.859 1 96.56 260 ALA B O 1
ATOM 4230 N N . ASN B 1 261 ? -10.836 27.969 18.109 1 97.25 261 ASN B N 1
ATOM 4231 C CA . ASN B 1 261 ? -10.102 28.984 17.375 1 97.25 261 ASN B CA 1
ATOM 4232 C C . ASN B 1 261 ? -8.852 29.438 18.125 1 97.25 261 ASN B C 1
ATOM 4234 O O . ASN B 1 261 ? -7.812 29.688 17.516 1 97.25 261 ASN B O 1
ATOM 4238 N N . GLN B 1 262 ? -8.969 29.547 19.406 1 97.38 262 GLN B N 1
ATOM 4239 C CA . GLN B 1 262 ? -7.801 29.891 20.203 1 97.38 262 GLN B CA 1
ATOM 4240 C C . GLN B 1 262 ? -6.73 28.812 20.109 1 97.38 262 GLN B C 1
ATOM 4242 O O . GLN B 1 262 ? -5.539 29.109 20.016 1 97.38 262 GLN B O 1
ATOM 4247 N N . ALA B 1 263 ? -7.156 27.578 20.156 1 96.75 263 ALA B N 1
ATOM 4248 C CA . ALA B 1 263 ? -6.223 26.469 19.984 1 96.75 263 ALA B CA 1
ATOM 4249 C C . ALA B 1 263 ? -5.523 26.531 18.641 1 96.75 263 ALA B C 1
ATOM 4251 O O . ALA B 1 263 ? -4.328 26.25 18.531 1 96.75 263 ALA B O 1
ATOM 4252 N N . LEU B 1 264 ? -6.258 26.859 17.609 1 97.5 264 LEU B N 1
ATOM 4253 C CA . LEU B 1 264 ? -5.703 27.047 16.266 1 97.5 264 LEU B CA 1
ATOM 4254 C C . LEU B 1 264 ? -4.621 28.109 16.266 1 97.5 264 LEU B C 1
ATOM 4256 O O . LEU B 1 264 ? -3.516 27.875 15.773 1 97.5 264 LEU B O 1
ATOM 4260 N N . ILE B 1 265 ? -4.93 29.266 16.875 1 97.75 265 ILE B N 1
ATOM 4261 C CA . ILE B 1 265 ? -4.016 30.391 16.906 1 97.75 265 ILE B CA 1
ATOM 4262 C C . ILE B 1 265 ? -2.744 30.016 17.656 1 97.75 265 ILE B C 1
ATOM 4264 O O . ILE B 1 265 ? -1.635 30.281 17.203 1 97.75 265 ILE B O 1
ATOM 4268 N N . ASP B 1 266 ? -2.922 29.328 18.797 1 97.94 266 ASP B N 1
ATOM 4269 C CA . ASP B 1 266 ? -1.784 28.906 19.609 1 97.94 266 ASP B CA 1
ATOM 4270 C C . ASP B 1 266 ? -0.906 27.922 18.844 1 97.94 266 ASP B C 1
ATOM 4272 O O . ASP B 1 266 ? 0.323 27.984 18.922 1 97.94 266 ASP B O 1
ATOM 4276 N N . THR B 1 267 ? -1.521 26.984 18.172 1 97.56 267 THR B N 1
ATOM 4277 C CA . THR B 1 267 ? -0.806 25.984 17.391 1 97.56 267 THR B CA 1
ATOM 4278 C C . THR B 1 267 ? -0.01 26.625 16.266 1 97.56 267 THR B C 1
ATOM 4280 O O . THR B 1 267 ? 1.147 26.266 16.031 1 97.56 267 THR B O 1
ATOM 4283 N N . ILE B 1 268 ? -0.615 27.594 15.555 1 97.31 268 ILE B N 1
ATOM 4284 C CA . ILE B 1 268 ? 0.051 28.328 14.477 1 97.31 268 ILE B CA 1
ATOM 4285 C C . ILE B 1 268 ? 1.288 29.031 15.031 1 97.31 268 ILE B C 1
ATOM 4287 O O . ILE B 1 268 ? 2.373 28.938 14.453 1 97.31 268 ILE B O 1
ATOM 4291 N N . HIS B 1 269 ? 1.172 29.688 16.203 1 97.31 269 HIS B N 1
ATOM 4292 C CA . HIS B 1 269 ? 2.275 30.406 16.812 1 97.31 269 HIS B CA 1
ATOM 4293 C C . HIS B 1 269 ? 3.422 29.469 17.172 1 97.31 269 HIS B C 1
ATOM 4295 O O . HIS B 1 269 ? 4.59 29.812 16.984 1 97.31 269 HIS B O 1
ATOM 4301 N N . SER B 1 270 ? 3.053 28.344 17.688 1 96.94 270 SER B N 1
ATOM 4302 C CA . SER B 1 270 ? 4.07 27.359 18.031 1 96.94 270 SER B CA 1
ATOM 4303 C C . SER B 1 270 ? 4.852 26.906 16.812 1 96.94 270 SER B C 1
ATOM 4305 O O . SER B 1 270 ? 6.074 26.766 16.859 1 96.94 270 SER B O 1
ATOM 4307 N N . GLY B 1 271 ? 4.156 26.641 15.703 1 96.75 271 GLY B N 1
ATOM 4308 C CA . GLY B 1 271 ? 4.809 26.219 14.469 1 96.75 271 GLY B CA 1
ATOM 4309 C C . GLY B 1 271 ? 5.699 27.297 13.875 1 96.75 271 GLY B C 1
ATOM 4310 O O . GLY B 1 271 ? 6.789 27 13.375 1 96.75 271 GLY B O 1
ATOM 4311 N N . GLN B 1 272 ? 5.242 28.578 13.938 1 95.25 272 GLN B N 1
ATOM 4312 C CA . GLN B 1 272 ? 6.043 29.703 13.461 1 95.25 272 GLN B CA 1
ATOM 4313 C C . GLN B 1 272 ? 7.316 29.859 14.289 1 95.25 272 GLN B C 1
ATOM 4315 O O . GLN B 1 272 ? 8.391 30.109 13.742 1 95.25 272 GLN B O 1
ATOM 4320 N N . ALA B 1 273 ? 7.18 29.656 15.586 1 96.19 273 ALA B N 1
ATOM 4321 C CA . ALA B 1 273 ? 8.312 29.766 16.5 1 96.19 273 ALA B CA 1
ATOM 4322 C C . ALA B 1 273 ? 9.359 28.703 16.203 1 96.19 273 ALA B C 1
ATOM 4324 O O . ALA B 1 273 ? 10.562 28.938 16.344 1 96.19 273 ALA B O 1
ATOM 4325 N N . ALA B 1 274 ? 8.938 27.516 15.812 1 96.25 274 ALA B N 1
ATOM 4326 C CA . ALA B 1 274 ? 9.836 26.406 15.508 1 96.25 274 ALA B CA 1
ATOM 4327 C C . ALA B 1 274 ? 10.766 26.75 14.352 1 96.25 274 ALA B C 1
ATOM 4329 O O . ALA B 1 274 ? 11.922 26.328 14.328 1 96.25 274 ALA B O 1
ATOM 4330 N N . LEU B 1 275 ? 10.289 27.547 13.398 1 95.19 275 LEU B N 1
ATOM 4331 C CA . LEU B 1 275 ? 11.062 27.875 12.203 1 95.19 275 LEU B CA 1
ATOM 4332 C C . LEU B 1 275 ? 12.055 28.984 12.492 1 95.19 275 LEU B C 1
ATOM 4334 O O . LEU B 1 275 ? 13 29.203 11.727 1 95.19 275 LEU B O 1
ATOM 4338 N N . GLN B 1 276 ? 11.852 29.719 13.578 1 91.88 276 GLN B N 1
ATOM 4339 C CA . GLN B 1 276 ? 12.727 30.828 13.922 1 91.88 276 GLN B CA 1
ATOM 4340 C C . GLN B 1 276 ? 14.133 30.359 14.266 1 91.88 276 GLN B C 1
ATOM 4342 O O . GLN B 1 276 ? 15.094 31.109 14.188 1 91.88 276 GLN B O 1
ATOM 4347 N N . GLY B 1 277 ? 14.234 29.047 14.594 1 85.5 277 GLY B N 1
ATOM 4348 C CA . GLY B 1 277 ? 15.531 28.484 14.906 1 85.5 277 GLY B CA 1
ATOM 4349 C C . GLY B 1 277 ? 16.359 28.172 13.664 1 85.5 277 GLY B C 1
ATOM 4350 O O . GLY B 1 277 ? 17.547 27.844 13.766 1 85.5 277 GLY B O 1
ATOM 4351 N N . LEU B 1 278 ? 15.797 28.328 12.508 1 91.25 278 LEU B N 1
ATOM 4352 C CA . LEU B 1 278 ? 16.484 28.047 11.242 1 91.25 278 LEU B CA 1
ATOM 4353 C C . LEU B 1 278 ? 17.031 29.328 10.633 1 91.25 278 LEU B C 1
ATOM 4355 O O . LEU B 1 278 ? 16.578 30.422 10.953 1 91.25 278 LEU B O 1
ATOM 4359 N N . PRO B 1 279 ? 18.078 29.172 9.812 1 88.12 279 PRO B N 1
ATOM 4360 C CA . PRO B 1 279 ? 18.594 30.375 9.148 1 88.12 279 PRO B CA 1
ATOM 4361 C C . PRO B 1 279 ? 17.531 31.125 8.352 1 88.12 279 PRO B C 1
ATOM 4363 O O . PRO B 1 279 ? 16.688 30.5 7.695 1 88.12 279 PRO B O 1
ATOM 4366 N N . THR B 1 280 ? 17.594 32.406 8.453 1 87.25 280 THR B N 1
ATOM 4367 C CA . THR B 1 280 ? 16.625 33.25 7.75 1 87.25 280 THR B CA 1
ATOM 4368 C C . THR B 1 280 ? 16.844 33.188 6.242 1 87.25 280 THR B C 1
ATOM 4370 O O . THR B 1 280 ? 17.969 33.188 5.77 1 87.25 280 THR B O 1
ATOM 4373 N N . SER B 1 281 ? 15.75 33 5.535 1 88.88 281 SER B N 1
ATOM 4374 C CA . SER B 1 281 ? 15.75 33.031 4.074 1 88.88 281 SER B CA 1
ATOM 4375 C C . SER B 1 281 ? 14.344 33.219 3.527 1 88.88 281 SER B C 1
ATOM 4377 O O . SER B 1 281 ? 13.359 33 4.234 1 88.88 281 SER B O 1
ATOM 4379 N N . THR B 1 282 ? 14.273 33.719 2.344 1 86.31 282 THR B N 1
ATOM 4380 C CA . THR B 1 282 ? 12.984 33.875 1.681 1 86.31 282 THR B CA 1
ATOM 4381 C C . THR B 1 282 ? 12.273 32.531 1.558 1 86.31 282 THR B C 1
ATOM 4383 O O . THR B 1 282 ? 11.047 32.469 1.658 1 86.31 282 THR B O 1
ATOM 4386 N N . GLN B 1 283 ? 13.094 31.562 1.379 1 87.94 283 GLN B N 1
ATOM 4387 C CA . GLN B 1 283 ? 12.539 30.219 1.212 1 87.94 283 GLN B CA 1
ATOM 4388 C C . GLN B 1 283 ? 11.969 29.688 2.527 1 87.94 283 GLN B C 1
ATOM 4390 O O . GLN B 1 283 ? 10.945 29.016 2.537 1 87.94 283 GLN B O 1
ATOM 4395 N N . ARG B 1 284 ? 12.625 30.016 3.588 1 88.69 284 ARG B N 1
ATOM 4396 C CA . ARG B 1 284 ? 12.062 29.672 4.891 1 88.69 284 ARG B CA 1
ATOM 4397 C C . ARG B 1 284 ? 10.742 30.406 5.125 1 88.69 284 ARG B C 1
ATOM 4399 O O . ARG B 1 284 ? 9.805 29.844 5.695 1 88.69 284 ARG B O 1
ATOM 4406 N N . ASP B 1 285 ? 10.664 31.594 4.652 1 90.25 285 ASP B N 1
ATOM 4407 C CA . ASP B 1 285 ? 9.445 32.375 4.777 1 90.25 285 ASP B CA 1
ATOM 4408 C C . ASP B 1 285 ? 8.305 31.766 3.977 1 90.25 285 ASP B C 1
ATOM 4410 O O . ASP B 1 285 ? 7.137 31.859 4.371 1 90.25 285 ASP B O 1
ATOM 4414 N N . ASP B 1 286 ? 8.648 31.172 2.877 1 90.88 286 ASP B N 1
ATOM 4415 C CA . ASP B 1 286 ? 7.641 30.453 2.104 1 90.88 286 ASP B CA 1
ATOM 4416 C C . ASP B 1 286 ? 7.031 29.312 2.914 1 90.88 286 ASP B C 1
ATOM 4418 O O . ASP B 1 286 ? 5.824 29.078 2.855 1 90.88 286 ASP B O 1
ATOM 4422 N N . LEU B 1 287 ? 7.895 28.656 3.641 1 92.25 287 LEU B N 1
ATOM 4423 C CA . LEU B 1 287 ? 7.414 27.578 4.496 1 92.25 287 LEU B CA 1
ATOM 4424 C C . LEU B 1 287 ? 6.496 28.125 5.59 1 92.25 287 LEU B C 1
ATOM 4426 O O . LEU B 1 287 ? 5.426 27.562 5.84 1 92.25 287 LEU B O 1
ATOM 4430 N N . ALA B 1 288 ? 6.871 29.203 6.172 1 93.12 288 ALA B N 1
ATOM 4431 C CA . ALA B 1 288 ? 6.074 29.844 7.223 1 93.12 288 ALA B CA 1
ATOM 4432 C C . ALA B 1 288 ? 4.742 30.344 6.672 1 93.12 288 ALA B C 1
ATOM 4434 O O . ALA B 1 288 ? 3.734 30.359 7.379 1 93.12 288 ALA B O 1
ATOM 4435 N N . ALA B 1 289 ? 4.719 30.703 5.402 1 95.31 289 ALA B N 1
ATOM 4436 C CA . ALA B 1 289 ? 3.539 31.266 4.75 1 95.31 289 ALA B CA 1
ATOM 4437 C C . ALA B 1 289 ? 2.418 30.234 4.66 1 95.31 289 ALA B C 1
ATOM 4439 O O . ALA B 1 289 ? 1.253 30.578 4.465 1 95.31 289 ALA B O 1
ATOM 4440 N N . PHE B 1 290 ? 2.734 28.969 4.82 1 97.12 290 PHE B N 1
ATOM 4441 C CA . PHE B 1 290 ? 1.713 27.922 4.762 1 97.12 290 PHE B CA 1
ATOM 4442 C C . PHE B 1 290 ? 0.682 28.109 5.867 1 97.12 290 PHE B C 1
ATOM 4444 O O . PHE B 1 290 ? -0.482 27.75 5.711 1 97.12 290 PHE B O 1
ATOM 4451 N N . PHE B 1 291 ? 1.061 28.734 6.988 1 96.62 291 PHE B N 1
ATOM 4452 C CA . PHE B 1 291 ? 0.128 28.953 8.086 1 96.62 291 PHE B CA 1
ATOM 4453 C C . PHE B 1 291 ? -0.96 29.938 7.688 1 96.62 291 PHE B C 1
ATOM 4455 O O . PHE B 1 291 ? -2.008 30.016 8.328 1 96.62 291 PHE B O 1
ATOM 4462 N N . SER B 1 292 ? -0.746 30.734 6.625 1 95.38 292 SER B N 1
ATOM 4463 C CA . SER B 1 292 ? -1.757 31.672 6.148 1 95.38 292 SER B CA 1
ATOM 4464 C C . SER B 1 292 ? -2.924 30.953 5.492 1 95.38 292 SER B C 1
ATOM 4466 O O . SER B 1 292 ? -3.961 31.547 5.215 1 95.38 292 SER B O 1
ATOM 4468 N N . TYR B 1 293 ? -2.748 29.641 5.258 1 94.25 293 TYR B N 1
ATOM 4469 C CA . TYR B 1 293 ? -3.848 28.797 4.793 1 94.25 293 TYR B CA 1
ATOM 4470 C C . TYR B 1 293 ? -5.027 28.859 5.754 1 94.25 293 TYR B C 1
ATOM 4472 O O . TYR B 1 293 ? -6.184 28.766 5.34 1 94.25 293 TYR B O 1
ATOM 4480 N N . PHE B 1 294 ? -4.754 29.078 7.023 1 95.06 294 PHE B N 1
ATOM 4481 C CA . PHE B 1 294 ? -5.773 29.047 8.062 1 95.06 294 PHE B CA 1
ATOM 4482 C C . PHE B 1 294 ? -6.316 30.453 8.328 1 95.06 294 PHE B C 1
ATOM 4484 O O . PHE B 1 294 ? -5.57 31.344 8.727 1 95.06 294 PHE B O 1
ATOM 4491 N N . ASP B 1 295 ? -7.559 30.625 8.078 1 92.38 295 ASP B N 1
ATOM 4492 C CA . ASP B 1 295 ? -8.227 31.891 8.391 1 92.38 295 ASP B CA 1
ATOM 4493 C C . ASP B 1 295 ? -8.734 31.906 9.828 1 92.38 295 ASP B C 1
ATOM 4495 O O . ASP B 1 295 ? -9.836 31.422 10.109 1 92.38 295 ASP B O 1
ATOM 4499 N N . THR B 1 296 ? -8.055 32.562 10.695 1 92.25 296 THR B N 1
ATOM 4500 C CA . THR B 1 296 ? -8.375 32.562 12.117 1 92.25 296 THR B CA 1
ATOM 4501 C C . THR B 1 296 ? -9.445 33.594 12.422 1 92.25 296 THR B C 1
ATOM 4503 O O . THR B 1 296 ? -9.883 33.75 13.562 1 92.25 296 THR B O 1
ATOM 4506 N N . GLU B 1 297 ? -9.898 34.281 11.414 1 89.44 297 GLU B N 1
ATOM 4507 C CA . GLU B 1 297 ? -10.898 35.312 11.617 1 89.44 297 GLU B CA 1
ATOM 4508 C C . GLU B 1 297 ? -12.297 34.812 11.266 1 89.44 297 GLU B C 1
ATOM 4510 O O . GLU B 1 297 ? -13.266 35.594 11.344 1 89.44 297 GLU B O 1
ATOM 4515 N N . ARG B 1 298 ? -12.391 33.625 10.875 1 82.12 298 ARG B N 1
ATOM 4516 C CA . ARG B 1 298 ? -13.68 33.062 10.484 1 82.12 298 ARG B CA 1
ATOM 4517 C C . ARG B 1 298 ? -14.602 32.906 11.695 1 82.12 298 ARG B C 1
ATOM 4519 O O . ARG B 1 298 ? -15.82 32.781 11.539 1 82.12 298 ARG B O 1
ATOM 4526 N N . VAL B 1 299 ? -13.992 32.812 12.875 1 79.81 299 VAL B N 1
ATOM 4527 C CA . VAL B 1 299 ? -14.773 32.625 14.094 1 79.81 299 VAL B CA 1
ATOM 4528 C C . VAL B 1 299 ? -14.961 33.969 14.797 1 79.81 299 VAL B C 1
ATOM 4530 O O . VAL B 1 299 ? -13.992 34.688 15.062 1 79.81 299 VAL B O 1
ATOM 4533 N N . ASN B 1 300 ? -16.172 34.594 14.625 1 64.44 300 ASN B N 1
ATOM 4534 C CA . ASN B 1 300 ? -16.531 35.844 15.328 1 64.44 300 ASN B CA 1
ATOM 4535 C C . ASN B 1 300 ? -17.094 35.531 16.719 1 64.44 300 ASN B C 1
ATOM 4537 O O . ASN B 1 300 ? -17.75 34.531 16.922 1 64.44 300 ASN B O 1
#

Nearest PDB structures (foldseek):
  3pde-assembly2_D-2  TM=9.981E-01  e=1.362E-33  Levilactobacillus brevis ATCC 367
  3pde-assembly1_A  TM=9.957E-01  e=1.508E-32  Levilactobacillus brevis ATCC 367
  3m9u-assembly4_D  TM=9.929E-01  e=1.326E-32  Levilactobacillus brevis ATCC 367
  3pde-assembly1_B  TM=9.879E-01  e=9.560E-32  Levilactobacillus brevis ATCC 367
  3pde-assembly2_C  TM=9.882E-01  e=1.237E-31  Levilactobacillus brevis ATCC 367

pLDDT: mean 94.55, std 6.21, range [64.0, 98.94]

Foldseek 3Di:
DPLQVLLVVLLVPPVCVLLVCVLVVLVVVDDDDLLSCLLCCQLVLDDSLLLLSLLVLLLVLLVHDDDCQAVNLLSCLLSLLVSLVVLLCCAPVHPVWQWDSLDGHSCNVSNRVSSNVSSVSSNVVSLVSLPPHPDPPVLSVVLNVLCCCCVHCNAQVVLRVVVVVCLQPQDDPVVLLVSQCRNQLSSLLSSSVNSCSVNVPPPVLSQLSSLLSNLLSSLVQLLVLLCLVQPDCVVRRTHGDDPPSSNCSHLCNNQNNVGSLVVSVVSLVRSLVSLVPDDDDPSSSSSNSSSVVGDSPSRD/DPLQVLLVVLLVPPVCVLLVCVLVVLVVVDDDDLLSCLLCCQLVLDDSLLLLSLLVLLLVLLVHDDDCQAVSLLSCLLSLLVSLVVLLCCAPVHPVWQWDSLDGHSCNVSNRVSSNVSSVSSNVVSLVSLPPHPDPPVLSVVLNVLCCCCVHCNAQVVLSVVVVVCLQPQDDPVVLLVSQCRNQLSSLLSSSVNSCSVNVPPPVLSQLSSLLSNLLSSLVQLQVLLCLVLDDCVVRRTHGDDPPSSNCSHLCNNQNNVGSLVVSVVSLVRSLVSLVPDDDDPSSSSSNSSSVVGDSPSRD

GO terms:
  GO:0045337 farnesyl diphosphate biosynthetic process (P, IDA)
  GO:0004337 (2E,6E)-farnesyl diphosphate synthase activity (F, IDA)

Sequence (600 aa):
MPINARLIAFEDQWVPALNAPLKQAILADSHDAQLAAAMTYSVLAGGKRLRPLLTVATMRSLGVTFVPERHWRPVMALELLHTYSLIHDDLPAMDNDALRRGEPTNHVKFGAGMATLAGDGLLTLAFQWLTATDLPATMQAALVQALATAAGPSGMVAGQAKDIQSEHVNLPLSQLRVLHKEKTGALLHYAVQAGLILGQAPEAQWPAYLQFADAFGLAFQIYDDILDVVSSPAEMGKATQKDADEAKNTYPGKLGLIGANQALIDTIHSGQAALQGLPTSTQRDDLAAFFSYFDTERVNMPINARLIAFEDQWVPALNAPLKQAILADSHDAQLAAAMTYSVLAGGKRLRPLLTVATMRSLGVTFVPERHWRPVMALELLHTYSLIHDDLPAMDNDALRRGEPTNHVKFGAGMATLAGDGLLTLAFQWLTATDLPATMQAALVQALATAAGPSGMVAGQAKDIQSEHVNLPLSQLRVLHKEKTGALLHYAVQAGLILGQAPEAQWPAYLQFADAFGLAFQIYDDILDVVSSPAEMGKATQKDADEAKNTYPGKLGLIGANQALIDTIHSGQAALQGLPTSTQRDDLAAFFSYFDTERVN

Secondary structure (DSSP, 8-state):
--HHHHHHHHHHHHHHHHHTTHHHHHHHT-S-HHHHHHHHHHHTS----HHHHHHHHHHHHTTPPP-HHHHHHHHHHHHHHHHHHHHHHTSTTTT--SEETTEE-HHHHH-HHHHHHHHHHHHHHHHHHHHSSSS-HHHHHHHHHHHHHHHSTTTHHHHHHHHHHTTTS---HHHHHHHHIIIIIHHHHHHHHHHHHHTT--GGGHHHHHHHHHHHHHHHHHHHHHHHHHS-HHHHTS--S--HHHHHTSHHHHHHHHHHHHHHHHHHHHHHHHHTTSPP-HHHHHHHGGGGGS-TTS--/--HHHHHHHHHHHHHHHHHTTHHHHHHHT-S-HHHHHHHHHHHTS----HHHHHHHHHHHHTTPPP-HHHHHHHHHHHHHHHHHHHHHHTSTTTT--SEETTEE-HHHHH-HHHHHHHHHHHHHHHHHHHHSSSS-HHHHHHHHHHHHHHHSTTTHHHHHHHHHHTTTS---HHHHHHHHIIIIIHHHHHHHHHHHHHTT--GGGHHHHHHHHHHHHHHHHHHHHHHHHHS-HHHHTS--S--HHHHHTSHHHHHHHHHHHHHHHHHHHHHHHHHTTSPP-HHHHHHHGGGGGS-TTS--

Solvent-accessible surface area (backbone atoms only — not comparable to full-atom values): 29613 Å² total; per-residue (Å²): 126,59,48,54,55,46,36,51,53,49,45,66,58,45,50,59,65,63,50,64,55,45,61,62,54,50,46,73,52,32,72,30,70,67,50,35,49,53,37,43,50,61,58,67,51,56,78,86,54,59,46,41,48,41,17,51,33,40,16,39,47,66,69,41,78,86,44,62,89,54,43,43,45,50,42,47,18,54,52,33,36,52,42,15,53,52,42,50,45,32,25,78,60,54,65,45,44,62,44,46,64,72,32,68,21,51,32,73,72,62,33,54,40,53,24,50,44,20,19,53,18,30,44,31,40,19,52,24,29,38,43,70,47,81,61,56,35,60,53,27,27,48,47,43,31,48,48,20,44,23,52,4,26,58,9,21,38,24,15,48,50,52,50,67,71,34,49,88,44,85,58,55,70,73,57,48,50,53,34,44,42,16,46,54,13,22,56,37,32,36,21,35,48,45,10,38,56,77,39,63,54,60,75,87,52,46,61,33,55,51,45,23,21,49,24,49,21,50,29,50,51,42,48,51,41,46,44,34,69,76,44,53,37,81,77,65,21,30,91,47,57,62,55,74,54,52,37,43,66,33,44,34,52,70,48,36,65,68,44,28,50,50,51,33,53,52,31,47,50,53,18,53,56,29,50,65,78,47,81,88,46,74,39,44,48,50,50,57,14,55,60,52,74,58,68,82,72,75,70,127,127,58,48,53,55,46,35,52,53,49,45,67,58,44,49,59,64,64,51,67,55,45,61,62,54,50,48,73,52,32,72,30,72,68,50,34,48,51,36,44,51,62,60,65,49,57,78,85,55,60,47,40,49,41,18,51,33,40,15,38,47,67,69,40,79,88,43,63,90,55,45,44,47,50,41,46,18,54,50,33,35,52,41,17,52,53,43,52,45,32,25,78,61,54,65,45,43,60,44,46,65,73,34,68,21,49,34,74,73,62,33,54,39,53,24,49,45,20,18,52,18,27,43,30,39,18,52,23,29,39,43,69,46,81,61,57,35,60,53,27,27,51,48,42,31,48,48,21,44,22,50,4,27,57,9,21,37,23,14,48,51,51,49,66,70,34,49,87,44,84,58,56,69,72,56,48,49,52,33,45,42,16,46,53,13,21,54,38,32,35,20,36,49,46,9,37,56,77,40,63,54,59,75,87,54,44,61,35,54,51,47,22,19,48,23,48,21,50,29,49,52,42,48,52,41,45,43,33,69,76,44,50,39,81,78,64,23,30,92,47,57,62,55,72,56,52,38,45,66,32,44,33,50,70,47,34,66,68,44,27,51,50,51,32,54,53,30,47,51,53,19,51,56,30,50,66,78,46,80,88,46,74,39,43,48,48,50,56,13,53,61,50,76,59,68,82,72,77,71,126

InterPro domains:
  IPR000092 Polyprenyl synthetase-like [PF00348] (34-258)
  IPR000092 Polyprenyl synthetase-like [cd00685] (30-293)
  IPR008949 Isoprenoid synthase domain superfamily [G3DSA:1.10.600.10] (2-300)
  IPR008949 Isoprenoid synthase domain superfamily [SSF48576] (10-277)
  IPR033749 Polyprenyl synthetase, conserved site [PS00444] (216-228)
  IPR033749 Polyprenyl synthetase, conserved site [PS00723] (86-102)
  IPR053378 Prenyl diphosphate synthase [NF045485] (17-290)

Organism: Levilactobacillus brevis (strain ATCC 367 / BCRC 12310 / CIP 105137 / JCM 1170 / LMG 11437 / NCIMB 947 / NCTC 947) (NCBI:txid387344)

Radius of gyration: 24.86 Å; Cα contacts (8 Å, |Δi|>4): 981; chains: 2; bounding box: 48×79×51 Å